Protein AF-0000000086879204 (afdb_homodimer)

Sequence (656 aa):
MSTYVIGIDGGGSHTRVVVADDCGKLLSYVQKGGCNRYHDSHAEQHVLGGIAEALEQAGIRPEQVAAIQAGMAGLDRDEEFAWAKGVLAKTGITGRKSAVNDTFIAHTAAFNGEPGIVAIGGTGSLILARTELEAWIRNDQLGHYAPTAARFLSYDAVHSVLAGRYVQQDQPFIEQILAYWNVHSVQELTALGAAGFAENKQEMNRKFSQMGPLVTKAAIRQTPLAMRVCDSAADTAVVGILMLSGCFRSGQISYTLTGSCLTSPYMVAAVQKRLAKNNQTTGRTFQYITSDLPAVGGALLDAYHLAGIHVKEGTAILLQEQLKRYTTMSTYVIGIDGGGSHTRVVVADDCGKLLSYVQKGGCNRYHDSHAEQHVLGGIAEALEQAGIRPEQVAAIQAGMAGLDRDEEFAWAKGVLAKTGITGRKSAVNDTFIAHTAAFNGEPGIVAIGGTGSLILARTELEAWIRNDQLGHYAPTAARFLSYDAVHSVLAGRYVQQDQPFIEQILAYWNVHSVQELTALGAAGFAENKQEMNRKFSQMGPLVTKAAIRQTPLAMRVCDSAADTAVVGILMLSGCFRSGQISYTLTGSCLTSPYMVAAVQKRLAKNNQTTGRTFQYITSDLPAVGGALLDAYHLAGIHVKEGTAILLQEQLKRYTT

Nearest PDB structures (foldseek):
  1zc6-assembly1_A  TM=7.831E-01  e=1.870E-14  Chromobacterium violaceum ATCC 12472
  2ch6-assembly2_C  TM=7.716E-01  e=2.951E-13  Homo sapiens
  1zbs-assembly1_A-2  TM=7.489E-01  e=1.800E-11  Porphyromonas gingivalis W83
  8oqx-assembly1_B  TM=7.738E-01  e=5.309E-11  Tannerella forsythia
  8ow9-assembly3_C  TM=7.209E-01  e=9.119E-11  Tannerella forsythia

Solvent-accessible surface area (backbone atoms only — not comparable to full-atom values): 32367 Å² total; per-residue (Å²): 130,49,49,25,31,27,9,23,32,19,32,71,70,35,22,36,24,34,30,27,44,71,81,45,49,75,52,29,76,30,76,39,49,18,38,16,65,90,81,28,94,52,9,67,56,26,51,54,47,27,50,52,48,20,30,58,67,47,70,52,58,42,67,38,28,25,10,35,18,33,15,27,35,79,43,81,48,70,70,42,47,52,50,49,52,54,56,54,64,69,62,58,50,69,37,45,76,47,72,44,30,35,66,56,18,40,37,27,24,57,44,70,74,48,55,33,34,34,37,37,7,21,92,50,55,53,40,41,32,33,31,88,86,68,45,78,48,48,34,58,45,56,70,46,78,36,63,34,11,19,31,45,43,31,44,49,48,50,47,30,57,45,33,50,61,65,56,79,79,28,47,69,60,50,51,52,52,30,55,73,70,71,40,89,44,69,66,50,45,46,53,39,25,70,64,35,71,35,96,39,70,68,54,30,47,50,54,30,33,70,41,19,61,62,41,56,53,35,26,62,70,63,25,60,54,32,36,53,38,47,49,54,26,29,50,39,43,42,39,44,51,37,31,56,50,63,70,39,87,59,49,67,40,42,32,35,63,35,44,72,40,34,55,30,70,54,37,41,51,50,33,50,54,53,52,59,62,43,20,76,69,64,68,33,47,76,43,82,51,82,49,79,32,48,41,37,51,10,9,34,53,48,8,31,56,68,51,69,49,82,65,61,90,57,35,66,57,49,37,27,63,61,46,50,76,70,73,108,130,49,47,25,31,28,10,23,32,19,31,71,70,36,21,36,24,34,29,27,46,73,80,44,48,75,53,29,77,29,77,38,49,18,38,17,66,91,81,29,92,51,8,66,54,27,52,54,49,27,50,53,50,20,30,57,65,48,71,52,57,44,66,38,28,25,11,35,20,33,14,27,36,80,42,82,48,71,70,44,47,52,49,48,51,54,57,53,64,71,62,57,49,70,38,45,76,46,73,43,30,34,66,55,19,39,38,27,24,56,43,71,74,47,56,31,34,32,37,36,7,20,91,49,53,54,40,40,32,33,30,86,84,69,44,78,48,46,33,57,45,55,71,46,79,35,63,34,12,17,33,45,45,30,43,51,47,51,47,29,57,46,33,49,61,66,57,79,80,28,46,70,59,50,51,50,51,30,55,75,70,72,40,91,44,70,67,51,46,45,54,37,25,71,65,35,72,35,95,40,71,69,54,30,48,51,55,30,34,70,42,19,62,61,42,55,53,36,26,63,70,62,24,60,54,32,38,52,38,47,48,53,26,28,50,40,43,44,39,43,51,36,31,57,50,63,71,39,88,60,49,68,41,42,33,35,64,34,45,72,40,34,56,30,70,52,39,42,51,48,33,51,55,53,51,60,62,43,21,76,70,64,67,34,45,76,44,82,48,84,50,78,32,49,40,37,51,10,10,34,53,49,7,31,56,69,50,70,49,82,65,60,91,55,36,68,58,50,37,26,62,60,46,49,75,71,74,108

Organism: NCBI:txid248903

Radius of gyration: 27.85 Å; Cα contacts (8 Å, |Δi|>4): 1455; chains: 2; bounding box: 56×88×65 Å

InterPro domains:
  IPR002731 ATPase, BadF/BadG/BcrA/BcrD type [PF01869] (6-127)
  IPR043129 ATPase, nucleotide binding domain [SSF53067] (1-111)
  IPR043129 ATPase, nucleotide binding domain [SSF53067] (114-310)
  IPR052519 Eukaryotic-type N-acetylglucosamine Kinase [PTHR43190] (3-306)

Structure (mmCIF, N/CA/C/O backbone):
data_AF-0000000086879204-model_v1
#
loop_
_entity.id
_entity.type
_entity.pdbx_description
1 polymer ATPase
#
loop_
_atom_site.group_PDB
_atom_site.id
_atom_site.type_symbol
_atom_site.label_atom_id
_atom_site.label_alt_id
_atom_site.label_comp_id
_atom_site.label_asym_id
_atom_site.label_entity_id
_atom_site.label_seq_id
_atom_site.pdbx_PDB_ins_code
_atom_site.Cartn_x
_atom_site.Cartn_y
_atom_site.Cartn_z
_atom_site.occupancy
_atom_site.B_iso_or_equiv
_atom_site.auth_seq_id
_atom_site.auth_comp_id
_atom_site.auth_asym_id
_atom_site.auth_atom_id
_atom_site.pdbx_PDB_model_num
ATOM 1 N N . MET A 1 1 ? -0.672 -50.406 0.291 1 48.69 1 MET A N 1
ATOM 2 C CA . MET A 1 1 ? 0.167 -49.438 -0.401 1 48.69 1 MET A CA 1
ATOM 3 C C . MET A 1 1 ? -0.551 -48.094 -0.538 1 48.69 1 MET A C 1
ATOM 5 O O . MET A 1 1 ? -1.713 -48.062 -0.946 1 48.69 1 MET A O 1
ATOM 9 N N . SER A 1 2 ? -0.298 -47.062 0.248 1 61.56 2 SER A N 1
ATOM 10 C CA . SER A 1 2 ? -0.958 -45.781 0.266 1 61.56 2 SER A CA 1
ATOM 11 C C . SER A 1 2 ? -0.896 -45.094 -1.102 1 61.56 2 SER A C 1
ATOM 13 O O . SER A 1 2 ? 0.18 -44.719 -1.561 1 61.56 2 SER A O 1
ATOM 15 N N . THR A 1 3 ? -2.055 -45.125 -1.854 1 83.06 3 THR A N 1
ATOM 16 C CA . THR A 1 3 ? -2.01 -44.844 -3.287 1 83.06 3 THR A CA 1
ATOM 17 C C . THR A 1 3 ? -2.803 -43.594 -3.625 1 83.06 3 THR A C 1
ATOM 19 O O . THR A 1 3 ? -2.984 -43.281 -4.801 1 83.06 3 THR A O 1
ATOM 22 N N . TYR A 1 4 ? -3.256 -43 -2.543 1 96.44 4 TYR A N 1
ATOM 23 C CA . TYR A 1 4 ? -4.109 -41.844 -2.854 1 96.44 4 TYR A CA 1
ATOM 24 C C . TYR A 1 4 ? -3.436 -40.562 -2.467 1 96.44 4 TYR A C 1
ATOM 26 O O . TYR A 1 4 ? -2.598 -40.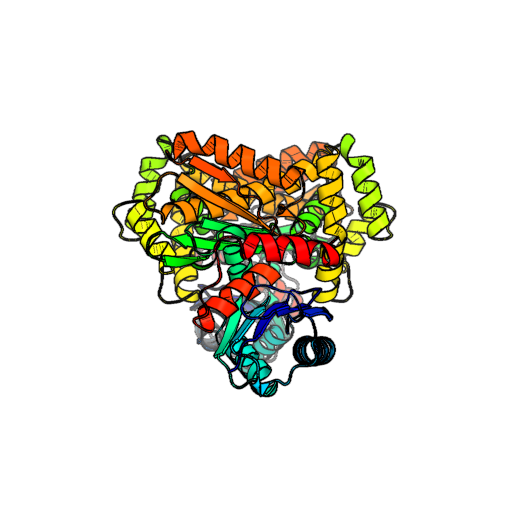531 -1.564 1 96.44 4 TYR A O 1
ATOM 34 N N . VAL A 1 5 ? -3.768 -39.531 -3.199 1 98 5 VAL A N 1
ATOM 35 C CA . VAL A 1 5 ? -3.229 -38.219 -2.873 1 98 5 VAL A CA 1
ATOM 36 C C . VAL A 1 5 ? -4.367 -37.219 -2.703 1 98 5 VAL A C 1
ATOM 38 O O . VAL A 1 5 ? -5.461 -37.406 -3.24 1 98 5 VAL A O 1
ATOM 41 N N . ILE A 1 6 ? -4.125 -36.188 -1.942 1 98.31 6 ILE A N 1
ATOM 42 C CA . ILE A 1 6 ? -5.09 -35.125 -1.703 1 98.31 6 ILE A CA 1
ATOM 43 C C . ILE A 1 6 ? -4.488 -33.781 -2.115 1 98.31 6 ILE A C 1
ATOM 45 O O . ILE A 1 6 ? -3.334 -33.469 -1.795 1 98.31 6 ILE A O 1
ATOM 49 N N . GLY A 1 7 ? -5.223 -33 -2.918 1 98.06 7 GLY A N 1
ATOM 50 C CA . GLY A 1 7 ? -4.906 -31.609 -3.211 1 98.06 7 GLY A CA 1
ATOM 51 C C . GLY A 1 7 ? -5.891 -30.625 -2.598 1 98.06 7 GLY A C 1
ATOM 52 O O . GLY A 1 7 ? -7.098 -30.875 -2.59 1 98.06 7 GLY A O 1
ATOM 53 N N . ILE A 1 8 ? -5.375 -29.578 -1.99 1 97.56 8 ILE A N 1
ATOM 54 C CA . ILE A 1 8 ? -6.223 -28.547 -1.392 1 97.56 8 ILE A CA 1
ATOM 55 C C . ILE A 1 8 ? -5.887 -27.188 -1.993 1 97.56 8 ILE A C 1
ATOM 57 O O . ILE A 1 8 ? -4.715 -26.812 -2.094 1 97.56 8 ILE A O 1
ATOM 61 N N . ASP A 1 9 ? -6.84 -26.484 -2.506 1 94.25 9 ASP A N 1
ATOM 62 C CA . ASP A 1 9 ? -6.773 -25.078 -2.873 1 94.25 9 ASP A CA 1
ATOM 63 C C . ASP A 1 9 ? -7.633 -24.219 -1.94 1 94.25 9 ASP A C 1
ATOM 65 O O . ASP A 1 9 ? -8.852 -24.156 -2.105 1 94.25 9 ASP A O 1
ATOM 69 N N . GLY A 1 10 ? -6.996 -23.625 -0.967 1 91.12 10 GLY A N 1
ATOM 70 C CA . GLY A 1 10 ? -7.699 -22.828 0.034 1 91.12 10 GLY A CA 1
ATOM 71 C C . GLY A 1 10 ? -7.52 -21.328 -0.153 1 91.12 10 GLY A C 1
ATOM 72 O O . GLY A 1 10 ? -6.492 -20.766 0.234 1 91.12 10 GLY A O 1
ATOM 73 N N . GLY A 1 11 ? -8.516 -20.672 -0.574 1 83.56 11 GLY A N 1
ATOM 74 C CA . GLY A 1 11 ? -8.523 -19.234 -0.72 1 83.56 11 GLY A CA 1
ATOM 75 C C . GLY A 1 11 ? -9.242 -18.516 0.414 1 83.56 11 GLY A C 1
ATOM 76 O O . GLY A 1 11 ? -9.469 -19.109 1.473 1 83.56 11 GLY A O 1
ATOM 77 N N . GLY A 1 12 ? -9.438 -17.281 0.288 1 77.69 12 GLY A N 1
ATOM 78 C CA . GLY A 1 12 ? -10.188 -16.5 1.268 1 77.69 12 GLY A CA 1
ATOM 79 C C . GLY A 1 12 ? -11.672 -16.812 1.267 1 77.69 12 GLY A C 1
ATOM 80 O O . GLY A 1 12 ? -12.328 -16.719 2.307 1 77.69 12 GLY A O 1
ATOM 81 N N . SER A 1 13 ? -12.195 -17.141 0.141 1 77.44 13 SER A N 1
ATOM 82 C CA . SER A 1 13 ? -13.641 -17.344 0.004 1 77.44 13 SER A CA 1
ATOM 83 C C . SER A 1 13 ? -14.008 -18.812 0.009 1 77.44 13 SER A C 1
ATOM 85 O O . SER A 1 13 ? -15.039 -19.203 0.556 1 77.44 13 SER A O 1
ATOM 87 N N . HIS A 1 14 ? -13.109 -19.641 -0.578 1 86.19 14 HIS A N 1
ATOM 88 C CA . HIS A 1 14 ? -13.43 -21.062 -0.714 1 86.19 14 HIS A CA 1
ATOM 89 C C . HIS A 1 14 ? -12.203 -21.938 -0.458 1 86.19 14 HIS A C 1
ATOM 91 O O . HIS A 1 14 ? -11.07 -21.484 -0.627 1 86.19 14 HIS A O 1
ATOM 97 N N . THR A 1 15 ? -12.531 -23.141 -0.055 1 93.69 15 THR A N 1
ATOM 98 C CA . THR A 1 15 ? -11.539 -24.219 0.05 1 93.69 15 THR A CA 1
ATOM 99 C C . THR A 1 15 ? -11.984 -25.438 -0.746 1 93.69 15 THR A C 1
ATOM 101 O O . THR A 1 15 ? -13.07 -25.969 -0.517 1 93.69 15 THR A O 1
ATOM 104 N N . ARG A 1 16 ? -11.172 -25.797 -1.646 1 95.5 16 ARG A N 1
ATOM 105 C CA . ARG A 1 16 ? -11.445 -26.969 -2.463 1 95.5 16 ARG A CA 1
ATOM 106 C C . ARG A 1 16 ? -10.523 -28.125 -2.084 1 95.5 16 ARG A C 1
ATOM 108 O O . ARG A 1 16 ? -9.312 -27.938 -1.961 1 95.5 16 ARG A O 1
ATOM 115 N N . VAL A 1 17 ? -11.094 -29.266 -1.897 1 97.56 17 VAL A N 1
ATOM 116 C CA . VAL A 1 17 ? -10.352 -30.484 -1.55 1 97.56 17 VAL A CA 1
ATOM 117 C C . VAL A 1 17 ? -10.672 -31.594 -2.543 1 97.56 17 VAL A C 1
ATOM 119 O O . VAL A 1 17 ? -11.844 -31.891 -2.795 1 97.56 17 VAL A O 1
ATOM 122 N N . VAL A 1 18 ? -9.633 -32.188 -3.062 1 97.88 18 VAL A N 1
ATOM 123 C CA . VAL A 1 18 ? -9.844 -33.281 -4.031 1 97.88 18 VAL A CA 1
ATOM 124 C C . VAL A 1 18 ? -8.992 -34.469 -3.658 1 97.88 18 VAL A C 1
ATOM 126 O O . VAL A 1 18 ? -7.883 -34.312 -3.131 1 97.88 18 VAL A O 1
ATOM 129 N N . VAL A 1 19 ? -9.5 -35.656 -3.926 1 97.81 19 VAL A N 1
ATOM 130 C CA . VAL A 1 19 ? -8.781 -36.906 -3.75 1 97.81 19 VAL A CA 1
ATOM 131 C C . VAL A 1 19 ? -8.633 -37.625 -5.102 1 97.81 19 VAL A C 1
ATOM 133 O O . VAL A 1 19 ? -9.578 -37.656 -5.887 1 97.81 19 VAL A O 1
ATOM 136 N N . ALA A 1 20 ? -7.477 -38.062 -5.355 1 97.12 20 ALA A N 1
ATOM 137 C CA . ALA A 1 20 ? -7.227 -38.812 -6.59 1 97.12 20 ALA A CA 1
ATOM 138 C C . ALA A 1 20 ? -6.422 -40.062 -6.312 1 97.12 20 ALA A C 1
ATOM 140 O O . ALA A 1 20 ? -5.762 -40.188 -5.277 1 97.12 20 ALA A O 1
ATOM 141 N N . ASP A 1 21 ? -6.461 -41 -7.18 1 95.44 21 ASP A N 1
ATOM 142 C CA . ASP A 1 21 ? -5.641 -42.188 -7.066 1 95.44 21 ASP A CA 1
ATOM 143 C C . ASP A 1 21 ? -4.301 -42.031 -7.777 1 95.44 21 ASP A C 1
ATOM 145 O O . ASP A 1 21 ? -3.943 -40.906 -8.164 1 95.44 21 ASP A O 1
ATOM 149 N N . ASP A 1 22 ? -3.5 -43.094 -7.867 1 91.62 22 ASP A N 1
ATOM 150 C CA . ASP A 1 22 ? -2.137 -43 -8.375 1 91.62 22 ASP A CA 1
ATOM 151 C C . ASP A 1 22 ? -2.123 -42.969 -9.906 1 91.62 22 ASP A C 1
ATOM 153 O O . ASP A 1 22 ? -1.073 -42.75 -10.516 1 91.62 22 ASP A O 1
ATOM 157 N N . CYS A 1 23 ? -3.332 -43 -10.562 1 88.5 23 CYS A N 1
ATOM 158 C CA . CYS A 1 23 ? -3.412 -42.969 -12.023 1 88.5 23 CYS A CA 1
ATOM 159 C C . CYS A 1 23 ? -4.039 -41.656 -12.5 1 88.5 23 CYS A C 1
ATOM 161 O O . CYS A 1 23 ? -4.219 -41.438 -13.695 1 88.5 23 CYS A O 1
ATOM 163 N N . GLY A 1 24 ? -4.391 -40.812 -11.586 1 92 24 GLY A N 1
ATOM 164 C CA . GLY A 1 24 ? -4.934 -39.5 -11.969 1 92 24 GLY A CA 1
ATOM 165 C C . GLY A 1 24 ? -6.453 -39.5 -12 1 92 24 GLY A C 1
ATOM 166 O O . GLY A 1 24 ? -7.051 -38.531 -12.484 1 92 24 GLY A O 1
ATOM 167 N N . LYS A 1 25 ? -7.07 -40.531 -11.5 1 93.19 25 LYS A N 1
ATOM 168 C CA . LYS A 1 25 ? -8.531 -40.531 -11.414 1 93.19 25 LYS A CA 1
ATOM 169 C C . LYS A 1 25 ? -9.016 -39.781 -10.18 1 93.19 25 LYS A C 1
ATOM 171 O O . LYS A 1 25 ? -8.602 -40.094 -9.055 1 93.19 25 LYS A O 1
ATOM 176 N N . LEU A 1 26 ? -9.914 -38.844 -10.383 1 96.19 26 LEU A N 1
ATOM 177 C CA . LEU A 1 26 ? -10.508 -38.094 -9.281 1 96.19 26 LEU A CA 1
ATOM 178 C C . LEU A 1 26 ? -11.57 -38.906 -8.57 1 96.19 26 LEU A C 1
ATOM 180 O O . LEU A 1 26 ? -12.453 -39.469 -9.219 1 96.19 26 LEU A O 1
ATOM 184 N N . LEU A 1 27 ? -11.484 -38.969 -7.293 1 96.69 27 LEU A N 1
ATOM 185 C CA . LEU A 1 27 ? -12.406 -39.812 -6.52 1 96.69 27 LEU A CA 1
ATOM 186 C C . LEU A 1 27 ? -13.422 -38.938 -5.777 1 96.69 27 LEU A C 1
ATOM 188 O O . LEU A 1 27 ? -14.531 -39.375 -5.488 1 96.69 27 LEU A O 1
ATOM 192 N N . SER A 1 28 ? -13.023 -37.719 -5.492 1 97.12 28 SER A N 1
ATOM 193 C CA . SER A 1 28 ? -13.945 -36.812 -4.812 1 97.12 28 SER A CA 1
ATOM 194 C C . SER A 1 28 ? -13.531 -35.375 -5 1 97.12 28 SER A C 1
ATOM 196 O O . SER A 1 28 ? -12.391 -35.094 -5.371 1 97.12 28 SER A O 1
ATOM 198 N N . TYR A 1 29 ? -14.461 -34.469 -4.859 1 97.12 29 TYR A N 1
ATOM 199 C CA . TYR A 1 29 ? -14.328 -33 -4.879 1 97.12 29 TYR A CA 1
ATOM 200 C C . TYR A 1 29 ? -15.242 -32.344 -3.84 1 97.12 29 TYR A C 1
ATOM 202 O O . TYR A 1 29 ? -16.453 -32.531 -3.877 1 97.12 29 TYR A O 1
ATOM 210 N N . VAL A 1 30 ? -14.656 -31.594 -2.943 1 97 30 VAL A N 1
ATOM 211 C CA . VAL A 1 30 ? -15.414 -30.938 -1.879 1 97 30 VAL A CA 1
ATOM 212 C C . VAL A 1 30 ? -15.078 -29.453 -1.837 1 97 30 VAL A C 1
ATOM 214 O O . VAL A 1 30 ? -13.922 -29.062 -2.01 1 97 30 VAL A O 1
ATOM 217 N N . GLN A 1 31 ? -16.062 -28.641 -1.692 1 95.44 31 GLN A N 1
ATOM 218 C CA . GLN A 1 31 ? -15.852 -27.203 -1.523 1 95.44 31 GLN A CA 1
ATOM 219 C C . GLN A 1 31 ? -16.438 -26.719 -0.197 1 95.44 31 GLN A C 1
ATOM 221 O O . GLN A 1 31 ? -17.547 -27.094 0.18 1 95.44 31 GLN A O 1
ATOM 226 N N . LYS A 1 32 ? -15.641 -26.047 0.551 1 95 32 LYS A N 1
ATOM 227 C CA . LYS A 1 32 ? -16.031 -25.438 1.821 1 95 32 LYS A CA 1
ATOM 228 C C . LYS A 1 32 ? -15.781 -23.922 1.809 1 95 32 LYS A C 1
ATOM 230 O O . LYS A 1 32 ? -15.609 -23.328 0.744 1 95 32 LYS A O 1
ATOM 235 N N . GLY A 1 33 ? -15.938 -23.312 3.006 1 89.62 33 GLY A N 1
ATOM 236 C CA . GLY A 1 33 ? -15.617 -21.906 3.141 1 89.62 33 GLY A CA 1
ATOM 237 C C . GLY A 1 33 ? -14.133 -21.609 3.096 1 89.62 33 GLY A C 1
ATOM 238 O O . GLY A 1 33 ? -13.32 -22.531 2.902 1 89.62 33 GLY A O 1
ATOM 239 N N . GLY A 1 34 ? -13.766 -20.453 3.273 1 87.19 34 GLY A N 1
ATOM 240 C CA . GLY A 1 34 ? -12.383 -20 3.141 1 87.19 34 GLY A CA 1
ATOM 241 C C . GLY A 1 34 ? -11.484 -20.5 4.262 1 87.19 34 GLY A C 1
ATOM 242 O O . GLY A 1 34 ? -11.969 -20.844 5.344 1 87.19 34 GLY A O 1
ATOM 243 N N . CYS A 1 35 ? -10.203 -20.578 3.941 1 85.94 35 CYS A N 1
ATOM 244 C CA . CYS A 1 35 ? -9.312 -21.156 4.949 1 85.94 35 CYS A CA 1
ATOM 245 C C . CYS A 1 35 ? -8.305 -20.109 5.43 1 85.94 35 CYS A C 1
ATOM 247 O O . CYS A 1 35 ? -7.32 -20.469 6.09 1 85.94 35 CYS A O 1
ATOM 249 N N . ASN A 1 36 ? -8.492 -18.859 4.949 1 80.19 36 ASN A N 1
ATOM 250 C CA . ASN A 1 36 ? -7.625 -17.828 5.504 1 80.19 36 ASN A CA 1
ATOM 251 C C . ASN A 1 36 ? -7.988 -17.5 6.953 1 80.19 36 ASN A C 1
ATOM 253 O O . ASN A 1 36 ? -9.039 -16.906 7.215 1 80.19 36 ASN A O 1
ATOM 257 N N . ARG A 1 37 ? -7.078 -17.828 7.875 1 77.12 37 ARG A N 1
ATOM 258 C CA . ARG A 1 37 ? -7.363 -17.766 9.305 1 77.12 37 ARG A CA 1
ATOM 259 C C . ARG A 1 37 ? -7.57 -16.328 9.766 1 77.12 37 ARG A C 1
ATOM 261 O O . ARG A 1 37 ? -8.195 -16.094 10.805 1 77.12 37 ARG A O 1
ATOM 268 N N . TYR A 1 38 ? -7.055 -15.352 9.016 1 73.31 38 TYR A N 1
ATOM 269 C CA . TYR A 1 38 ? -7.18 -13.953 9.414 1 73.31 38 TYR A CA 1
ATOM 270 C C . TYR A 1 38 ? -8.539 -13.391 9.008 1 73.31 38 TYR A C 1
ATOM 272 O O . TYR A 1 38 ? -8.961 -12.344 9.508 1 73.31 38 TYR A O 1
ATOM 280 N N . HIS A 1 39 ? -9.172 -14.047 8.133 1 72.81 39 HIS A N 1
ATOM 281 C CA . HIS A 1 39 ? -10.414 -13.508 7.594 1 72.81 39 HIS A CA 1
ATOM 282 C C . HIS A 1 39 ? -11.609 -14.359 8.023 1 72.81 39 HIS A C 1
ATOM 284 O O . HIS A 1 39 ? -12.75 -13.906 7.965 1 72.81 39 HIS A O 1
ATOM 290 N N . ASP A 1 40 ? -11.352 -15.656 8.422 1 76.56 40 ASP A N 1
ATOM 291 C CA . ASP A 1 40 ? -12.414 -16.594 8.734 1 76.56 40 ASP A CA 1
ATOM 292 C C . ASP A 1 40 ? -12.094 -17.406 9.992 1 76.56 40 ASP A C 1
ATOM 294 O O . ASP A 1 40 ? -11.164 -18.219 9.992 1 76.56 40 ASP A O 1
ATOM 298 N N . SER A 1 41 ? -12.859 -17.234 11.016 1 81.88 41 SER A N 1
ATOM 299 C CA . SER A 1 41 ? -12.648 -17.922 12.289 1 81.88 41 SER A CA 1
ATOM 300 C C . SER A 1 41 ? -12.875 -19.438 12.141 1 81.88 41 SER A C 1
ATOM 302 O O . SER A 1 41 ? -12.445 -20.219 12.992 1 81.88 41 SER A O 1
ATOM 304 N N . HIS A 1 42 ? -13.453 -19.812 11.055 1 89.88 42 HIS A N 1
ATOM 305 C CA . HIS A 1 42 ? -13.758 -21.234 10.844 1 89.88 42 HIS A CA 1
ATOM 306 C C . HIS A 1 42 ? -12.789 -21.859 9.844 1 89.88 42 HIS A C 1
ATOM 308 O O . HIS A 1 42 ? -13.062 -22.922 9.297 1 89.88 42 HIS A O 1
ATOM 314 N N . ALA A 1 43 ? -11.695 -21.219 9.648 1 90.75 43 ALA A N 1
ATOM 315 C CA . ALA A 1 43 ? -10.734 -21.672 8.641 1 90.75 43 ALA A CA 1
ATOM 316 C C . ALA A 1 43 ? -10.297 -23.109 8.898 1 90.75 43 ALA A C 1
ATOM 318 O O . ALA A 1 43 ? -10.312 -23.938 7.988 1 90.75 43 ALA A O 1
ATOM 319 N N . GLU A 1 44 ? -9.969 -23.453 10.141 1 93.31 44 GLU A N 1
ATOM 320 C CA . GLU A 1 44 ? -9.508 -24.781 10.492 1 93.31 44 GLU A CA 1
ATOM 321 C C . GLU A 1 44 ? -10.60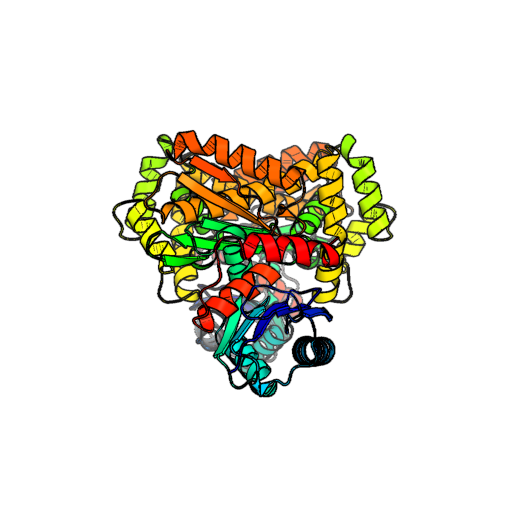2 -25.828 10.242 1 93.31 44 GLU A C 1
ATOM 323 O O . GLU A 1 44 ? -10.336 -26.906 9.711 1 93.31 44 GLU A O 1
ATOM 328 N N . GLN A 1 45 ? -11.766 -25.438 10.586 1 94.44 45 GLN A N 1
ATOM 329 C CA . GLN A 1 45 ? -12.898 -26.328 10.398 1 94.44 45 GLN A CA 1
ATOM 330 C C . GLN A 1 45 ? -13.164 -26.578 8.914 1 94.44 45 GLN A C 1
ATOM 332 O O . GLN A 1 45 ? -13.531 -27.703 8.523 1 94.44 45 GLN A O 1
ATOM 337 N N . HIS A 1 46 ? -13.016 -25.609 8.148 1 95.19 46 HIS A N 1
ATOM 338 C CA . HIS A 1 46 ? -13.211 -25.75 6.711 1 95.19 46 HIS A CA 1
ATOM 339 C C . HIS A 1 46 ? -12.203 -26.734 6.113 1 95.19 46 HIS A C 1
ATOM 341 O O . HIS A 1 46 ? -12.57 -27.578 5.289 1 95.19 46 HIS A O 1
ATOM 347 N N . VAL A 1 47 ? -10.977 -26.641 6.582 1 95.69 47 VAL A N 1
ATOM 348 C CA . VAL A 1 47 ? -9.922 -27.5 6.047 1 95.69 47 VAL A CA 1
ATOM 349 C C . VAL A 1 47 ? -10.125 -28.938 6.523 1 95.69 47 VAL A C 1
ATOM 351 O O . VAL A 1 47 ? -10.211 -29.859 5.711 1 95.69 47 VAL A O 1
ATOM 354 N N . LEU A 1 48 ? -10.273 -29.125 7.84 1 96.75 48 LEU A N 1
ATOM 355 C CA . LEU A 1 48 ? -10.422 -30.453 8.414 1 96.75 48 LEU A CA 1
ATOM 356 C C . LEU A 1 48 ? -11.719 -31.109 7.934 1 96.75 48 LEU A C 1
ATOM 358 O O . LEU A 1 48 ? -11.719 -32.281 7.566 1 96.75 48 LEU A O 1
ATOM 362 N N . GLY A 1 49 ? -12.727 -30.281 7.98 1 96.94 49 GLY A N 1
ATOM 363 C CA . GLY A 1 49 ? -14 -30.797 7.504 1 96.94 49 GLY A CA 1
ATOM 364 C C . GLY A 1 49 ? -13.992 -31.156 6.031 1 96.94 49 GLY A C 1
ATOM 365 O O . GLY A 1 49 ? -14.586 -32.156 5.621 1 96.94 49 GLY A O 1
ATOM 366 N N . GLY A 1 50 ? -13.375 -30.312 5.211 1 97.38 50 GLY A N 1
ATOM 367 C CA . GLY A 1 50 ? -13.242 -30.594 3.789 1 97.38 50 GLY A CA 1
ATOM 368 C C . GLY A 1 50 ? -12.484 -31.875 3.504 1 97.38 50 GLY A C 1
ATOM 369 O O . GLY A 1 50 ? -12.898 -32.688 2.66 1 97.38 50 GLY A O 1
ATOM 370 N N . ILE A 1 51 ? -11.383 -32.125 4.223 1 97.88 51 ILE A N 1
ATOM 371 C CA . ILE A 1 51 ? -10.578 -33.312 4.059 1 97.88 51 ILE A CA 1
ATOM 372 C C . ILE A 1 51 ? -11.391 -34.562 4.465 1 97.88 51 ILE A C 1
ATOM 374 O O . ILE A 1 51 ? -11.438 -35.531 3.732 1 97.88 51 ILE A O 1
ATOM 378 N N . ALA A 1 52 ? -12.047 -34.438 5.609 1 97.81 52 ALA A N 1
ATOM 379 C CA . ALA A 1 52 ? -12.852 -35.562 6.105 1 97.81 52 ALA A CA 1
ATOM 380 C C . ALA A 1 52 ? -13.945 -35.938 5.117 1 97.81 52 ALA A C 1
ATOM 382 O O . ALA A 1 52 ? -14.148 -37.125 4.824 1 97.81 52 ALA A O 1
ATOM 383 N N . GLU A 1 53 ? -14.602 -34.938 4.648 1 98.25 53 GLU A N 1
ATOM 384 C CA . GLU A 1 53 ? -15.688 -35.156 3.703 1 98.25 53 GLU A CA 1
ATOM 385 C C . GLU A 1 53 ? -15.164 -35.75 2.395 1 98.25 53 GLU A C 1
ATOM 387 O O . GLU A 1 53 ? -15.797 -36.625 1.807 1 98.25 53 GLU A O 1
ATOM 392 N N . ALA A 1 54 ? -14.078 -35.25 1.912 1 98.19 54 ALA A N 1
ATOM 393 C CA . ALA A 1 54 ? -13.484 -35.75 0.673 1 98.19 54 ALA A CA 1
ATOM 394 C C . ALA A 1 54 ? -13.086 -37.219 0.807 1 98.19 54 ALA A C 1
ATOM 396 O O . ALA A 1 54 ? -13.305 -38 -0.112 1 98.19 54 ALA A O 1
ATOM 397 N N . LEU A 1 55 ? -12.508 -37.594 1.934 1 97.69 55 LEU A N 1
ATOM 398 C CA . LEU A 1 55 ? -12.117 -38.969 2.189 1 97.69 55 LEU A CA 1
ATOM 399 C C . LEU A 1 55 ? -13.336 -39.875 2.268 1 97.69 55 LEU A C 1
ATOM 401 O O . LEU A 1 55 ? -13.336 -40.969 1.702 1 97.69 55 LEU A O 1
ATOM 405 N N . GLU A 1 56 ? -14.352 -39.344 2.947 1 97.81 56 GLU A N 1
ATOM 406 C CA . GLU A 1 56 ? -15.594 -40.094 3.064 1 97.81 56 GLU A CA 1
ATOM 407 C C . GLU A 1 56 ? -16.203 -40.344 1.694 1 97.81 56 GLU A C 1
ATOM 409 O O . GLU A 1 56 ? -16.594 -41.5 1.385 1 97.81 56 GLU A O 1
ATOM 414 N N . GLN A 1 57 ? -16.281 -39.375 0.881 1 97.56 57 GLN A N 1
ATOM 415 C CA . GLN A 1 57 ? -16.859 -39.469 -0.457 1 97.56 57 GLN A CA 1
ATOM 416 C C . GLN A 1 57 ? -16.047 -40.438 -1.316 1 97.56 57 GLN A C 1
ATOM 418 O O . GLN A 1 57 ? -16.594 -41.156 -2.158 1 97.56 57 GLN A O 1
ATOM 423 N N . ALA A 1 58 ? -14.766 -40.438 -1.108 1 96.94 58 ALA A N 1
ATOM 424 C CA . ALA A 1 58 ? -13.875 -41.281 -1.891 1 96.94 58 ALA A CA 1
ATOM 425 C C . ALA A 1 58 ? -13.859 -42.719 -1.354 1 96.94 58 ALA A C 1
ATOM 427 O O . ALA A 1 58 ? -13.375 -43.625 -2.021 1 96.94 58 ALA A O 1
ATOM 428 N N . GLY A 1 59 ? -14.336 -42.875 -0.108 1 96.31 59 GLY A N 1
ATOM 429 C CA . GLY A 1 59 ? -14.336 -44.188 0.52 1 96.31 59 GLY A CA 1
ATOM 430 C C . GLY A 1 59 ? -12.953 -44.656 0.955 1 96.31 59 GLY A C 1
ATOM 431 O O . GLY A 1 59 ? -12.609 -45.812 0.828 1 96.31 59 GLY A O 1
ATOM 432 N N . ILE A 1 60 ? -12.148 -43.75 1.382 1 95.5 60 ILE A N 1
ATOM 433 C CA . ILE A 1 60 ? -10.766 -44.031 1.753 1 95.5 60 ILE A CA 1
ATOM 434 C C . ILE A 1 60 ? -10.516 -43.594 3.195 1 95.5 60 ILE A C 1
ATOM 436 O O . ILE A 1 60 ? -11.148 -42.656 3.686 1 95.5 60 ILE A O 1
ATOM 440 N N . ARG A 1 61 ? -9.602 -44.281 3.838 1 95.56 61 ARG A N 1
ATOM 441 C CA . ARG A 1 61 ? -9.172 -43.938 5.188 1 95.56 61 ARG A CA 1
ATOM 442 C C . ARG A 1 61 ? -7.93 -43.031 5.156 1 95.56 61 ARG A C 1
ATOM 444 O O . ARG A 1 61 ? -7.121 -43.125 4.23 1 95.56 61 ARG A O 1
ATOM 451 N N . PRO A 1 62 ? -7.77 -42.219 6.141 1 96.25 62 PRO A N 1
ATOM 452 C CA . PRO A 1 62 ? -6.633 -41.281 6.172 1 96.25 62 PRO A CA 1
ATOM 453 C C . PRO A 1 62 ? -5.289 -42 6.031 1 96.25 62 PRO A C 1
ATOM 455 O O . PRO A 1 62 ? -4.359 -41.469 5.426 1 96.25 62 PRO A O 1
ATOM 458 N N . GLU A 1 63 ? -5.188 -43.219 6.52 1 94.44 63 GLU A N 1
ATOM 459 C CA . GLU A 1 63 ? -3.939 -44 6.512 1 94.44 63 GLU A CA 1
ATOM 460 C C . GLU A 1 63 ? -3.568 -44.438 5.102 1 94.44 63 GLU A C 1
ATOM 462 O O . GLU A 1 63 ? -2.432 -44.844 4.852 1 94.44 63 GLU A O 1
ATOM 467 N N . GLN A 1 64 ? -4.473 -44.344 4.211 1 95.94 64 GLN A N 1
ATOM 468 C CA . GLN A 1 64 ? -4.25 -44.812 2.84 1 95.94 64 GLN A CA 1
ATOM 469 C C . GLN A 1 64 ? -3.746 -43.656 1.965 1 95.94 64 GLN A C 1
ATOM 471 O O . GLN A 1 64 ? -3.422 -43.875 0.793 1 95.94 64 GLN A O 1
ATOM 476 N N . VAL A 1 65 ? -3.682 -42.5 2.482 1 97.56 65 VAL A N 1
ATOM 477 C CA . VAL A 1 65 ? -3.238 -41.312 1.739 1 97.56 65 VAL A CA 1
ATOM 478 C C . VAL A 1 65 ? -1.713 -41.25 1.729 1 97.56 65 VAL A C 1
ATOM 480 O O . VAL A 1 65 ? -1.078 -41.219 2.785 1 97.56 65 VAL A O 1
ATOM 483 N N . ALA A 1 66 ? -1.174 -41.219 0.532 1 97.44 66 ALA A N 1
ATOM 484 C CA . ALA A 1 66 ? 0.278 -41.188 0.379 1 97.44 66 ALA A CA 1
ATOM 485 C C . ALA A 1 66 ? 0.833 -39.781 0.635 1 97.44 66 ALA A C 1
ATOM 487 O O . ALA A 1 66 ? 1.943 -39.656 1.151 1 97.44 66 ALA A O 1
ATOM 488 N N . ALA A 1 67 ? 0.082 -38.812 0.177 1 97.88 67 ALA A N 1
ATOM 489 C CA . ALA A 1 67 ? 0.536 -37.438 0.386 1 97.88 67 ALA A CA 1
ATOM 490 C C . ALA A 1 67 ? -0.627 -36.438 0.29 1 97.88 67 ALA A C 1
ATOM 492 O O . ALA A 1 67 ? -1.615 -36.719 -0.4 1 97.88 67 ALA A O 1
ATOM 493 N N . ILE A 1 68 ? -0.541 -35.375 0.978 1 98.25 68 ILE A N 1
ATOM 494 C CA . ILE A 1 68 ? -1.468 -34.25 0.904 1 98.25 68 ILE A CA 1
ATOM 495 C C . ILE A 1 68 ? -0.691 -32.969 0.678 1 98.25 68 ILE A C 1
ATOM 497 O O . ILE A 1 68 ? 0.293 -32.688 1.37 1 98.25 68 ILE A O 1
ATOM 501 N N . GLN A 1 69 ? -1.054 -32.219 -0.395 1 98 69 GLN A N 1
ATOM 502 C CA . GLN A 1 69 ? -0.531 -30.891 -0.644 1 98 69 GLN A CA 1
ATOM 503 C C . GLN A 1 69 ? -1.622 -29.844 -0.487 1 98 69 GLN A C 1
ATOM 505 O O . GLN A 1 69 ? -2.621 -29.859 -1.208 1 98 69 GLN A O 1
ATOM 510 N N . ALA A 1 70 ? -1.397 -28.922 0.457 1 97.44 70 ALA A N 1
ATOM 511 C CA . ALA A 1 70 ? -2.355 -27.859 0.694 1 97.44 70 ALA A CA 1
ATOM 512 C C . ALA A 1 70 ? -1.791 -26.5 0.25 1 97.44 70 ALA A C 1
ATOM 514 O O . ALA A 1 70 ? -0.757 -26.062 0.755 1 97.44 70 ALA A O 1
ATOM 515 N N . GLY A 1 71 ? -2.357 -25.938 -0.832 1 95.12 71 GLY A N 1
ATOM 516 C CA . GLY A 1 71 ? -2.145 -24.531 -1.132 1 95.12 71 GLY A CA 1
ATOM 517 C C . GLY A 1 71 ? -3.135 -23.625 -0.44 1 95.12 71 GLY A C 1
ATOM 518 O O . GLY A 1 71 ? -4.336 -23.688 -0.708 1 95.12 71 GLY A O 1
ATOM 519 N N . MET A 1 72 ? -2.678 -22.812 0.459 1 92 72 MET A N 1
ATOM 520 C CA . MET A 1 72 ? -3.576 -22.016 1.298 1 92 72 MET A CA 1
ATOM 521 C C . MET A 1 72 ? -3.223 -20.531 1.233 1 92 72 MET A C 1
ATOM 523 O O . MET A 1 72 ? -2.047 -20.172 1.296 1 92 72 MET A O 1
ATOM 527 N N . ALA A 1 73 ? -4.285 -19.734 1.115 1 85.81 73 ALA A N 1
ATOM 528 C CA . ALA A 1 73 ? -4.086 -18.281 1.191 1 85.81 73 ALA A CA 1
ATOM 529 C C . ALA A 1 73 ? -3.605 -17.859 2.578 1 85.81 73 ALA A C 1
ATOM 531 O O . ALA A 1 73 ? -4.031 -18.438 3.586 1 85.81 73 ALA A O 1
ATOM 532 N N . GLY A 1 74 ? -2.713 -16.906 2.615 1 81.25 74 GLY A N 1
ATOM 533 C CA . GLY A 1 74 ? -2.316 -16.312 3.885 1 81.25 74 GLY A CA 1
ATOM 534 C C . GLY A 1 74 ? -1.106 -17 4.504 1 81.25 74 GLY A C 1
ATOM 535 O O . GLY A 1 74 ? -0.672 -16.625 5.594 1 81.25 74 GLY A O 1
ATOM 536 N N . LEU A 1 75 ? -0.545 -18.016 3.84 1 87.94 75 LEU A N 1
ATOM 537 C CA . LEU A 1 75 ? 0.664 -18.656 4.344 1 87.94 75 LEU A CA 1
ATOM 538 C C . LEU A 1 75 ? 1.909 -17.906 3.879 1 87.94 75 LEU A C 1
ATOM 540 O O . LEU A 1 75 ? 2.471 -18.219 2.826 1 87.94 75 LEU A O 1
ATOM 544 N N . ASP A 1 76 ? 2.34 -16.984 4.723 1 80.19 76 ASP A N 1
ATOM 545 C CA . ASP A 1 76 ? 3.453 -16.125 4.328 1 80.19 76 ASP A CA 1
ATOM 546 C C . ASP A 1 76 ? 4.574 -16.172 5.363 1 80.19 76 ASP A C 1
ATOM 548 O O . ASP A 1 76 ? 5.727 -15.859 5.051 1 80.19 76 ASP A O 1
ATOM 552 N N . ARG A 1 77 ? 4.176 -16.438 6.688 1 83 77 ARG A N 1
ATOM 553 C CA . ARG A 1 77 ? 5.137 -16.375 7.781 1 83 77 ARG A CA 1
ATOM 554 C C . ARG A 1 77 ? 5.176 -17.688 8.547 1 83 77 ARG A C 1
ATOM 556 O O . ARG A 1 77 ? 4.289 -18.531 8.398 1 83 77 ARG A O 1
ATOM 563 N N . ASP A 1 78 ? 6.188 -17.844 9.297 1 86.31 78 ASP A N 1
ATOM 564 C CA . ASP A 1 78 ? 6.449 -19.078 10.031 1 86.31 78 ASP A CA 1
ATOM 565 C C . ASP A 1 78 ? 5.25 -19.469 10.883 1 86.31 78 ASP A C 1
ATOM 567 O O . ASP A 1 78 ? 4.895 -20.656 10.953 1 86.31 78 ASP A O 1
ATOM 571 N N . GLU A 1 79 ? 4.68 -18.453 11.414 1 88.56 79 GLU A N 1
ATOM 572 C CA . GLU A 1 79 ? 3.549 -18.734 12.297 1 88.56 79 GLU A CA 1
ATOM 573 C C . GLU A 1 79 ? 2.383 -19.344 11.523 1 88.56 79 GLU A C 1
ATOM 575 O O . GLU A 1 79 ? 1.701 -20.234 12.023 1 88.56 79 GLU A O 1
ATOM 580 N N . GLU A 1 80 ? 2.168 -18.891 10.32 1 89.56 80 GLU A N 1
ATOM 581 C CA . GLU A 1 80 ? 1.077 -19.406 9.5 1 89.56 80 GLU A CA 1
ATOM 582 C C . GLU A 1 80 ? 1.382 -20.812 9.008 1 89.56 80 GLU A C 1
ATOM 584 O O . GLU A 1 80 ? 0.486 -21.656 8.93 1 89.56 80 GLU A O 1
ATOM 589 N N . PHE A 1 81 ? 2.641 -21.078 8.727 1 91.44 81 PHE A N 1
ATOM 590 C CA . PHE A 1 81 ? 3.033 -22.422 8.305 1 91.44 81 PHE A CA 1
ATOM 591 C C . PHE A 1 81 ? 2.883 -23.422 9.453 1 91.44 81 PHE A C 1
ATOM 593 O O . PHE A 1 81 ? 2.432 -24.547 9.25 1 91.44 81 PHE A O 1
ATOM 600 N N . ALA A 1 82 ? 3.277 -22.969 10.641 1 92.69 82 ALA A N 1
ATOM 601 C CA . ALA A 1 82 ? 3.117 -23.828 11.82 1 92.69 82 ALA A CA 1
ATOM 602 C C . ALA A 1 82 ? 1.648 -24.156 12.055 1 92.69 82 ALA A C 1
ATOM 604 O O . ALA A 1 82 ? 1.312 -25.297 12.398 1 92.69 82 ALA A O 1
ATOM 605 N N . TRP A 1 83 ? 0.863 -23.156 11.852 1 92.12 83 TRP A N 1
ATOM 606 C CA . TRP A 1 83 ? -0.573 -23.375 11.984 1 92.12 83 TRP A CA 1
ATOM 607 C C . TRP A 1 83 ? -1.063 -24.422 10.977 1 92.12 83 TRP A C 1
ATOM 609 O O . TRP A 1 83 ? -1.767 -25.359 11.344 1 92.12 83 TRP A O 1
ATOM 619 N N . ALA A 1 84 ? -0.683 -24.297 9.727 1 94.56 84 ALA A N 1
ATOM 620 C CA . ALA A 1 84 ? -1.119 -25.203 8.672 1 94.56 84 ALA A CA 1
ATOM 621 C C . ALA A 1 84 ? -0.631 -26.625 8.938 1 94.56 84 ALA A C 1
ATOM 623 O O . ALA A 1 84 ? -1.373 -27.594 8.742 1 94.56 84 ALA A O 1
ATOM 624 N N . LYS A 1 85 ? 0.587 -26.734 9.383 1 93.94 85 LYS A N 1
ATOM 625 C CA . LYS A 1 85 ? 1.147 -28.031 9.734 1 93.94 85 LYS A CA 1
ATOM 626 C C . LYS A 1 85 ? 0.36 -28.688 10.867 1 93.94 85 LYS A C 1
ATOM 628 O O . LYS A 1 85 ? 0.108 -29.891 10.844 1 93.94 85 LYS A O 1
ATOM 633 N N . GLY A 1 86 ? 0.048 -27.859 11.852 1 94.69 86 GLY A N 1
ATOM 634 C CA . GLY A 1 86 ? -0.77 -28.344 12.953 1 94.69 86 GLY A CA 1
ATOM 635 C C . GLY A 1 86 ? -2.131 -28.844 12.5 1 94.69 86 GLY A C 1
ATOM 636 O O . GLY A 1 86 ? -2.6 -29.891 12.969 1 94.69 86 GLY A O 1
ATOM 637 N N . VAL A 1 87 ? -2.746 -28.141 11.609 1 95.25 87 VAL A N 1
ATOM 638 C CA . VAL A 1 87 ? -4.059 -28.5 11.094 1 95.25 87 VAL A CA 1
ATOM 639 C C . VAL A 1 87 ? -3.961 -29.828 10.344 1 95.25 87 VAL A C 1
ATOM 641 O O . VAL A 1 87 ? -4.777 -30.734 10.555 1 95.25 87 VAL A O 1
ATOM 644 N N . LEU A 1 88 ? -2.938 -30.016 9.508 1 96.25 88 LEU A N 1
ATOM 645 C CA . LEU A 1 88 ? -2.779 -31.219 8.711 1 96.25 88 LEU A CA 1
ATOM 646 C C . LEU A 1 88 ? -2.436 -32.406 9.602 1 96.25 88 LEU A C 1
ATOM 648 O O . LEU A 1 88 ? -2.781 -33.562 9.273 1 96.25 88 LEU A O 1
ATOM 652 N N . ALA A 1 89 ? -1.774 -32.125 10.719 1 95.5 89 ALA A N 1
ATOM 653 C CA . ALA A 1 89 ? -1.399 -33.188 11.641 1 95.5 89 ALA A CA 1
ATOM 654 C C . ALA A 1 89 ? -2.633 -33.844 12.281 1 95.5 89 ALA A C 1
ATOM 656 O O . ALA A 1 89 ? -2.609 -35 12.664 1 95.5 89 ALA A O 1
ATOM 657 N N . LYS A 1 90 ? -3.688 -33.094 12.328 1 96.31 90 LYS A N 1
ATOM 658 C CA . LYS A 1 90 ? -4.91 -33.562 12.984 1 96.31 90 LYS A CA 1
ATOM 659 C C . LYS A 1 90 ? -5.746 -34.438 12.055 1 96.31 90 LYS A C 1
ATOM 661 O O . LYS A 1 90 ? -6.742 -35 12.477 1 96.31 90 LYS A O 1
ATOM 666 N N . THR A 1 91 ? -5.391 -34.594 10.805 1 95.31 91 THR A N 1
ATOM 667 C CA . THR A 1 91 ? -6.227 -35.219 9.789 1 95.31 91 THR A CA 1
ATOM 668 C C . THR A 1 91 ? -6.145 -36.75 9.891 1 95.31 91 THR A C 1
ATOM 670 O O . THR A 1 91 ? -6.973 -37.469 9.305 1 95.31 91 THR A O 1
ATOM 673 N N . GLY A 1 92 ? -5.098 -37.312 10.57 1 94.12 92 GLY A N 1
ATOM 674 C CA . GLY A 1 92 ? -4.898 -38.75 10.641 1 94.12 92 GLY A CA 1
ATOM 675 C C . GLY A 1 92 ? -4.141 -39.312 9.453 1 94.12 92 GLY A C 1
ATOM 676 O O . GLY A 1 92 ? -3.85 -40.531 9.406 1 94.12 92 GLY A O 1
ATOM 677 N N . ILE A 1 93 ? -3.838 -38.438 8.531 1 95.44 93 ILE A N 1
ATOM 678 C CA . ILE A 1 93 ? -3.068 -38.875 7.371 1 95.44 93 ILE A CA 1
ATOM 679 C C . ILE A 1 93 ? -1.636 -39.188 7.789 1 95.44 93 ILE A C 1
ATOM 681 O O . ILE A 1 93 ? -0.989 -38.406 8.477 1 95.44 93 ILE A O 1
ATOM 685 N N . THR A 1 94 ? -1.14 -40.312 7.422 1 94 94 THR A N 1
ATOM 686 C CA . THR A 1 94 ? 0.183 -40.75 7.84 1 94 94 THR A CA 1
ATOM 687 C C . THR A 1 94 ? 1.206 -40.531 6.73 1 94 94 THR A C 1
ATOM 689 O O . THR A 1 94 ? 2.414 -40.625 6.965 1 94 94 THR A O 1
ATOM 692 N N . GLY A 1 95 ? 0.747 -40.25 5.531 1 96 95 GLY A N 1
ATOM 693 C CA . GLY A 1 95 ? 1.644 -39.969 4.426 1 96 95 GLY A CA 1
ATOM 694 C C . GLY A 1 95 ? 2.32 -38.625 4.535 1 96 95 GLY A C 1
ATOM 695 O O . GLY A 1 95 ? 2.355 -38.031 5.613 1 96 95 GLY A O 1
ATOM 696 N N . ARG A 1 96 ? 2.928 -38.219 3.461 1 96.75 96 ARG A N 1
ATOM 697 C CA . ARG A 1 96 ? 3.629 -36.938 3.424 1 96.75 96 ARG A CA 1
ATOM 698 C C . ARG A 1 96 ? 2.646 -35.781 3.453 1 96.75 96 ARG A C 1
ATOM 700 O O . ARG A 1 96 ? 1.591 -35.812 2.818 1 96.75 96 ARG A O 1
ATOM 707 N N . LYS A 1 97 ? 2.936 -34.781 4.25 1 97.5 97 LYS A N 1
ATOM 708 C CA . LYS A 1 97 ? 2.086 -33.594 4.379 1 97.5 97 LYS A CA 1
ATOM 709 C C . LYS A 1 97 ? 2.869 -32.312 4.074 1 97.5 97 LYS A C 1
ATOM 711 O O . LYS A 1 97 ? 3.996 -32.156 4.543 1 97.5 97 LYS A O 1
ATOM 716 N N . SER A 1 98 ? 2.277 -31.484 3.223 1 96.81 98 SER A N 1
ATOM 717 C CA . SER A 1 98 ? 2.904 -30.219 2.895 1 96.81 98 SER A CA 1
ATOM 718 C C . SER A 1 98 ? 1.861 -29.109 2.727 1 96.81 98 SER A C 1
ATOM 720 O O . SER A 1 98 ? 0.768 -29.359 2.215 1 96.81 98 SER A O 1
ATOM 722 N N . ALA A 1 99 ? 2.168 -27.969 3.305 1 96.69 99 ALA A N 1
ATOM 723 C CA . ALA A 1 99 ? 1.354 -26.766 3.125 1 96.69 99 ALA A CA 1
ATOM 724 C C . ALA A 1 99 ? 2.188 -25.625 2.566 1 96.69 99 ALA A C 1
ATOM 726 O O . ALA A 1 99 ? 3.295 -25.359 3.041 1 96.69 99 ALA A O 1
ATOM 727 N N . VAL A 1 100 ? 1.651 -25.016 1.496 1 93.06 100 VAL A N 1
ATOM 728 C CA . VAL A 1 100 ? 2.334 -23.891 0.863 1 93.06 100 VAL A CA 1
ATOM 729 C C . VAL A 1 100 ? 1.339 -22.75 0.604 1 93.06 100 VAL A C 1
ATOM 731 O O . VAL A 1 100 ? 0.128 -22.938 0.747 1 93.06 100 VAL A O 1
ATOM 734 N N . ASN A 1 101 ? 1.83 -21.594 0.301 1 90.94 101 ASN A N 1
ATOM 735 C CA . ASN A 1 101 ? 0.966 -20.531 -0.196 1 90.94 101 ASN A CA 1
ATOM 736 C C . ASN A 1 101 ? 0.249 -20.938 -1.479 1 90.94 101 ASN A C 1
ATOM 738 O O . ASN A 1 101 ? 0.825 -21.641 -2.322 1 90.94 101 ASN A O 1
ATOM 742 N N . ASP A 1 102 ? -0.923 -20.469 -1.603 1 89.38 102 ASP A N 1
ATOM 743 C CA . ASP A 1 102 ? -1.757 -20.875 -2.73 1 89.38 102 ASP A CA 1
ATOM 744 C C . ASP A 1 102 ? -1.108 -20.484 -4.059 1 89.38 102 ASP A C 1
ATOM 746 O O . ASP A 1 102 ? -1.404 -21.078 -5.098 1 89.38 102 ASP A O 1
ATOM 750 N N . THR A 1 103 ? -0.172 -19.594 -4.039 1 89.38 103 THR A N 1
ATOM 751 C CA . THR A 1 103 ? 0.503 -19.172 -5.258 1 89.38 103 THR A CA 1
ATOM 752 C C . THR A 1 103 ? 1.372 -20.297 -5.812 1 89.38 103 THR A C 1
ATOM 754 O O . THR A 1 103 ? 1.558 -20.406 -7.027 1 89.38 103 THR A O 1
ATOM 757 N N . PHE A 1 104 ? 1.796 -21.203 -5.004 1 92.94 104 PHE A N 1
ATOM 758 C CA . PHE A 1 104 ? 2.67 -22.297 -5.426 1 92.94 104 PHE A CA 1
ATOM 759 C C . PHE A 1 104 ? 1.892 -23.328 -6.223 1 92.94 104 PHE A C 1
ATOM 761 O O . PHE A 1 104 ? 2.357 -23.797 -7.266 1 92.94 104 PHE A O 1
ATOM 768 N N . ILE A 1 105 ? 0.743 -23.625 -5.738 1 93.12 105 ILE A N 1
ATOM 769 C CA . ILE A 1 105 ? -0.028 -24.625 -6.461 1 93.12 105 ILE A CA 1
ATOM 770 C C . ILE A 1 105 ? -0.574 -24.031 -7.758 1 93.12 105 ILE A C 1
ATOM 772 O O . ILE A 1 105 ? -0.741 -24.734 -8.75 1 93.12 105 ILE A O 1
ATOM 776 N N . ALA A 1 106 ? -0.814 -22.734 -7.734 1 91.25 106 ALA A N 1
ATOM 777 C CA . ALA A 1 106 ? -1.181 -22.047 -8.977 1 91.25 106 ALA A CA 1
ATOM 778 C C . ALA A 1 106 ? -0.052 -22.125 -10 1 91.25 106 ALA A C 1
ATOM 780 O O . ALA A 1 106 ? -0.299 -22.328 -11.188 1 91.25 106 ALA A O 1
ATOM 781 N N . HIS A 1 107 ? 1.148 -21.953 -9.516 1 94.19 107 HIS A N 1
ATOM 782 C CA . HIS A 1 107 ? 2.303 -22.078 -10.398 1 94.19 107 HIS A CA 1
ATOM 783 C C . HIS A 1 107 ? 2.396 -23.484 -10.984 1 94.19 107 HIS A C 1
ATOM 785 O O . HIS A 1 107 ? 2.572 -23.656 -12.188 1 94.19 107 HIS A O 1
ATOM 791 N N . THR A 1 108 ? 2.248 -24.5 -10.117 1 92.44 108 THR A N 1
ATOM 792 C CA . THR A 1 108 ? 2.328 -25.891 -10.578 1 92.44 108 THR A CA 1
ATOM 793 C C . THR A 1 108 ? 1.239 -26.188 -11.609 1 92.44 108 THR A C 1
ATOM 795 O O . THR A 1 108 ? 1.495 -26.844 -12.617 1 92.44 108 THR A O 1
ATOM 798 N N . ALA A 1 109 ? 0.085 -25.672 -11.312 1 91.56 109 ALA A N 1
ATOM 799 C CA . ALA A 1 109 ? -1.024 -25.891 -12.242 1 91.56 109 ALA A CA 1
ATOM 800 C C . ALA A 1 109 ? -0.708 -25.328 -13.617 1 91.56 109 ALA A C 1
ATOM 802 O O . ALA A 1 109 ? -1.043 -25.938 -14.641 1 91.56 109 ALA A O 1
ATOM 803 N N . ALA A 1 110 ? -0.021 -24.234 -13.625 1 89.94 110 ALA A N 1
ATOM 804 C CA . ALA A 1 110 ? 0.224 -23.531 -14.883 1 89.94 110 ALA A CA 1
ATOM 805 C C . ALA A 1 110 ? 1.446 -24.094 -15.602 1 89.94 110 ALA A C 1
ATOM 807 O O . ALA A 1 110 ? 1.461 -24.188 -16.828 1 89.94 110 ALA A O 1
ATOM 808 N N . PHE A 1 111 ? 2.5 -24.484 -14.812 1 91.69 111 PHE A N 1
ATOM 809 C CA . PHE A 1 111 ? 3.791 -24.734 -15.445 1 91.69 111 PHE A CA 1
ATOM 810 C C . PHE A 1 111 ? 4.266 -26.156 -15.172 1 91.69 111 PHE A C 1
ATOM 812 O O . PHE A 1 111 ? 5.285 -26.578 -15.711 1 91.69 111 PHE A O 1
ATOM 819 N N . ASN A 1 112 ? 3.553 -26.859 -14.352 1 86.19 112 ASN A N 1
ATOM 820 C CA . ASN A 1 112 ? 3.938 -28.219 -13.992 1 86.19 112 ASN A CA 1
ATOM 821 C C . ASN A 1 112 ? 5.379 -28.281 -13.492 1 86.19 112 ASN A C 1
ATOM 823 O O . ASN A 1 112 ? 6.164 -29.109 -13.938 1 86.19 112 ASN A O 1
ATOM 827 N N . GLY A 1 113 ? 5.738 -27.234 -12.773 1 82.06 113 GLY A N 1
ATOM 828 C CA . GLY A 1 113 ? 7.055 -27.219 -12.156 1 82.06 113 GLY A CA 1
ATOM 829 C C . GLY A 1 113 ? 8.117 -26.562 -13.023 1 82.06 113 GLY A C 1
ATOM 830 O O . GLY A 1 113 ? 9.227 -26.312 -12.555 1 82.06 113 GLY A O 1
ATOM 831 N N . GLU A 1 114 ? 7.84 -26.312 -14.258 1 89.94 114 GLU A N 1
ATOM 832 C CA . GLU A 1 114 ? 8.781 -25.641 -15.148 1 89.94 114 GLU A CA 1
ATOM 833 C C . GLU A 1 114 ? 8.906 -24.156 -14.789 1 89.94 114 GLU A C 1
ATOM 835 O O . GLU A 1 114 ? 8.031 -23.594 -14.125 1 89.94 114 GLU A O 1
ATOM 840 N N . PRO A 1 115 ? 10.008 -23.562 -15.18 1 95.88 115 PRO A N 1
ATOM 841 C CA . PRO A 1 115 ? 10.203 -22.141 -14.867 1 95.88 115 PRO A CA 1
ATOM 842 C C . PRO A 1 115 ? 9.094 -21.25 -15.43 1 95.88 115 PRO A C 1
ATOM 844 O O . PRO A 1 115 ? 8.609 -21.484 -16.531 1 95.88 115 PRO A O 1
ATOM 847 N N . GLY A 1 116 ? 8.703 -20.328 -14.672 1 97 116 GLY A N 1
ATOM 848 C CA . GLY A 1 116 ? 7.66 -19.391 -15.086 1 97 116 GLY A CA 1
ATOM 849 C C . GLY A 1 116 ? 7.227 -18.453 -13.969 1 97 116 GLY A C 1
ATOM 850 O O . GLY A 1 116 ? 7.68 -18.594 -12.836 1 97 116 GLY A O 1
ATOM 851 N N . ILE A 1 117 ? 6.441 -17.438 -14.344 1 97.38 117 ILE A N 1
ATOM 852 C CA . ILE A 1 117 ? 5.949 -16.438 -13.414 1 97.38 117 ILE A CA 1
ATOM 853 C C . ILE A 1 117 ? 4.426 -16.516 -13.32 1 97.38 117 ILE A C 1
ATOM 855 O O . ILE A 1 117 ? 3.74 -16.578 -14.344 1 97.38 117 ILE A O 1
ATOM 859 N N . VAL A 1 118 ? 3.902 -16.562 -12.117 1 95.88 118 VAL A N 1
ATOM 860 C CA . VAL A 1 118 ? 2.461 -16.5 -11.906 1 95.88 118 VAL A CA 1
ATOM 861 C C . VAL A 1 118 ? 2.117 -15.195 -11.172 1 95.88 118 VAL A C 1
ATOM 863 O O . VAL A 1 118 ? 2.727 -14.875 -10.148 1 95.88 118 VAL A O 1
ATOM 866 N N . ALA A 1 119 ? 1.236 -14.422 -11.727 1 95.88 119 ALA A N 1
ATOM 867 C CA . ALA A 1 119 ? 0.683 -13.25 -11.047 1 95.88 119 ALA A CA 1
ATOM 868 C C . ALA A 1 119 ? -0.756 -13.5 -10.602 1 95.88 119 ALA A C 1
ATOM 870 O O . ALA A 1 119 ? -1.604 -13.875 -11.414 1 95.88 119 ALA A O 1
ATOM 871 N N . ILE A 1 120 ? -0.981 -13.281 -9.344 1 90.75 120 ILE A N 1
ATOM 872 C CA . ILE A 1 120 ? -2.312 -13.516 -8.797 1 90.75 120 ILE A CA 1
ATOM 873 C C . ILE A 1 120 ? -2.963 -12.188 -8.438 1 90.75 120 ILE A C 1
ATOM 875 O O . ILE A 1 120 ? -2.324 -11.32 -7.836 1 90.75 120 ILE A O 1
ATOM 879 N N . GLY A 1 121 ? -4.16 -11.961 -8.828 1 90.75 121 GLY A N 1
ATOM 880 C CA . GLY A 1 121 ? -4.984 -10.812 -8.461 1 90.75 121 GLY A CA 1
ATOM 881 C C . GLY A 1 121 ? -6.453 -11.164 -8.312 1 90.75 121 GLY A C 1
ATOM 882 O O . GLY A 1 121 ? -7.156 -11.336 -9.312 1 90.75 121 GLY A O 1
ATOM 883 N N . GLY A 1 122 ? -6.953 -11.305 -7.188 1 88.19 122 GLY A N 1
ATOM 884 C CA . GLY A 1 122 ? -8.328 -11.562 -6.797 1 88.19 122 GLY A CA 1
ATOM 885 C C . GLY A 1 122 ? -8.695 -10.938 -5.461 1 88.19 122 GLY A C 1
ATOM 886 O O . GLY A 1 122 ? -8.891 -9.727 -5.367 1 88.19 122 GLY A O 1
ATOM 887 N N . THR A 1 123 ? -8.617 -11.82 -4.391 1 77.88 123 THR A N 1
ATOM 888 C CA . THR A 1 123 ? -8.766 -11.289 -3.041 1 77.88 123 THR A CA 1
ATOM 889 C C . THR A 1 123 ? -7.473 -10.633 -2.566 1 77.88 123 THR A C 1
ATOM 891 O O . THR A 1 123 ? -7.504 -9.602 -1.891 1 77.88 123 THR A O 1
ATOM 894 N N . GLY A 1 124 ? -6.438 -11.156 -2.957 1 84.5 124 GLY A N 1
ATOM 895 C CA . GLY A 1 124 ? -5.105 -10.633 -2.703 1 84.5 124 GLY A CA 1
ATOM 896 C C . GLY A 1 124 ? -4.254 -10.547 -3.953 1 84.5 124 GLY A C 1
ATOM 897 O O . GLY A 1 124 ? -4.746 -10.75 -5.066 1 84.5 124 GLY A O 1
ATOM 898 N N . SER A 1 125 ? -3.018 -10.102 -3.77 1 91.56 125 SER A N 1
ATOM 899 C CA . SER A 1 125 ? -2.094 -9.977 -4.891 1 91.56 125 SER A CA 1
ATOM 900 C C . SER A 1 125 ? -0.703 -10.484 -4.523 1 91.56 125 SER A C 1
ATOM 902 O O . SER A 1 125 ? -0.204 -10.203 -3.43 1 91.56 125 SER A O 1
ATOM 904 N N . LEU A 1 126 ? -0.186 -11.297 -5.363 1 93.38 126 LEU A N 1
ATOM 905 C CA . LEU A 1 126 ? 1.169 -11.82 -5.234 1 93.38 126 LEU A CA 1
ATOM 906 C C . LEU A 1 126 ? 1.711 -12.273 -6.586 1 93.38 126 LEU A C 1
ATOM 908 O O . LEU A 1 126 ? 0.965 -12.797 -7.414 1 93.38 126 LEU A O 1
ATOM 912 N N . ILE A 1 127 ? 2.939 -12.055 -6.848 1 96.75 127 ILE A N 1
ATOM 913 C CA . ILE A 1 127 ? 3.619 -12.539 -8.047 1 96.75 127 ILE A CA 1
ATOM 914 C C . ILE A 1 127 ? 4.766 -13.461 -7.652 1 96.75 127 ILE A C 1
ATOM 916 O O . ILE A 1 127 ? 5.594 -13.109 -6.805 1 96.75 127 ILE A O 1
ATOM 920 N N . LEU A 1 128 ? 4.77 -14.641 -8.188 1 96.31 128 LEU A N 1
ATOM 921 C CA . LEU A 1 128 ? 5.719 -15.695 -7.848 1 96.31 128 LEU A CA 1
ATOM 922 C C . LEU A 1 128 ? 6.414 -16.219 -9.094 1 96.31 128 LEU A C 1
ATOM 924 O O . LEU A 1 128 ? 5.777 -16.422 -10.133 1 96.31 128 LEU A O 1
ATOM 928 N N . ALA A 1 129 ? 7.711 -16.406 -8.984 1 97.25 129 ALA A N 1
ATOM 929 C CA . ALA A 1 129 ? 8.5 -16.969 -10.078 1 97.25 129 ALA A CA 1
ATOM 930 C C . ALA A 1 129 ? 9.266 -18.203 -9.617 1 97.25 129 ALA A C 1
ATOM 932 O O . ALA A 1 129 ? 9.695 -18.281 -8.461 1 97.25 129 ALA A O 1
ATOM 933 N N . ARG A 1 130 ? 9.328 -19.141 -10.461 1 96.31 130 ARG A N 1
ATOM 934 C CA . ARG A 1 130 ? 10.32 -20.203 -10.367 1 96.31 130 ARG A CA 1
ATOM 935 C C . ARG A 1 130 ? 11.305 -20.141 -11.523 1 96.31 130 ARG A C 1
ATOM 937 O O . ARG A 1 130 ? 10.906 -20.203 -12.688 1 96.31 130 ARG A O 1
ATOM 944 N N . THR A 1 131 ? 12.57 -20 -11.125 1 95.88 131 THR A N 1
ATOM 945 C CA . THR A 1 131 ? 13.586 -19.828 -12.156 1 95.88 131 THR A CA 1
ATOM 946 C C . THR A 1 131 ? 14.094 -21.188 -12.648 1 95.88 131 THR A C 1
ATOM 948 O O . THR A 1 131 ? 13.711 -22.234 -12.117 1 95.88 131 THR A O 1
ATOM 951 N N . GLU A 1 132 ? 14.984 -21.109 -13.633 1 95.19 132 GLU A N 1
ATOM 952 C CA . GLU A 1 132 ? 15.602 -22.297 -14.195 1 95.19 132 GLU A CA 1
ATOM 953 C C . GLU A 1 132 ? 16.453 -23.016 -13.156 1 95.19 132 GLU A C 1
ATOM 955 O O . GLU A 1 132 ? 16.656 -24.234 -13.242 1 95.19 132 GLU A O 1
ATOM 960 N N . LEU A 1 133 ? 16.922 -22.281 -12.211 1 91.94 133 LEU A N 1
ATOM 961 C CA . LEU A 1 133 ? 17.75 -22.859 -11.148 1 91.94 133 LEU A CA 1
ATOM 962 C C . LEU A 1 133 ? 16.891 -23.359 -10 1 91.94 133 LEU A C 1
ATOM 964 O O . LEU A 1 133 ? 17.391 -23.609 -8.898 1 91.94 133 LEU A O 1
ATOM 968 N N . GLU A 1 134 ? 15.562 -23.328 -10.227 1 90.81 134 GLU A N 1
ATOM 969 C CA . GLU A 1 134 ? 14.578 -23.859 -9.297 1 90.81 134 GLU A CA 1
ATOM 970 C C . GLU A 1 134 ? 14.438 -22.984 -8.062 1 90.81 134 GLU A C 1
ATOM 972 O O . GLU A 1 134 ? 14.047 -23.453 -6.992 1 90.81 134 GLU A O 1
ATOM 977 N N . ALA A 1 135 ? 14.859 -21.781 -8.273 1 92.19 135 ALA A N 1
ATOM 978 C CA . ALA A 1 135 ? 14.695 -20.812 -7.188 1 92.19 135 ALA A CA 1
ATOM 979 C C . ALA A 1 135 ? 13.305 -20.172 -7.234 1 92.19 135 ALA A C 1
ATOM 981 O O . ALA A 1 135 ? 12.812 -19.844 -8.312 1 92.19 135 ALA A O 1
ATOM 982 N N . TRP A 1 136 ? 12.711 -20.172 -6.039 1 93.69 136 TRP A N 1
ATOM 983 C CA . TRP A 1 136 ? 11.445 -19.453 -5.895 1 93.69 136 TRP A CA 1
ATOM 984 C C . TRP A 1 136 ? 11.68 -18.016 -5.465 1 93.69 136 TRP A C 1
ATOM 986 O O . TRP A 1 136 ? 12.453 -17.75 -4.539 1 93.69 136 TRP A O 1
ATOM 996 N N . ILE A 1 137 ? 11.039 -17.047 -6.195 1 95.5 137 ILE A N 1
ATOM 997 C CA . ILE A 1 137 ? 11.195 -15.633 -5.859 1 95.5 137 ILE A CA 1
ATOM 998 C C . ILE A 1 137 ? 9.828 -14.945 -5.898 1 95.5 137 ILE A C 1
ATOM 1000 O O . ILE A 1 137 ? 9.07 -15.109 -6.859 1 95.5 137 ILE A O 1
ATOM 1004 N N . ARG A 1 138 ? 9.555 -14.242 -4.879 1 95.12 138 ARG A N 1
ATOM 1005 C CA . ARG A 1 138 ? 8.32 -13.461 -4.805 1 95.12 138 ARG A CA 1
ATOM 1006 C C . ARG A 1 138 ? 8.594 -11.977 -5.016 1 95.12 138 ARG A C 1
ATOM 1008 O O . ARG A 1 138 ? 9.664 -11.484 -4.648 1 95.12 138 ARG A O 1
ATOM 1015 N N . ASN A 1 139 ? 7.59 -11.297 -5.605 1 96.38 139 ASN A N 1
ATOM 1016 C CA . ASN A 1 139 ? 7.781 -9.867 -5.812 1 96.38 139 ASN A CA 1
ATOM 1017 C C . ASN A 1 139 ? 7.953 -9.125 -4.492 1 96.38 139 ASN A C 1
ATOM 1019 O O . ASN A 1 139 ? 8.695 -8.141 -4.418 1 96.38 139 ASN A O 1
ATOM 1023 N N . ASP A 1 140 ? 7.238 -9.531 -3.424 1 92.69 140 ASP A N 1
ATOM 1024 C CA . ASP A 1 140 ? 7.289 -8.812 -2.156 1 92.69 140 ASP A CA 1
ATOM 1025 C C . ASP A 1 140 ? 8.664 -8.945 -1.503 1 92.69 140 ASP A C 1
ATOM 1027 O O . ASP A 1 140 ? 9.023 -8.141 -0.641 1 92.69 140 ASP A O 1
ATOM 1031 N N . GLN A 1 141 ? 9.461 -9.977 -1.896 1 90.75 141 GLN A N 1
ATOM 1032 C CA . GLN A 1 141 ? 10.844 -10.078 -1.438 1 90.75 141 GLN A CA 1
ATOM 1033 C C . GLN A 1 141 ? 11.672 -8.883 -1.908 1 90.75 141 GLN A C 1
ATOM 1035 O O . GLN A 1 141 ? 12.641 -8.492 -1.251 1 90.75 141 GLN A O 1
ATOM 1040 N N . LEU A 1 142 ? 11.242 -8.367 -3.043 1 94.19 142 LEU A N 1
ATOM 1041 C CA . LEU A 1 142 ? 11.93 -7.207 -3.596 1 94.19 142 LEU A CA 1
ATOM 1042 C C . LEU A 1 142 ? 11.258 -5.914 -3.15 1 94.19 142 LEU A C 1
ATOM 1044 O O . LEU A 1 142 ? 11.492 -4.852 -3.732 1 94.19 142 LEU A O 1
ATOM 1048 N N . GLY A 1 143 ? 10.289 -6.02 -2.201 1 93.62 143 GLY A N 1
ATOM 1049 C CA . GLY A 1 143 ? 9.617 -4.848 -1.664 1 93.62 143 GLY A CA 1
ATOM 1050 C C . GLY A 1 143 ? 8.492 -4.344 -2.551 1 93.62 143 GLY A C 1
ATOM 1051 O O . GLY A 1 143 ? 7.984 -3.238 -2.354 1 93.62 143 GLY A O 1
ATOM 1052 N N . HIS A 1 144 ? 8.055 -5.109 -3.492 1 96.69 144 HIS A N 1
ATOM 1053 C CA . HIS A 1 144 ? 7.051 -4.695 -4.465 1 96.69 144 HIS A CA 1
ATOM 1054 C C . HIS A 1 144 ? 5.672 -5.234 -4.098 1 96.69 144 HIS A C 1
ATOM 1056 O O . HIS A 1 144 ? 5.551 -6.363 -3.609 1 96.69 144 HIS A O 1
ATOM 1062 N N . TYR A 1 145 ? 4.711 -4.438 -4.301 1 95.81 145 TYR A N 1
ATOM 1063 C CA . TYR A 1 145 ? 3.32 -4.863 -4.195 1 95.81 145 TYR A CA 1
ATOM 1064 C C . TYR A 1 145 ? 2.504 -4.355 -5.379 1 95.81 145 TYR A C 1
ATOM 1066 O O . TYR A 1 145 ? 2.551 -3.17 -5.711 1 95.81 145 TYR A O 1
ATOM 1074 N N . ALA A 1 146 ? 1.843 -5.246 -6.043 1 96.25 146 ALA A N 1
ATOM 1075 C CA . ALA A 1 146 ? 0.926 -4.898 -7.125 1 96.25 146 ALA A CA 1
ATOM 1076 C C . ALA A 1 146 ? -0.52 -4.887 -6.637 1 96.25 146 ALA A C 1
ATOM 1078 O O . ALA A 1 146 ? -1.131 -5.945 -6.461 1 96.25 146 ALA A O 1
ATOM 1079 N N . PRO A 1 147 ? -1.108 -3.709 -6.469 1 95.88 147 PRO A N 1
ATOM 1080 C CA . PRO A 1 147 ? -2.477 -3.658 -5.949 1 95.88 147 PRO A CA 1
ATOM 1081 C C . PRO A 1 147 ? -3.518 -4.066 -6.988 1 95.88 147 PRO A C 1
ATOM 1083 O O . PRO A 1 147 ? -4.383 -3.262 -7.352 1 95.88 147 PRO A O 1
ATOM 1086 N N . THR A 1 148 ? -3.521 -5.34 -7.375 1 96.5 148 THR A N 1
ATOM 1087 C CA . THR A 1 148 ? -4.398 -5.852 -8.422 1 96.5 148 THR A CA 1
ATOM 1088 C C . THR A 1 148 ? -5.598 -6.574 -7.82 1 96.5 148 THR A C 1
ATOM 1090 O O . THR A 1 148 ? -6.48 -7.035 -8.547 1 96.5 148 THR A O 1
ATOM 1093 N N . ALA A 1 149 ? -5.668 -6.688 -6.496 1 93.19 149 ALA A N 1
ATOM 1094 C CA . ALA A 1 149 ? -6.82 -7.297 -5.84 1 93.19 149 ALA A CA 1
ATOM 1095 C C . ALA A 1 149 ? -8.086 -6.469 -6.059 1 93.19 149 ALA A C 1
ATOM 1097 O O . ALA A 1 149 ? -8.008 -5.258 -6.273 1 93.19 149 ALA A O 1
ATOM 1098 N N . ALA A 1 150 ? -9.18 -7.117 -5.902 1 94.56 150 ALA A N 1
ATOM 1099 C CA . ALA A 1 150 ? -10.484 -6.512 -6.168 1 94.56 150 ALA A CA 1
ATOM 1100 C C . ALA A 1 150 ? -10.688 -5.262 -5.316 1 94.56 150 ALA A C 1
ATOM 1102 O O . ALA A 1 150 ? -11.156 -4.234 -5.816 1 94.56 150 ALA A O 1
ATOM 1103 N N . ARG A 1 151 ? -10.352 -5.297 -4.094 1 95.38 151 ARG A N 1
ATOM 1104 C CA . ARG A 1 151 ? -10.586 -4.18 -3.184 1 95.38 151 ARG A CA 1
ATOM 1105 C C . ARG A 1 151 ? -9.836 -2.934 -3.645 1 95.38 151 ARG A C 1
ATOM 1107 O O . ARG A 1 151 ? -10.344 -1.817 -3.527 1 95.38 151 ARG A O 1
ATOM 1114 N N . PHE A 1 152 ? -8.664 -3.146 -4.199 1 97.44 152 PHE A N 1
ATOM 1115 C CA . PHE A 1 152 ? -7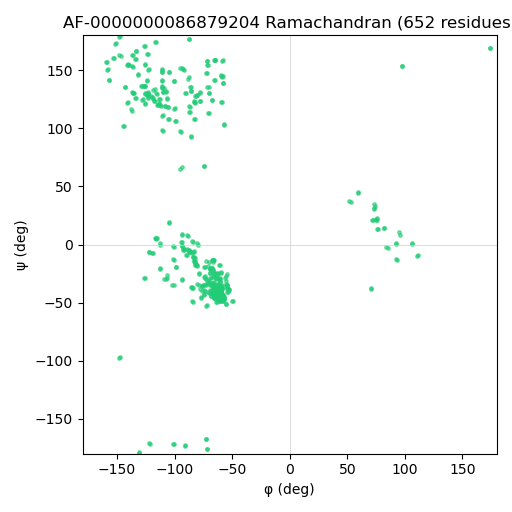.848 -2 -4.578 1 97.44 152 PHE A CA 1
ATOM 1116 C C . PHE A 1 152 ? -8.375 -1.354 -5.852 1 97.44 152 PHE A C 1
ATOM 1118 O O . PHE A 1 152 ? -8.281 -0.137 -6.023 1 97.44 152 PHE A O 1
ATOM 1125 N N . LEU A 1 153 ? -8.891 -2.168 -6.781 1 98.25 153 LEU A N 1
ATOM 1126 C CA . LEU A 1 153 ? -9.555 -1.593 -7.945 1 98.25 153 LEU A CA 1
ATOM 1127 C C . LEU A 1 153 ? -10.734 -0.72 -7.52 1 98.25 153 LEU A C 1
ATOM 1129 O O . LEU A 1 153 ? -10.906 0.388 -8.031 1 98.25 153 LEU A O 1
ATOM 1133 N N . SER A 1 154 ? -11.461 -1.251 -6.617 1 98.56 154 SER A N 1
ATOM 1134 C CA . SER A 1 154 ? -12.633 -0.543 -6.117 1 98.56 154 SER A CA 1
ATOM 1135 C C . SER A 1 154 ? -12.242 0.737 -5.387 1 98.56 154 SER A C 1
ATOM 1137 O O . SER A 1 154 ? -12.883 1.775 -5.555 1 98.56 154 SER A O 1
ATOM 1139 N N . TYR A 1 155 ? -11.188 0.664 -4.551 1 98.25 155 TYR A N 1
ATOM 1140 C CA . TYR A 1 155 ? -10.68 1.848 -3.869 1 98.25 155 TYR A CA 1
ATOM 1141 C C . TYR A 1 155 ? -10.336 2.949 -4.867 1 98.25 155 TYR A C 1
ATOM 1143 O O . TYR A 1 155 ? -10.805 4.082 -4.73 1 98.25 155 TYR A O 1
ATOM 1151 N N . ASP A 1 156 ? -9.578 2.547 -5.832 1 98.31 156 ASP A N 1
ATOM 1152 C CA . ASP A 1 156 ? -9.117 3.529 -6.809 1 98.31 156 ASP A CA 1
ATOM 1153 C C . ASP A 1 156 ? -10.297 4.16 -7.547 1 98.31 156 ASP A C 1
ATOM 1155 O O . ASP A 1 156 ? -10.305 5.367 -7.797 1 98.31 156 ASP A O 1
ATOM 1159 N N . ALA A 1 157 ? -11.266 3.361 -7.887 1 98.69 157 ALA A N 1
ATOM 1160 C CA . ALA A 1 157 ? -12.453 3.871 -8.57 1 98.69 157 ALA A CA 1
ATOM 1161 C C . ALA A 1 157 ? -13.219 4.844 -7.684 1 98.69 157 ALA A C 1
ATOM 1163 O O . ALA A 1 157 ? -13.547 5.957 -8.109 1 98.69 157 ALA A O 1
ATOM 1164 N N . VAL A 1 158 ? -13.492 4.469 -6.469 1 98.69 158 VAL A N 1
ATOM 1165 C CA . VAL A 1 158 ? -14.281 5.277 -5.547 1 98.69 158 VAL A CA 1
ATOM 1166 C C . VAL A 1 158 ? -13.516 6.547 -5.191 1 98.69 158 VAL A C 1
ATOM 1168 O O . VAL A 1 158 ? -14.094 7.641 -5.172 1 98.69 158 VAL A O 1
ATOM 1171 N N . HIS A 1 159 ? -12.211 6.445 -4.93 1 98.25 159 HIS A N 1
ATOM 1172 C CA . HIS A 1 159 ? -11.406 7.621 -4.629 1 98.25 159 HIS A CA 1
ATOM 1173 C C . HIS A 1 159 ? -11.414 8.609 -5.789 1 98.25 159 HIS A C 1
ATOM 1175 O O . HIS A 1 159 ? -11.438 9.82 -5.578 1 98.25 159 HIS A O 1
ATOM 1181 N N . SER A 1 160 ? -11.367 8.078 -7.008 1 97.06 160 SER A N 1
ATOM 1182 C CA . SER A 1 160 ? -11.43 8.938 -8.188 1 97.06 160 SER A CA 1
ATOM 1183 C C . SER A 1 160 ? -12.758 9.68 -8.266 1 97.06 160 SER A C 1
ATOM 1185 O O . SER A 1 160 ? -12.789 10.875 -8.594 1 97.06 160 SER A O 1
ATOM 1187 N N . VAL A 1 161 ? -13.812 9.008 -7.941 1 96.88 161 VAL A N 1
ATOM 1188 C CA . VAL A 1 161 ? -15.141 9.625 -7.945 1 96.88 161 VAL A CA 1
ATOM 1189 C C . VAL A 1 161 ? -15.203 10.711 -6.871 1 96.88 161 VAL A C 1
ATOM 1191 O O . VAL A 1 161 ? -15.633 11.836 -7.141 1 96.88 161 VAL A O 1
ATOM 1194 N N . LEU A 1 162 ? -14.719 10.398 -5.691 1 96.25 162 LEU A N 1
ATOM 1195 C CA . LEU A 1 162 ? -14.742 11.336 -4.578 1 96.25 162 LEU A CA 1
ATOM 1196 C C . LEU A 1 162 ? -13.883 12.562 -4.883 1 96.25 162 LEU A C 1
ATOM 1198 O O . LEU A 1 162 ? -14.188 13.664 -4.434 1 96.25 162 LEU A O 1
ATOM 1202 N N . ALA A 1 163 ? -12.867 12.352 -5.691 1 95.31 163 ALA A N 1
ATOM 1203 C CA . ALA A 1 163 ? -11.938 13.422 -6.047 1 95.31 163 ALA A CA 1
ATOM 1204 C C . ALA A 1 163 ? -12.438 14.203 -7.254 1 95.31 163 ALA A C 1
ATOM 1206 O O . ALA A 1 163 ? -11.797 15.156 -7.695 1 95.31 163 ALA A O 1
ATOM 1207 N N . GLY A 1 164 ? -13.5 13.773 -7.832 1 93.19 164 GLY A N 1
ATOM 1208 C CA . GLY A 1 164 ? -14.039 14.438 -9.008 1 93.19 164 GLY A CA 1
ATOM 1209 C C . GLY A 1 164 ? -13.242 14.164 -10.266 1 93.19 164 GLY A C 1
ATOM 1210 O O . GLY A 1 164 ? -13.281 14.945 -11.219 1 93.19 164 GLY A O 1
ATOM 1211 N N . ARG A 1 165 ? -12.516 13.094 -10.242 1 93.44 165 ARG A N 1
ATOM 1212 C CA . ARG A 1 165 ? -11.68 12.742 -11.383 1 93.44 165 ARG A CA 1
ATOM 1213 C C . ARG A 1 165 ? -12.406 11.789 -12.328 1 93.44 165 ARG A C 1
ATOM 1215 O O . ARG A 1 165 ? -11.984 10.641 -12.5 1 93.44 165 ARG A O 1
ATOM 1222 N N . TYR A 1 166 ? -13.398 12.266 -12.914 1 94.44 166 TYR A N 1
ATOM 1223 C CA . TYR A 1 166 ? -14.188 11.531 -13.898 1 94.44 166 TYR A CA 1
ATOM 1224 C C . TYR A 1 166 ? -14.75 12.469 -14.953 1 94.44 166 TYR A C 1
ATOM 1226 O O . TYR A 1 166 ? -14.719 13.688 -14.797 1 94.44 166 TYR A O 1
ATOM 1234 N N . VAL A 1 167 ? -15.164 11.883 -16.047 1 94.62 167 VAL A N 1
ATOM 1235 C CA . VAL A 1 167 ? -15.734 12.625 -17.172 1 94.62 167 VAL A CA 1
ATOM 1236 C C . VAL A 1 167 ? -17.188 12.203 -17.391 1 94.62 167 VAL A C 1
ATOM 1238 O O . VAL A 1 167 ? -17.688 11.312 -16.703 1 94.62 167 VAL A O 1
ATOM 1241 N N . GLN A 1 168 ? -17.828 12.867 -18.281 1 94.88 168 GLN A N 1
ATOM 1242 C CA . GLN A 1 168 ? -19.25 12.656 -18.531 1 94.88 168 GLN A CA 1
ATOM 1243 C C . GLN A 1 168 ? -19.516 11.203 -18.922 1 94.88 168 GLN A C 1
ATOM 1245 O O . GLN A 1 168 ? -20.531 10.625 -18.5 1 94.88 168 GLN A O 1
ATOM 1250 N N . GLN A 1 169 ? -18.609 10.602 -19.625 1 97.12 169 GLN A N 1
ATOM 1251 C CA . GLN A 1 169 ? -18.766 9.234 -20.109 1 97.12 169 GLN A CA 1
ATOM 1252 C C . GLN A 1 169 ? -18.781 8.242 -18.938 1 97.12 169 GLN A C 1
ATOM 1254 O O . GLN A 1 169 ? -19.172 7.09 -19.109 1 97.12 169 GLN A O 1
ATOM 1259 N N . ASP A 1 170 ? -18.359 8.672 -17.734 1 97.81 170 ASP A N 1
ATOM 1260 C CA . ASP A 1 170 ? -18.266 7.801 -16.562 1 97.81 170 ASP A CA 1
ATOM 1261 C C . ASP A 1 170 ? -19.594 7.75 -15.82 1 97.81 170 ASP A C 1
ATOM 1263 O O . ASP A 1 170 ? -19.766 6.934 -14.906 1 97.81 170 ASP A O 1
ATOM 1267 N N . GLN A 1 171 ? -20.578 8.57 -16.219 1 97.5 171 GLN A N 1
ATOM 1268 C CA . GLN A 1 171 ? -21.766 8.812 -15.406 1 97.5 171 GLN A CA 1
ATOM 1269 C C . GLN A 1 171 ? -22.531 7.52 -15.141 1 97.5 171 GLN A C 1
ATOM 1271 O O . GLN A 1 171 ? -22.938 7.258 -14.008 1 97.5 171 GLN A O 1
ATOM 1276 N N . PRO A 1 172 ? -22.734 6.668 -16.188 1 98 172 PRO A N 1
ATOM 1277 C CA . PRO A 1 172 ? -23.422 5.41 -15.898 1 98 172 PRO A CA 1
ATOM 1278 C C . PRO A 1 172 ? -22.672 4.551 -14.875 1 98 172 PRO A C 1
ATOM 1280 O O . PRO A 1 172 ? -23.312 3.918 -14.023 1 98 172 PRO A O 1
ATOM 1283 N N . PHE A 1 173 ? -21.406 4.523 -14.969 1 98.44 173 PHE A N 1
ATOM 1284 C CA . 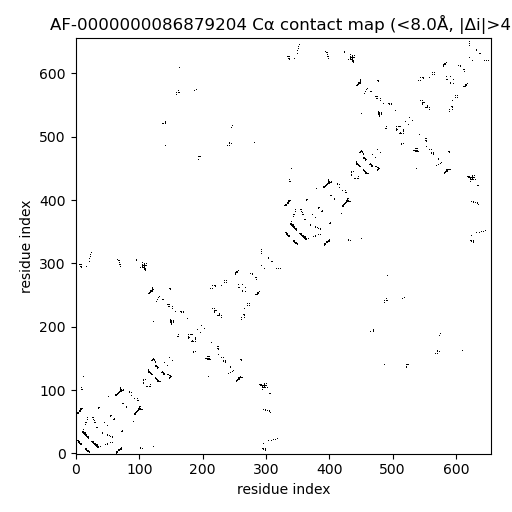PHE A 1 173 ? -20.578 3.773 -14.023 1 98.44 173 PHE A CA 1
ATOM 1285 C C . PHE A 1 173 ? -20.672 4.383 -12.633 1 98.44 173 PHE A C 1
ATOM 1287 O O . PHE A 1 173 ? -20.781 3.66 -11.641 1 98.44 173 PHE A O 1
ATOM 1294 N N . ILE A 1 174 ? -20.656 5.688 -12.516 1 98.38 174 ILE A N 1
ATOM 1295 C CA . ILE A 1 174 ? -20.781 6.391 -11.242 1 98.38 174 ILE A CA 1
ATOM 1296 C C . ILE A 1 174 ? -22.125 6.07 -10.602 1 98.38 174 ILE A C 1
ATOM 1298 O O . ILE A 1 174 ? -22.203 5.809 -9.398 1 98.38 174 ILE A O 1
ATOM 1302 N N . GLU A 1 175 ? -23.156 6.039 -11.43 1 98.5 175 GLU A N 1
ATOM 1303 C CA . GLU A 1 175 ? -24.484 5.699 -10.922 1 98.5 175 GLU A CA 1
ATOM 1304 C C . GLU A 1 175 ? -24.516 4.285 -10.352 1 98.5 175 GLU A C 1
ATOM 1306 O O . GLU A 1 175 ? -25.188 4.031 -9.344 1 98.5 175 GLU A O 1
ATOM 1311 N N . GLN A 1 176 ? -23.844 3.367 -10.984 1 98.62 176 GLN A N 1
ATOM 1312 C CA . GLN A 1 176 ? -23.75 2.002 -10.477 1 98.62 176 GLN A CA 1
ATOM 1313 C C . GLN A 1 176 ? -23.016 1.964 -9.133 1 98.62 176 GLN A C 1
ATOM 1315 O O . GLN A 1 176 ? -23.391 1.207 -8.234 1 98.62 176 GLN A O 1
ATOM 1320 N N . ILE A 1 177 ? -21.953 2.773 -9.008 1 98.75 177 ILE A N 1
ATOM 1321 C CA . ILE A 1 177 ? -21.203 2.854 -7.762 1 98.75 177 ILE A CA 1
ATOM 1322 C C . ILE A 1 177 ? -22.094 3.41 -6.656 1 98.75 177 ILE A C 1
ATOM 1324 O O . ILE A 1 177 ? -22.125 2.873 -5.547 1 98.75 177 ILE A O 1
ATOM 1328 N N . LEU A 1 178 ? -22.844 4.488 -6.984 1 98.75 178 LEU A N 1
ATOM 1329 C CA . LEU A 1 178 ? -23.75 5.082 -6.012 1 98.75 178 LEU A CA 1
ATOM 1330 C C . LEU A 1 178 ? -24.812 4.078 -5.57 1 98.75 178 LEU A C 1
ATOM 1332 O O . LEU A 1 178 ? -25.109 3.959 -4.379 1 98.75 178 LEU A O 1
ATOM 1336 N N . ALA A 1 179 ? -25.328 3.35 -6.551 1 98.62 179 ALA A N 1
ATOM 1337 C CA . ALA A 1 179 ? -26.328 2.334 -6.25 1 98.62 179 ALA A CA 1
ATOM 1338 C C . ALA A 1 179 ? -25.75 1.232 -5.367 1 98.62 179 ALA A C 1
ATOM 1340 O O . ALA A 1 179 ? -26.406 0.767 -4.434 1 98.62 179 ALA A O 1
ATOM 1341 N N . TYR A 1 180 ? -24.531 0.815 -5.637 1 98.5 180 TYR A N 1
ATOM 1342 C CA . TYR A 1 180 ? -23.875 -0.221 -4.855 1 98.5 180 TYR A CA 1
ATOM 1343 C C . TYR A 1 180 ? -23.766 0.185 -3.391 1 98.5 180 TYR A C 1
ATOM 1345 O O . TYR A 1 180 ? -23.953 -0.643 -2.494 1 98.5 180 TYR A O 1
ATOM 1353 N N . TRP A 1 181 ? -23.5 1.495 -3.156 1 98.38 181 TRP A N 1
ATOM 1354 C CA . TRP A 1 181 ? -23.266 1.998 -1.805 1 98.38 181 TRP A CA 1
ATOM 1355 C C . TRP A 1 181 ? -24.562 2.551 -1.211 1 98.38 181 TRP A C 1
ATOM 1357 O O . TRP A 1 181 ? -24.562 3.104 -0.108 1 98.38 181 TRP A O 1
ATOM 1367 N N . ASN A 1 182 ? -25.641 2.471 -1.909 1 98.19 182 ASN A N 1
ATOM 1368 C CA . ASN A 1 182 ? -26.969 2.891 -1.488 1 98.19 182 ASN A CA 1
ATOM 1369 C C . ASN A 1 182 ? -27 4.375 -1.13 1 98.19 182 ASN A C 1
ATOM 1371 O O . ASN A 1 182 ? -27.5 4.746 -0.062 1 98.19 182 ASN A O 1
ATOM 1375 N N . VAL A 1 183 ? -26.391 5.164 -1.966 1 98.19 183 VAL A N 1
ATOM 1376 C CA . VAL A 1 183 ? -26.438 6.617 -1.853 1 98.19 183 VAL A CA 1
ATOM 1377 C C . VAL A 1 183 ? -26.906 7.223 -3.172 1 98.19 183 VAL A C 1
ATOM 1379 O O . VAL A 1 183 ? -27 6.527 -4.188 1 98.19 183 VAL A O 1
ATOM 1382 N N . HIS A 1 184 ? -27.203 8.57 -3.186 1 97.44 184 HIS A N 1
ATOM 1383 C CA . HIS A 1 184 ? -27.891 9.148 -4.336 1 97.44 184 HIS A CA 1
ATOM 1384 C C . HIS A 1 184 ? -27.031 10.227 -4.996 1 97.44 184 HIS A C 1
ATOM 1386 O O . HIS A 1 184 ? -27.422 10.773 -6.039 1 97.44 184 HIS A O 1
ATOM 1392 N N . SER A 1 185 ? -25.922 10.578 -4.379 1 97.06 185 SER A N 1
ATOM 1393 C CA . SER A 1 185 ? -25.047 11.602 -4.941 1 97.06 185 SER A CA 1
ATOM 1394 C C . SER A 1 185 ? -23.609 11.406 -4.5 1 97.06 185 SER A C 1
ATOM 1396 O O . SER A 1 185 ? -23.344 10.672 -3.541 1 97.06 185 SER A O 1
ATOM 1398 N N . VAL A 1 186 ? -22.703 11.984 -5.223 1 95.69 186 VAL A N 1
ATOM 1399 C CA . VAL A 1 186 ? -21.281 11.93 -4.867 1 95.69 186 VAL A CA 1
ATOM 1400 C C . VAL A 1 186 ? -21.078 12.57 -3.496 1 95.69 186 VAL A C 1
ATOM 1402 O O . VAL A 1 186 ? -20.234 12.117 -2.721 1 95.69 186 VAL A O 1
ATOM 1405 N N . GLN A 1 187 ? -21.891 13.555 -3.18 1 94.56 187 GLN A N 1
ATOM 1406 C CA . GLN A 1 187 ? -21.812 14.203 -1.872 1 94.56 187 GLN A CA 1
ATOM 1407 C C . GLN A 1 187 ? -22.172 13.227 -0.757 1 94.56 187 GLN A C 1
ATOM 1409 O O . GLN A 1 187 ? -21.531 13.203 0.293 1 94.56 187 GLN A O 1
ATOM 1414 N N . GLU A 1 188 ? -23.203 12.469 -1.014 1 97.19 188 GLU A N 1
ATOM 1415 C CA . GLU A 1 188 ? -23.594 11.469 -0.025 1 97.19 188 GLU A CA 1
ATOM 1416 C C . GLU A 1 188 ? -22.531 10.375 0.099 1 97.19 188 GLU A C 1
ATOM 1418 O O . GLU A 1 188 ? -22.312 9.836 1.187 1 97.19 188 GLU A O 1
ATOM 1423 N N . LEU A 1 189 ? -21.891 10.055 -1.057 1 97.75 189 LEU A N 1
ATOM 1424 C CA . LEU A 1 189 ? -20.812 9.086 -1.021 1 97.75 189 LEU A CA 1
ATOM 1425 C C . LEU A 1 189 ? -19.641 9.617 -0.209 1 97.75 189 LEU A C 1
ATOM 1427 O O . LEU A 1 189 ? -19 8.875 0.543 1 97.75 189 LEU A O 1
ATOM 1431 N N . THR A 1 190 ? -19.344 10.898 -0.359 1 95.88 190 THR A N 1
ATOM 1432 C CA . THR A 1 190 ? -18.281 11.555 0.402 1 95.88 190 THR A CA 1
ATOM 1433 C C . THR A 1 190 ? -18.562 11.477 1.899 1 95.88 190 THR A C 1
ATOM 1435 O O . THR A 1 190 ? -17.672 11.164 2.689 1 95.88 190 THR A O 1
ATOM 1438 N N . ALA A 1 191 ? -19.797 11.719 2.25 1 95.06 191 ALA A N 1
ATOM 1439 C CA . ALA A 1 191 ? -20.203 11.648 3.652 1 95.06 191 ALA A CA 1
ATOM 1440 C C . ALA A 1 191 ? -20.062 10.227 4.188 1 95.06 191 ALA A C 1
ATOM 1442 O O . ALA A 1 191 ? -19.609 10.023 5.32 1 95.06 191 ALA A O 1
ATOM 1443 N N . LEU A 1 192 ? -20.469 9.305 3.373 1 96.62 192 LEU A N 1
ATOM 1444 C CA . LEU A 1 192 ? -20.328 7.902 3.74 1 96.62 192 LEU A CA 1
ATOM 1445 C C . LEU A 1 192 ? -18.859 7.543 3.947 1 96.62 192 LEU A C 1
ATOM 1447 O O . LEU A 1 192 ? -18.516 6.844 4.902 1 96.62 192 LEU A O 1
ATOM 1451 N N . GLY A 1 193 ? -18 7.953 3.004 1 95.81 193 GLY A N 1
ATOM 1452 C CA . GLY A 1 193 ? -16.562 7.734 3.127 1 95.81 193 GLY A CA 1
ATOM 1453 C C . GLY A 1 193 ? -15.969 8.359 4.375 1 95.81 193 GLY A C 1
ATOM 1454 O O . GLY A 1 193 ? -15.156 7.738 5.062 1 95.81 193 GLY A O 1
ATOM 1455 N N . ALA A 1 194 ? -16.375 9.586 4.652 1 92.75 194 ALA A N 1
ATOM 1456 C CA . ALA A 1 194 ? -15.883 10.297 5.832 1 92.75 194 ALA A CA 1
ATOM 1457 C C . ALA A 1 194 ? -16.281 9.578 7.113 1 92.75 194 ALA A C 1
ATOM 1459 O O . ALA A 1 194 ? -15.594 9.68 8.133 1 92.75 194 ALA A O 1
ATOM 1460 N N . ALA A 1 195 ? -17.328 8.836 7.008 1 92.81 195 ALA A N 1
ATOM 1461 C CA . ALA A 1 195 ? -17.797 8.062 8.156 1 92.81 195 ALA A CA 1
ATOM 1462 C C . ALA A 1 195 ? -17.156 6.684 8.195 1 92.81 195 ALA A C 1
ATOM 1464 O O . ALA A 1 195 ? -17.438 5.883 9.086 1 92.81 195 ALA A O 1
ATOM 1465 N N . GLY A 1 196 ? -16.344 6.352 7.16 1 92.81 196 GLY A N 1
ATOM 1466 C CA . GLY A 1 196 ? -15.57 5.117 7.188 1 92.81 196 GLY A CA 1
ATOM 1467 C C . GLY A 1 196 ? -16.125 4.051 6.262 1 92.81 196 GLY A C 1
ATOM 1468 O O . GLY A 1 196 ? -15.578 2.945 6.188 1 92.81 196 GLY A O 1
ATOM 1469 N N . PHE A 1 197 ? -17.25 4.328 5.484 1 94.88 197 PHE A N 1
ATOM 1470 C CA . PHE A 1 197 ? -17.906 3.465 4.516 1 94.88 197 PHE A CA 1
ATOM 1471 C C . PHE A 1 197 ? -18.625 2.314 5.215 1 94.88 197 PHE A C 1
ATOM 1473 O O . PHE A 1 197 ? -19.672 1.852 4.75 1 94.88 197 PHE A O 1
ATOM 1480 N N . ALA A 1 198 ? -18.016 1.781 6.258 1 94 198 ALA A N 1
ATOM 1481 C CA . ALA A 1 198 ? -18.562 0.647 6.996 1 94 198 ALA A CA 1
ATOM 1482 C C . ALA A 1 198 ? -18.203 0.725 8.477 1 94 198 ALA A C 1
ATOM 1484 O O . ALA A 1 198 ? -17.531 1.669 8.906 1 94 198 ALA A O 1
ATOM 1485 N N . GLU A 1 199 ? -18.656 -0.238 9.258 1 90.31 199 GLU A N 1
ATOM 1486 C CA . GLU A 1 199 ? -18.531 -0.226 10.719 1 90.31 199 GLU A CA 1
ATOM 1487 C C . GLU A 1 199 ? -17.062 -0.354 11.148 1 90.31 199 GLU A C 1
ATOM 1489 O O . GLU A 1 199 ? -16.672 0.169 12.195 1 90.31 199 GLU A O 1
ATOM 1494 N N . ASN A 1 200 ? -16.344 -1.106 10.375 1 88.5 200 ASN A N 1
ATOM 1495 C CA . ASN A 1 200 ? -14.93 -1.286 10.648 1 88.5 200 ASN A CA 1
ATOM 1496 C C . ASN A 1 200 ? -14.148 -1.572 9.367 1 88.5 200 ASN A C 1
ATOM 1498 O O . ASN A 1 200 ? -14.734 -1.735 8.297 1 88.5 200 ASN A O 1
ATOM 1502 N N . LYS A 1 201 ? -12.875 -1.598 9.523 1 87.38 201 LYS A N 1
ATOM 1503 C CA . LYS A 1 201 ? -11.984 -1.729 8.375 1 87.38 201 LYS A CA 1
ATOM 1504 C C . LYS A 1 201 ? -12.203 -3.061 7.656 1 87.38 201 LYS A C 1
ATOM 1506 O O . LYS A 1 201 ? -12.133 -3.129 6.43 1 87.38 201 LYS A O 1
ATOM 1511 N N . GLN A 1 202 ? -12.445 -4.109 8.352 1 84.19 202 GLN A N 1
ATOM 1512 C CA . GLN A 1 202 ? -12.656 -5.43 7.773 1 84.19 202 GLN A CA 1
ATOM 1513 C C . GLN A 1 202 ? -13.906 -5.449 6.887 1 84.19 202 GLN A C 1
ATOM 1515 O O . GLN A 1 202 ? -13.867 -5.977 5.773 1 84.19 202 GLN A O 1
ATOM 1520 N N . GLU A 1 203 ? -14.938 -4.852 7.445 1 90.06 203 GLU A N 1
ATOM 1521 C CA . GLU A 1 203 ? -16.188 -4.785 6.68 1 90.06 203 GLU A CA 1
ATOM 1522 C C . GLU A 1 203 ? -16.031 -3.873 5.469 1 90.06 203 GLU A C 1
ATOM 1524 O O . GLU A 1 203 ? -16.578 -4.156 4.402 1 90.06 203 GLU A O 1
ATOM 1529 N N . MET A 1 204 ? -15.352 -2.809 5.641 1 93.25 204 MET A N 1
ATOM 1530 C CA . MET A 1 204 ? -15.07 -1.92 4.52 1 93.25 204 MET A CA 1
ATOM 1531 C C . MET A 1 204 ? -14.336 -2.664 3.408 1 93.25 204 MET A C 1
ATOM 1533 O O . MET A 1 204 ? -14.742 -2.609 2.246 1 93.25 204 MET A O 1
ATOM 1537 N N . ASN A 1 205 ? -13.312 -3.408 3.789 1 91.06 205 ASN A N 1
ATOM 1538 C CA . ASN A 1 205 ? -12.523 -4.16 2.82 1 91.06 205 ASN A CA 1
ATOM 1539 C C . ASN A 1 205 ? -13.367 -5.215 2.109 1 91.06 205 ASN A C 1
ATOM 1541 O O . ASN A 1 205 ? -13.211 -5.434 0.907 1 91.06 205 ASN A O 1
ATOM 1545 N N . ARG A 1 206 ? -14.18 -5.855 2.857 1 88.5 206 ARG A N 1
ATOM 1546 C CA . ARG A 1 206 ? -15.062 -6.855 2.27 1 88.5 206 ARG A CA 1
ATOM 1547 C C . ARG A 1 206 ? -15.977 -6.227 1.223 1 88.5 206 ARG A C 1
ATOM 1549 O O . ARG A 1 206 ? -16.109 -6.754 0.115 1 88.5 206 ARG A O 1
ATOM 1556 N N . LYS A 1 207 ? -16.578 -5.121 1.577 1 94.88 207 LYS A N 1
ATOM 1557 C CA . LYS A 1 207 ? -17.5 -4.445 0.669 1 94.88 207 LYS A CA 1
ATOM 1558 C C . LYS A 1 207 ? -16.781 -3.947 -0.579 1 94.88 207 LYS A C 1
ATOM 1560 O O . LYS A 1 207 ? -17.297 -4.066 -1.691 1 94.88 207 LYS A O 1
ATOM 1565 N N . PHE A 1 208 ? -15.625 -3.406 -0.377 1 96.88 208 PHE A N 1
ATOM 1566 C CA . PHE A 1 208 ? -14.852 -2.945 -1.525 1 96.88 208 PHE A CA 1
ATOM 1567 C C . PHE A 1 208 ? -14.422 -4.121 -2.395 1 96.88 208 PHE A C 1
ATOM 1569 O O . PHE A 1 208 ? -14.359 -4.004 -3.621 1 96.88 208 PHE A O 1
ATOM 1576 N N . SER A 1 209 ? -14.102 -5.266 -1.799 1 93.12 209 SER A N 1
ATOM 1577 C CA . SER A 1 209 ? -13.742 -6.461 -2.557 1 93.12 209 SER A CA 1
ATOM 1578 C C . SER A 1 209 ? -14.914 -6.941 -3.412 1 93.12 209 SER A C 1
ATOM 1580 O O . SER A 1 209 ? -14.727 -7.309 -4.574 1 93.12 209 SER A O 1
ATOM 1582 N N . GLN A 1 210 ? -16.062 -6.891 -2.869 1 93.38 210 GLN A N 1
ATOM 1583 C CA . GLN A 1 210 ? -17.266 -7.355 -3.555 1 93.38 210 GLN A CA 1
ATOM 1584 C C . GLN A 1 210 ? -17.625 -6.438 -4.723 1 93.38 210 GLN A C 1
ATOM 1586 O O . GLN A 1 210 ? -18.297 -6.859 -5.664 1 93.38 210 GLN A O 1
ATOM 1591 N N . MET A 1 211 ? -17.141 -5.242 -4.699 1 97.19 211 MET A N 1
ATOM 1592 C CA . MET A 1 211 ? -17.438 -4.27 -5.742 1 97.19 211 MET A CA 1
ATOM 1593 C C . MET A 1 211 ? -16.531 -4.477 -6.953 1 97.19 211 MET A C 1
ATOM 1595 O O . MET A 1 211 ? -16.75 -3.887 -8.008 1 97.19 211 MET A O 1
ATOM 1599 N N . GLY A 1 212 ? -15.516 -5.27 -6.852 1 96.56 212 GLY A N 1
ATOM 1600 C CA . GLY A 1 212 ? -14.469 -5.473 -7.84 1 96.56 212 GLY A CA 1
ATOM 1601 C C . GLY A 1 212 ? -15.008 -5.742 -9.234 1 96.56 212 GLY A C 1
ATOM 1602 O O . GLY A 1 212 ? -14.625 -5.066 -10.195 1 96.56 212 GLY A O 1
ATOM 1603 N N . PRO A 1 213 ? -15.961 -6.664 -9.344 1 96.19 213 PRO A N 1
ATOM 1604 C CA . PRO A 1 213 ? -16.5 -7.008 -10.656 1 96.19 213 PRO A CA 1
ATOM 1605 C C . PRO A 1 213 ? -17.156 -5.816 -11.359 1 96.19 213 PRO A C 1
ATOM 1607 O O . PRO A 1 213 ? -17.109 -5.719 -12.586 1 96.19 213 PRO A O 1
ATOM 1610 N N . LEU A 1 214 ? -17.672 -4.914 -10.57 1 97.94 214 LEU A N 1
ATOM 1611 C CA . LEU A 1 214 ? -18.266 -3.709 -11.141 1 97.94 214 LEU A CA 1
ATOM 1612 C C . LEU A 1 214 ? -17.234 -2.906 -11.922 1 97.94 214 LEU A C 1
ATOM 1614 O O . LEU A 1 214 ? -17.531 -2.363 -12.984 1 97.94 214 LEU A O 1
ATOM 1618 N N . VAL A 1 215 ? -16 -2.869 -11.453 1 98.56 215 VAL A N 1
ATOM 1619 C CA . VAL A 1 215 ? -14.938 -2.084 -12.062 1 98.56 215 VAL A CA 1
ATOM 1620 C C . VAL A 1 215 ? -14.43 -2.785 -13.32 1 98.56 215 VAL A C 1
ATOM 1622 O O . VAL A 1 215 ? -14.297 -2.162 -14.375 1 98.56 215 VAL A O 1
ATOM 1625 N N . THR A 1 216 ? -14.188 -4.117 -13.234 1 98.19 216 THR A N 1
ATOM 1626 C CA . THR A 1 216 ? -13.641 -4.832 -14.383 1 98.19 216 THR A CA 1
ATOM 1627 C C . THR A 1 216 ? -14.664 -4.902 -15.508 1 98.19 216 THR A C 1
ATOM 1629 O O . THR A 1 216 ? -14.305 -4.809 -16.688 1 98.19 216 THR A O 1
ATOM 1632 N N . LYS A 1 217 ? -15.938 -5.012 -15.172 1 97.81 217 LYS A N 1
ATOM 1633 C CA . LYS A 1 217 ? -16.984 -5.023 -16.188 1 97.81 217 LYS A CA 1
ATOM 1634 C C . LYS A 1 217 ? -17.094 -3.666 -16.875 1 97.81 217 LYS A C 1
ATOM 1636 O O . LYS A 1 217 ? -17.281 -3.598 -18.094 1 97.81 217 LYS A O 1
ATOM 1641 N N . ALA A 1 218 ? -16.969 -2.625 -16.109 1 98.56 218 ALA A N 1
ATOM 1642 C CA . ALA A 1 218 ? -17.016 -1.282 -16.672 1 98.56 218 ALA A CA 1
ATOM 1643 C C . ALA A 1 218 ? -15.828 -1.048 -17.609 1 98.56 218 ALA A C 1
ATOM 1645 O O . ALA A 1 218 ? -15.953 -0.36 -18.625 1 98.56 218 ALA A O 1
ATOM 1646 N N . ALA A 1 219 ? -14.68 -1.596 -17.266 1 98.5 219 ALA A N 1
ATOM 1647 C CA . ALA A 1 219 ? -13.5 -1.466 -18.109 1 98.5 219 ALA A CA 1
ATOM 1648 C C . ALA A 1 219 ? -13.703 -2.176 -19.453 1 98.5 219 ALA A C 1
ATOM 1650 O O . ALA A 1 219 ? -13.328 -1.657 -20.5 1 98.5 219 ALA A O 1
ATOM 1651 N N . ILE A 1 220 ? -14.352 -3.318 -19.375 1 97.69 220 ILE A N 1
ATOM 1652 C CA . ILE A 1 220 ? -14.656 -4.074 -20.594 1 97.69 220 ILE A CA 1
ATOM 1653 C C . ILE A 1 220 ? -15.562 -3.246 -21.5 1 97.69 220 ILE A C 1
ATOM 1655 O O . ILE A 1 220 ? -15.422 -3.273 -22.719 1 97.69 220 ILE A O 1
ATOM 1659 N N . ARG A 1 221 ? -16.406 -2.484 -20.859 1 97.5 221 ARG A N 1
ATOM 1660 C CA . ARG A 1 221 ? -17.328 -1.644 -21.609 1 97.5 221 ARG A CA 1
ATOM 1661 C C . ARG A 1 221 ? -16.672 -0.326 -22.016 1 97.5 221 ARG A C 1
ATOM 1663 O O . ARG A 1 221 ? -17.359 0.595 -22.469 1 97.5 221 ARG A O 1
ATOM 1670 N N . GLN A 1 222 ? -15.438 -0.182 -21.688 1 97.5 222 GLN A N 1
ATOM 1671 C CA . GLN A 1 222 ? -14.609 0.933 -22.125 1 97.5 222 GLN A CA 1
ATOM 1672 C C . GLN A 1 222 ? -14.984 2.221 -21.406 1 97.5 222 GLN A C 1
ATOM 1674 O O . GLN A 1 222 ? -14.992 3.299 -22 1 97.5 222 GLN A O 1
ATOM 1679 N N . THR A 1 223 ? -15.445 2.092 -20.203 1 98.25 223 THR A N 1
ATOM 1680 C CA . THR A 1 223 ? -15.648 3.25 -19.344 1 98.25 223 THR A CA 1
ATOM 1681 C C . THR A 1 223 ? -14.312 3.881 -18.969 1 98.25 223 THR A C 1
ATOM 1683 O O . THR A 1 223 ? -13.469 3.236 -18.344 1 98.25 223 THR A O 1
ATOM 1686 N N . PRO A 1 224 ? -14.102 5.148 -19.219 1 98.5 224 PRO A N 1
ATOM 1687 C CA . PRO A 1 224 ? -12.781 5.766 -19.078 1 98.5 224 PRO A CA 1
ATOM 1688 C C . PRO A 1 224 ? -12.219 5.625 -17.672 1 98.5 224 PRO A C 1
ATOM 1690 O O . PRO A 1 224 ? -11.062 5.219 -17.5 1 98.5 224 PRO A O 1
ATOM 1693 N N . LEU A 1 225 ? -13 5.906 -16.672 1 98.31 225 LEU A N 1
ATOM 1694 C CA . LEU A 1 225 ? -12.531 5.816 -15.289 1 98.31 225 LEU A CA 1
ATOM 1695 C C . LEU A 1 225 ? -12.117 4.387 -14.945 1 98.31 225 LEU A C 1
ATOM 1697 O O . LEU A 1 225 ? -11.055 4.168 -14.367 1 98.31 225 LEU A O 1
ATOM 1701 N N . ALA A 1 226 ? -12.922 3.432 -15.328 1 98.81 226 ALA A N 1
ATOM 1702 C CA . ALA A 1 226 ? -12.633 2.029 -15.039 1 98.81 226 ALA A CA 1
ATOM 1703 C C . ALA A 1 226 ? -11.391 1.562 -15.789 1 98.81 226 ALA A C 1
ATOM 1705 O O . ALA A 1 226 ? -10.586 0.791 -15.25 1 98.81 226 ALA A O 1
ATOM 1706 N N . MET A 1 227 ? -11.25 2.049 -17.031 1 98.69 227 MET A N 1
ATOM 1707 C CA . MET A 1 227 ? -10.062 1.719 -17.812 1 98.69 227 MET A CA 1
ATOM 1708 C C . MET A 1 227 ? -8.805 2.246 -17.125 1 98.69 227 MET A C 1
ATOM 1710 O O . MET A 1 227 ? -7.809 1.528 -17.016 1 98.69 227 MET A O 1
ATOM 1714 N N . ARG A 1 228 ? -8.867 3.461 -16.656 1 98.25 228 ARG A N 1
ATOM 1715 C CA . ARG A 1 228 ? -7.719 4.059 -15.984 1 98.25 228 ARG A CA 1
ATOM 1716 C C . ARG A 1 228 ? -7.344 3.271 -14.734 1 98.25 228 ARG A C 1
ATOM 1718 O O . ARG A 1 228 ? -6.16 3.041 -14.469 1 98.25 228 ARG A O 1
ATOM 1725 N N . VAL A 1 229 ? -8.352 2.891 -13.969 1 98.5 229 VAL A N 1
ATOM 1726 C CA . VAL A 1 229 ? -8.148 2.125 -12.742 1 98.5 229 VAL A CA 1
ATOM 1727 C C . VAL A 1 229 ? -7.484 0.79 -13.07 1 98.5 229 VAL A C 1
ATOM 1729 O O . VAL A 1 229 ? -6.465 0.429 -12.477 1 98.5 229 VAL A O 1
ATOM 1732 N N . CYS A 1 230 ? -7.992 0.083 -14.055 1 98.56 230 CYS A N 1
ATOM 1733 C CA . CYS A 1 230 ? -7.469 -1.224 -14.43 1 98.56 230 CYS A CA 1
ATOM 1734 C C . CYS A 1 230 ? -6.082 -1.097 -15.047 1 98.56 230 CYS A C 1
ATOM 1736 O O . CYS A 1 230 ? -5.207 -1.928 -14.797 1 98.56 230 CYS A O 1
ATOM 1738 N N . ASP A 1 231 ? -5.898 -0.067 -15.852 1 98.38 231 ASP A N 1
ATOM 1739 C CA . ASP A 1 231 ? -4.598 0.157 -16.469 1 98.38 231 ASP A CA 1
ATOM 1740 C C . ASP A 1 231 ? -3.521 0.398 -15.414 1 98.38 231 ASP A C 1
ATOM 1742 O O . ASP A 1 231 ? -2.402 -0.108 -15.539 1 98.38 231 ASP A O 1
ATOM 1746 N N . SER A 1 232 ? -3.873 1.205 -14.438 1 97.75 232 SER A N 1
ATOM 1747 C CA . SER A 1 232 ? -2.926 1.477 -13.359 1 97.75 232 SER A CA 1
ATOM 1748 C C . SER A 1 232 ? -2.551 0.198 -12.617 1 97.75 232 SER A C 1
ATOM 1750 O O . SER A 1 232 ? -1.372 -0.045 -12.344 1 97.75 232 SER A O 1
ATOM 1752 N N . ALA A 1 233 ? -3.52 -0.588 -12.281 1 98.06 233 ALA A N 1
ATOM 1753 C CA . ALA A 1 233 ? -3.277 -1.854 -11.594 1 98.06 233 ALA A CA 1
ATOM 1754 C C . ALA A 1 233 ? -2.451 -2.799 -12.461 1 98.06 233 ALA A C 1
ATOM 1756 O O . ALA A 1 233 ? -1.483 -3.4 -11.992 1 98.06 233 ALA A O 1
ATOM 1757 N N . ALA A 1 234 ? -2.799 -2.904 -13.75 1 98.06 234 ALA A N 1
ATOM 1758 C CA . ALA A 1 234 ? -2.07 -3.76 -14.68 1 98.06 234 ALA A CA 1
ATOM 1759 C C . ALA A 1 234 ? -0.606 -3.342 -14.781 1 98.06 234 ALA A C 1
ATOM 1761 O O . ALA A 1 234 ? 0.285 -4.191 -14.852 1 98.06 234 ALA A O 1
ATOM 1762 N N . ASP A 1 235 ? -0.41 -2.105 -14.781 1 97.44 235 ASP A N 1
ATOM 1763 C CA . ASP A 1 235 ? 0.95 -1.585 -14.891 1 97.44 235 ASP A CA 1
ATOM 1764 C C . ASP A 1 235 ? 1.811 -2.045 -13.719 1 97.44 235 ASP A C 1
ATOM 1766 O O . ASP A 1 235 ? 2.98 -2.389 -13.891 1 97.44 235 ASP A O 1
ATOM 1770 N N . THR A 1 236 ? 1.26 -2.018 -12.539 1 97.75 236 THR A N 1
ATOM 1771 C CA . THR A 1 236 ? 2.006 -2.453 -11.359 1 97.75 236 THR A CA 1
ATOM 1772 C C . THR A 1 236 ? 2.312 -3.945 -11.438 1 97.75 236 THR A C 1
ATOM 1774 O O . THR A 1 236 ? 3.387 -4.387 -11.023 1 97.75 236 THR A O 1
ATOM 1777 N N . ALA A 1 237 ? 1.375 -4.727 -11.938 1 98 237 ALA A N 1
ATOM 1778 C CA . ALA A 1 237 ? 1.623 -6.152 -12.148 1 98 237 ALA A CA 1
ATOM 1779 C C . ALA A 1 237 ? 2.762 -6.371 -13.141 1 98 237 ALA A C 1
ATOM 1781 O O . ALA A 1 237 ? 3.617 -7.234 -12.93 1 98 237 ALA A O 1
ATOM 1782 N N . VAL A 1 238 ? 2.75 -5.578 -14.188 1 97.44 238 VAL A N 1
ATOM 1783 C CA . VAL A 1 238 ? 3.766 -5.684 -15.227 1 97.44 238 VAL A CA 1
ATOM 1784 C C . VAL A 1 238 ? 5.141 -5.383 -14.641 1 97.44 238 VAL A C 1
ATOM 1786 O O . VAL A 1 238 ? 6.113 -6.082 -14.93 1 97.44 238 VAL A O 1
ATOM 1789 N N . VAL A 1 239 ? 5.203 -4.414 -13.781 1 97.25 239 VAL A N 1
ATOM 1790 C CA . VAL A 1 239 ? 6.465 -4.09 -13.117 1 97.25 239 VAL A CA 1
ATOM 1791 C C . VAL A 1 239 ? 6.957 -5.301 -12.328 1 97.25 239 VAL A C 1
ATOM 1793 O O . VAL A 1 239 ? 8.133 -5.66 -12.406 1 97.25 239 VAL A O 1
ATOM 1796 N N . GLY A 1 240 ? 6.043 -5.898 -11.617 1 97.94 240 GLY A N 1
ATOM 1797 C CA . GLY A 1 240 ? 6.406 -7.082 -10.852 1 97.94 240 GLY A CA 1
ATOM 1798 C C . GLY A 1 240 ? 6.902 -8.227 -11.711 1 97.94 240 GLY A C 1
ATOM 1799 O O . GLY A 1 240 ? 7.918 -8.852 -11.398 1 97.94 240 GLY A O 1
ATOM 1800 N N . ILE A 1 241 ? 6.23 -8.445 -12.812 1 97.5 241 ILE A N 1
ATOM 1801 C CA . ILE A 1 241 ? 6.602 -9.523 -13.727 1 97.5 241 ILE A CA 1
ATOM 1802 C C . ILE A 1 241 ? 7.965 -9.234 -14.344 1 97.5 241 ILE A C 1
ATOM 1804 O O . ILE A 1 241 ? 8.828 -10.109 -14.391 1 97.5 241 ILE A O 1
ATOM 1808 N N . LEU A 1 242 ? 8.156 -8.023 -14.766 1 96.25 242 LEU A N 1
ATOM 1809 C CA . LEU A 1 242 ? 9.422 -7.633 -15.375 1 96.25 242 LEU A CA 1
ATOM 1810 C C . LEU A 1 242 ? 10.57 -7.746 -14.375 1 96.25 242 LEU A C 1
ATOM 1812 O O . LEU A 1 242 ? 11.648 -8.242 -14.711 1 96.25 242 LEU A O 1
ATOM 1816 N N . MET A 1 243 ? 10.305 -7.289 -13.18 1 96 243 MET A N 1
ATOM 1817 C CA . MET A 1 243 ? 11.32 -7.359 -12.133 1 96 243 MET A CA 1
ATOM 1818 C C . MET A 1 243 ? 11.758 -8.805 -11.898 1 96 243 MET A C 1
ATOM 1820 O O . MET A 1 243 ? 12.953 -9.094 -11.875 1 96 243 MET A O 1
ATOM 1824 N N . LEU A 1 244 ? 10.82 -9.703 -11.781 1 96.81 244 LEU A N 1
ATOM 1825 C CA . LEU A 1 244 ? 11.141 -11.102 -11.516 1 96.81 244 LEU A CA 1
ATOM 1826 C C . LEU A 1 244 ? 11.781 -11.75 -12.734 1 96.81 244 LEU A C 1
ATOM 1828 O O . LEU A 1 244 ? 12.617 -12.648 -12.594 1 96.81 244 LEU A O 1
ATOM 1832 N N . SER A 1 245 ? 11.367 -11.305 -13.945 1 95.62 245 SER A N 1
ATOM 1833 C CA . SER A 1 245 ? 11.961 -11.852 -15.156 1 95.62 245 SER A CA 1
ATOM 1834 C C . SER A 1 245 ? 13.469 -11.617 -15.195 1 95.62 245 SER A C 1
ATOM 1836 O O . SER A 1 245 ? 14.211 -12.383 -15.82 1 95.62 245 SER A O 1
ATOM 1838 N N . GLY A 1 246 ? 13.938 -10.609 -14.484 1 93.06 246 GLY A N 1
ATOM 1839 C CA . GLY A 1 246 ? 15.359 -10.312 -14.391 1 93.06 246 GLY A CA 1
ATOM 1840 C C . GLY A 1 246 ? 16.141 -11.391 -13.664 1 93.06 246 GLY A C 1
ATOM 1841 O O . GLY A 1 246 ? 17.375 -11.438 -13.758 1 93.06 246 GLY A O 1
ATOM 1842 N N . CYS A 1 247 ? 15.469 -12.25 -13.023 1 94.31 247 CYS A N 1
ATOM 1843 C CA . CYS A 1 247 ? 16.109 -13.32 -12.273 1 94.31 247 CYS A CA 1
ATOM 1844 C C . CYS A 1 247 ? 16.266 -14.57 -13.133 1 94.31 247 CYS A C 1
ATOM 1846 O O . CYS A 1 247 ? 16.859 -15.562 -12.695 1 94.31 247 CYS A O 1
ATOM 1848 N N . PHE A 1 248 ? 15.75 -14.516 -14.328 1 94.81 248 PHE A N 1
ATOM 1849 C CA . PHE A 1 248 ? 15.828 -15.633 -15.266 1 94.81 248 PHE A CA 1
ATOM 1850 C C . PHE A 1 248 ? 17.062 -15.508 -16.156 1 94.81 248 PHE A C 1
ATOM 1852 O O . PHE A 1 248 ? 17.516 -14.398 -16.438 1 94.81 248 PHE A O 1
ATOM 1859 N N . ARG A 1 249 ? 17.578 -16.609 -16.578 1 91.94 249 ARG A N 1
ATOM 1860 C CA . ARG A 1 249 ? 18.672 -16.641 -17.562 1 91.94 249 ARG A CA 1
ATOM 1861 C C . ARG A 1 249 ? 18.125 -16.547 -18.984 1 91.94 249 ARG A C 1
ATOM 1863 O O . ARG A 1 249 ? 18.703 -15.883 -19.828 1 91.94 249 ARG A O 1
ATOM 1870 N N . SER A 1 250 ? 17.031 -17.188 -19.156 1 90.75 250 SER A N 1
ATOM 1871 C CA . SER A 1 250 ? 16.406 -17.234 -20.469 1 90.75 250 SER A CA 1
ATOM 1872 C C . SER A 1 250 ? 15.797 -15.883 -20.844 1 90.75 250 SER A C 1
ATOM 1874 O O . SER A 1 250 ? 15.32 -15.156 -19.969 1 90.75 250 SER A O 1
ATOM 1876 N N . GLY A 1 251 ? 15.812 -15.586 -22.062 1 90.69 251 GLY A N 1
ATOM 1877 C CA . GLY A 1 251 ? 15.133 -14.398 -22.578 1 90.69 251 GLY A CA 1
ATOM 1878 C C . GLY A 1 251 ? 13.656 -14.625 -22.828 1 90.69 251 GLY A C 1
ATOM 1879 O O . GLY A 1 251 ? 12.898 -13.672 -23 1 90.69 251 GLY A O 1
ATOM 1880 N N . GLN A 1 252 ? 13.305 -15.875 -22.828 1 93.06 252 GLN A N 1
ATOM 1881 C CA . GLN A 1 252 ? 11.898 -16.234 -23 1 93.06 252 GLN A CA 1
ATOM 1882 C C . GLN A 1 252 ? 11.25 -16.547 -21.656 1 93.06 252 GLN A C 1
ATOM 1884 O O . GLN A 1 252 ? 11.641 -17.516 -20.984 1 93.06 252 GLN A O 1
ATOM 1889 N N . ILE A 1 253 ? 10.312 -15.766 -21.344 1 95.25 253 ILE A N 1
ATOM 1890 C CA . ILE A 1 253 ? 9.688 -15.891 -20.031 1 95.25 253 ILE A CA 1
ATOM 1891 C C . ILE A 1 253 ? 8.234 -16.297 -20.188 1 95.25 253 ILE A C 1
ATOM 1893 O O . ILE A 1 253 ? 7.457 -15.625 -20.859 1 95.25 253 ILE A O 1
ATOM 1897 N N . SER A 1 254 ? 7.871 -17.453 -19.609 1 95.94 254 SER A N 1
ATOM 1898 C CA . SER A 1 254 ? 6.465 -17.828 -19.531 1 95.94 254 SER A CA 1
ATOM 1899 C C . SER A 1 254 ? 5.797 -17.25 -18.297 1 95.94 254 SER A C 1
ATOM 1901 O O . SER A 1 254 ? 6.398 -17.203 -17.219 1 95.94 254 SER A O 1
ATOM 1903 N N . TYR A 1 255 ? 4.59 -16.703 -18.484 1 96.38 255 TYR A N 1
ATOM 1904 C CA . TYR A 1 255 ? 3.861 -16.172 -17.344 1 96.38 255 TYR A CA 1
ATOM 1905 C C . TYR A 1 255 ? 2.375 -16.5 -17.438 1 96.38 255 TYR A C 1
ATOM 1907 O O . TYR A 1 255 ? 1.87 -16.797 -18.516 1 96.38 255 TYR A O 1
ATOM 1915 N N . THR A 1 256 ? 1.721 -16.547 -16.297 1 94.81 256 THR A N 1
ATOM 1916 C CA . THR A 1 256 ? 0.276 -16.75 -16.266 1 94.81 256 THR A CA 1
ATOM 1917 C C . THR A 1 256 ? -0.367 -15.805 -15.242 1 94.81 256 THR A C 1
ATOM 1919 O O . THR A 1 256 ? 0.32 -15.242 -14.391 1 94.81 256 THR A O 1
ATOM 1922 N N . LEU A 1 257 ? -1.613 -15.516 -15.508 1 94.06 257 LEU A N 1
ATOM 1923 C CA . LEU A 1 257 ? -2.432 -14.703 -14.617 1 94.06 257 LEU A CA 1
ATOM 1924 C C . LEU A 1 257 ? -3.523 -15.547 -13.961 1 94.06 257 LEU A C 1
ATOM 1926 O O . LEU A 1 257 ? -4.113 -16.406 -14.609 1 94.06 257 LEU A O 1
ATOM 1930 N N . THR A 1 258 ? -3.668 -15.305 -12.656 1 87.62 258 THR A N 1
ATOM 1931 C CA . THR A 1 258 ? -4.734 -15.992 -11.938 1 87.62 258 THR A CA 1
ATOM 1932 C C . THR A 1 258 ? -5.453 -15.031 -10.992 1 87.62 258 THR A C 1
ATOM 1934 O O . THR A 1 258 ? -4.977 -13.914 -10.75 1 87.62 258 THR A O 1
ATOM 1937 N N . GLY A 1 259 ? -6.66 -15.445 -10.555 1 85.75 259 GLY A N 1
ATOM 1938 C CA . GLY A 1 259 ? -7.508 -14.586 -9.742 1 85.75 259 GLY A CA 1
ATOM 1939 C C . GLY A 1 259 ? -8.57 -13.867 -10.539 1 85.75 259 GLY A C 1
ATOM 1940 O O . GLY A 1 259 ? -8.344 -13.492 -11.695 1 85.75 259 GLY A O 1
ATOM 1941 N N . SER A 1 260 ? -9.586 -13.555 -9.898 1 85.19 260 SER A N 1
ATOM 1942 C CA . SER A 1 260 ? -10.773 -13.055 -10.578 1 85.19 260 SER A CA 1
ATOM 1943 C C . SER A 1 260 ? -10.508 -11.703 -11.234 1 85.19 260 SER A C 1
ATOM 1945 O O . SER A 1 260 ? -11.102 -11.375 -12.266 1 85.19 260 SER A O 1
ATOM 1947 N N . CYS A 1 261 ? -9.633 -10.914 -10.75 1 93.31 261 CYS A N 1
ATOM 1948 C CA . CYS A 1 261 ? -9.375 -9.578 -11.281 1 93.31 261 CYS A CA 1
ATOM 1949 C C . CYS A 1 261 ? -8.406 -9.641 -12.453 1 93.31 261 CYS A C 1
ATOM 1951 O O . CYS A 1 261 ? -8.711 -9.141 -13.539 1 93.31 261 CYS A O 1
ATOM 1953 N N . LEU A 1 262 ? -7.297 -10.336 -12.273 1 94.31 262 LEU A N 1
ATOM 1954 C CA . LEU A 1 262 ? -6.238 -10.328 -13.273 1 94.31 262 LEU A CA 1
ATOM 1955 C C . LEU A 1 262 ? -6.637 -11.172 -14.484 1 94.31 262 LEU A C 1
ATOM 1957 O O . LEU A 1 262 ? -6.059 -11.016 -15.562 1 94.31 262 LEU A O 1
ATOM 1961 N N . THR A 1 263 ? -7.637 -12.07 -14.281 1 91.69 263 THR A N 1
ATOM 1962 C CA . THR A 1 263 ? -8.039 -12.906 -15.398 1 91.69 263 THR A CA 1
ATOM 1963 C C . THR A 1 263 ? -9.211 -12.289 -16.156 1 91.69 263 THR A C 1
ATOM 1965 O O . THR A 1 263 ? -9.719 -12.867 -17.109 1 91.69 263 THR A O 1
ATOM 1968 N N . SER A 1 264 ? -9.711 -11.109 -15.672 1 94.94 264 SER A N 1
ATOM 1969 C CA . SER A 1 264 ? -10.711 -10.422 -16.484 1 94.94 264 SER A CA 1
ATOM 1970 C C . SER A 1 264 ? -10.164 -10.102 -17.875 1 94.94 264 SER A C 1
ATOM 1972 O O . SER A 1 264 ? -8.977 -9.797 -18.031 1 94.94 264 SER A O 1
ATOM 1974 N N . PRO A 1 265 ? -11.031 -10.164 -18.844 1 96.12 265 PRO A N 1
ATOM 1975 C CA . PRO A 1 265 ? -10.555 -9.961 -20.219 1 96.12 265 PRO A CA 1
ATOM 1976 C C . PRO A 1 265 ? -9.789 -8.648 -20.391 1 96.12 265 PRO A C 1
ATOM 1978 O O . PRO A 1 265 ? -8.742 -8.625 -21.047 1 96.12 265 PRO A O 1
ATOM 1981 N N . TYR A 1 266 ? -10.234 -7.617 -19.797 1 97.94 266 TYR A N 1
ATOM 1982 C CA . TYR A 1 266 ? -9.562 -6.328 -19.922 1 97.94 266 TYR A CA 1
ATOM 1983 C C . TYR A 1 266 ? -8.172 -6.375 -19.312 1 97.94 266 TYR A C 1
ATOM 1985 O O . TYR A 1 266 ? -7.203 -5.902 -19.906 1 97.94 266 TYR A O 1
ATOM 1993 N N . MET A 1 267 ? -8.07 -6.941 -18.141 1 97.75 267 MET A N 1
ATOM 1994 C CA . MET A 1 267 ? -6.801 -6.977 -17.422 1 97.75 267 MET A CA 1
ATOM 1995 C C . MET A 1 267 ? -5.781 -7.844 -18.156 1 97.75 267 MET A C 1
ATOM 1997 O O . MET A 1 267 ? -4.605 -7.488 -18.25 1 97.75 267 MET A O 1
ATOM 2001 N N . VAL A 1 268 ? -6.246 -8.953 -18.672 1 96.88 268 VAL A N 1
ATOM 2002 C CA . VAL A 1 268 ? -5.367 -9.828 -19.438 1 96.88 268 VAL A CA 1
ATOM 2003 C C . VAL A 1 268 ? -4.785 -9.062 -20.625 1 96.88 268 VAL A C 1
ATOM 2005 O O . VAL A 1 268 ? -3.57 -9.062 -20.844 1 96.88 268 VAL A O 1
ATOM 2008 N N . ALA A 1 269 ? -5.629 -8.406 -21.328 1 97.56 269 ALA A N 1
ATOM 2009 C CA . ALA A 1 269 ? -5.199 -7.648 -22.5 1 97.56 269 ALA A CA 1
ATOM 2010 C C . ALA A 1 269 ? -4.242 -6.527 -22.109 1 97.56 269 ALA A C 1
ATOM 2012 O O . ALA A 1 269 ? -3.254 -6.277 -22.797 1 97.56 269 ALA A O 1
ATOM 2013 N N . ALA A 1 270 ? -4.574 -5.871 -21.016 1 97.75 270 ALA A N 1
ATOM 2014 C CA . ALA A 1 270 ? -3.76 -4.754 -20.547 1 97.75 270 ALA A CA 1
ATOM 2015 C C . ALA A 1 270 ? -2.355 -5.219 -20.172 1 97.75 270 ALA A C 1
ATOM 2017 O O . ALA A 1 270 ? -1.366 -4.578 -20.531 1 97.75 270 ALA A O 1
ATOM 2018 N N . VAL A 1 271 ? -2.258 -6.328 -19.484 1 97.62 271 VAL A N 1
ATOM 2019 C CA . VAL A 1 271 ? -0.965 -6.863 -19.062 1 97.62 271 VAL A CA 1
ATOM 2020 C C . VAL A 1 271 ? -0.18 -7.336 -20.281 1 97.62 271 VAL A C 1
ATOM 2022 O O . VAL A 1 271 ? 1 -7.012 -20.438 1 97.62 271 VAL A O 1
ATOM 2025 N N . GLN A 1 272 ? -0.841 -8.031 -21.172 1 96.25 272 GLN A N 1
ATOM 2026 C CA . GLN A 1 272 ? -0.188 -8.547 -22.359 1 96.25 272 GLN A CA 1
ATOM 2027 C C . GLN A 1 272 ? 0.366 -7.418 -23.234 1 96.25 272 GLN 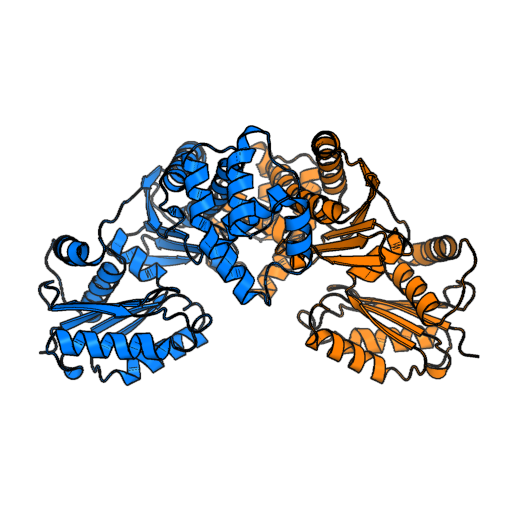A C 1
ATOM 2029 O O . GLN A 1 272 ? 1.499 -7.496 -23.703 1 96.25 272 GLN A O 1
ATOM 2034 N N . LYS A 1 273 ? -0.431 -6.441 -23.422 1 95.62 273 LYS A N 1
ATOM 2035 C CA . LYS A 1 273 ? -0.031 -5.301 -24.234 1 95.62 273 LYS A CA 1
ATOM 2036 C C . LYS A 1 273 ? 1.209 -4.617 -23.672 1 95.62 273 LYS A C 1
ATOM 2038 O O . LYS A 1 273 ? 2.137 -4.285 -24.406 1 95.62 273 LYS A O 1
ATOM 2043 N N . ARG A 1 274 ? 1.232 -4.469 -22.422 1 94.81 274 ARG A N 1
ATOM 2044 C CA . ARG A 1 274 ? 2.326 -3.754 -21.766 1 94.81 274 ARG A CA 1
ATOM 2045 C C . ARG A 1 274 ? 3.596 -4.598 -21.75 1 94.81 274 ARG A C 1
ATOM 2047 O O . ARG A 1 274 ? 4.699 -4.07 -21.906 1 94.81 274 ARG A O 1
ATOM 2054 N N . LEU A 1 275 ? 3.457 -5.875 -21.516 1 95.25 275 LEU A N 1
ATOM 2055 C CA . LEU A 1 275 ? 4.621 -6.754 -21.547 1 95.25 275 LEU A CA 1
ATOM 2056 C C . LEU A 1 275 ? 5.203 -6.836 -22.953 1 95.25 275 LEU A C 1
ATOM 2058 O O . LEU A 1 275 ? 6.422 -6.898 -23.125 1 95.25 275 LEU A O 1
ATOM 2062 N N . ALA A 1 276 ? 4.34 -6.82 -23.953 1 90.88 276 ALA A N 1
ATOM 2063 C CA . ALA A 1 276 ? 4.793 -6.844 -25.344 1 90.88 276 ALA A CA 1
ATOM 2064 C C . ALA A 1 276 ? 5.582 -5.582 -25.688 1 90.88 276 ALA A C 1
ATOM 2066 O O . ALA A 1 276 ? 6.562 -5.637 -26.438 1 90.88 276 ALA A O 1
ATOM 2067 N N . LYS A 1 277 ? 5.184 -4.477 -25.172 1 85.75 277 LYS A N 1
ATOM 2068 C CA . LYS A 1 277 ? 5.867 -3.205 -25.406 1 85.75 277 LYS A CA 1
ATOM 2069 C C . LYS A 1 277 ? 7.25 -3.195 -24.75 1 85.75 277 LYS A C 1
ATOM 2071 O O . LYS A 1 277 ? 8.18 -2.576 -25.266 1 85.75 277 LYS A O 1
ATOM 2076 N N . ASN A 1 278 ? 7.359 -3.828 -23.703 1 76.94 278 ASN A N 1
ATOM 2077 C CA . ASN A 1 278 ? 8.609 -3.812 -22.938 1 76.94 278 ASN A CA 1
ATOM 2078 C C . ASN A 1 278 ? 9.617 -4.812 -23.5 1 76.94 278 ASN A C 1
ATOM 2080 O O . ASN A 1 278 ? 10.797 -4.762 -23.156 1 76.94 278 ASN A O 1
ATOM 2084 N N . ASN A 1 279 ? 9.172 -5.688 -24.328 1 69.75 279 ASN A N 1
ATOM 2085 C CA . ASN A 1 279 ? 10.062 -6.625 -25.016 1 69.75 279 ASN A CA 1
ATOM 2086 C C . ASN A 1 279 ? 11.18 -5.898 -25.766 1 69.75 279 ASN A C 1
ATOM 2088 O O . ASN A 1 279 ? 12.336 -6.32 -25.719 1 69.75 279 ASN A O 1
ATOM 2092 N N . GLN A 1 280 ? 10.875 -4.848 -26.234 1 63.78 280 GLN A N 1
ATOM 2093 C CA . GLN A 1 280 ? 11.836 -4.105 -27.047 1 63.78 280 GLN A CA 1
ATOM 2094 C C . GLN A 1 280 ? 12.922 -3.475 -26.172 1 63.78 280 GLN A C 1
ATOM 2096 O O . GLN A 1 280 ? 14.086 -3.398 -26.578 1 63.78 280 GLN A O 1
ATOM 2101 N N . THR A 1 281 ? 12.555 -3.221 -25.016 1 67.31 281 THR A N 1
ATOM 2102 C CA . THR A 1 281 ? 13.492 -2.496 -24.156 1 67.31 281 THR A CA 1
ATOM 2103 C C . THR A 1 281 ? 14.336 -3.463 -23.328 1 67.31 281 THR A C 1
ATOM 2105 O O . THR A 1 281 ? 15.508 -3.201 -23.062 1 67.31 281 THR A O 1
ATOM 2108 N N . THR A 1 282 ? 13.789 -4.594 -23.016 1 72.38 282 THR A N 1
ATOM 2109 C CA . THR A 1 282 ? 14.477 -5.516 -22.125 1 72.38 282 THR A CA 1
ATOM 2110 C C . THR A 1 282 ? 15.188 -6.609 -22.906 1 72.38 282 THR A C 1
ATOM 2112 O O . THR A 1 282 ? 16.094 -7.273 -22.391 1 72.38 282 THR A O 1
ATOM 2115 N N . GLY A 1 283 ? 14.766 -6.781 -24.141 1 79.5 283 GLY A N 1
ATOM 2116 C CA . GLY A 1 283 ? 15.281 -7.887 -24.938 1 79.5 283 GLY A CA 1
ATOM 2117 C C . GLY A 1 283 ? 14.688 -9.227 -24.547 1 79.5 283 GLY A C 1
ATOM 2118 O O . GLY A 1 283 ? 15.234 -10.281 -24.875 1 79.5 283 GLY A O 1
ATOM 2119 N N . ARG A 1 284 ? 13.609 -9.148 -23.75 1 88.88 284 ARG A N 1
ATOM 2120 C CA . ARG A 1 284 ? 12.961 -10.375 -23.312 1 88.88 284 ARG A CA 1
ATOM 2121 C C . ARG A 1 284 ? 11.586 -10.539 -23.953 1 88.88 284 ARG A C 1
ATOM 2123 O O . ARG A 1 284 ? 10.938 -9.555 -24.312 1 88.88 284 ARG A O 1
ATOM 2130 N N . THR A 1 285 ? 11.242 -11.781 -24.156 1 93.19 285 THR A N 1
ATOM 2131 C CA . THR A 1 285 ? 9.93 -12.094 -24.703 1 93.19 285 THR A CA 1
ATOM 2132 C C . THR A 1 285 ? 9.055 -12.781 -23.656 1 93.19 285 THR A C 1
ATOM 2134 O O . THR A 1 285 ? 9.547 -13.594 -22.875 1 93.19 285 THR A O 1
ATOM 2137 N N . PHE A 1 286 ? 7.805 -12.414 -23.672 1 95.31 286 PHE A N 1
ATOM 2138 C CA . PHE A 1 286 ? 6.875 -12.938 -22.672 1 95.31 286 PHE A CA 1
ATOM 2139 C C . PHE A 1 286 ? 5.773 -13.758 -23.328 1 95.31 286 PHE A C 1
ATOM 2141 O O . PHE A 1 286 ? 5.09 -13.273 -24.234 1 95.31 286 PHE A O 1
ATOM 2148 N N . GLN A 1 287 ? 5.664 -14.992 -22.875 1 94 287 GLN A N 1
ATOM 2149 C CA . GLN A 1 287 ? 4.629 -15.891 -23.391 1 94 287 GLN A CA 1
ATOM 2150 C C . GLN A 1 287 ? 3.545 -16.125 -22.344 1 94 287 GLN A C 1
ATOM 2152 O O . GLN A 1 287 ? 3.828 -16.625 -21.25 1 94 287 GLN A O 1
ATOM 2157 N N . TYR A 1 288 ? 2.344 -15.742 -22.688 1 95 288 TYR A N 1
ATOM 2158 C CA . TYR A 1 288 ? 1.204 -15.961 -21.812 1 95 288 TYR A CA 1
ATOM 2159 C C . TYR A 1 288 ? 0.734 -17.406 -21.875 1 95 288 TYR A C 1
ATOM 2161 O O . TYR A 1 288 ? 0.42 -17.922 -22.953 1 95 288 TYR A O 1
ATOM 2169 N N . ILE A 1 289 ? 0.719 -18.016 -20.688 1 91.44 289 ILE A N 1
ATOM 2170 C CA . ILE A 1 289 ? 0.262 -19.406 -20.578 1 91.44 289 ILE A CA 1
ATOM 2171 C C . ILE A 1 289 ? -1.119 -19.438 -19.938 1 91.44 289 ILE A C 1
ATOM 2173 O O . ILE A 1 289 ? -1.319 -18.891 -18.859 1 91.44 289 ILE A O 1
ATOM 2177 N N . THR A 1 290 ? -2.092 -19.922 -20.609 1 81.94 290 THR A N 1
ATOM 2178 C CA . THR A 1 290 ? -3.414 -20.125 -20.031 1 81.94 290 THR A CA 1
ATOM 2179 C C . THR A 1 290 ? -3.568 -21.562 -19.531 1 81.94 290 THR A C 1
ATOM 2181 O O . THR A 1 290 ? -3.316 -22.516 -20.266 1 81.94 290 THR A O 1
ATOM 2184 N N . SER A 1 291 ? -3.367 -21.734 -18.25 1 70.69 291 SER A N 1
ATOM 2185 C CA . SER A 1 291 ? -3.576 -23.109 -17.766 1 70.69 291 SER A CA 1
ATOM 2186 C C . SER A 1 291 ? -5.059 -23.391 -17.562 1 70.69 291 SER A C 1
ATOM 2188 O O . SER A 1 291 ? -5.789 -22.578 -17 1 70.69 291 SER A O 1
ATOM 2190 N N . ASP A 1 292 ? -5.398 -24.516 -18.188 1 76.81 292 ASP A N 1
ATOM 2191 C CA . ASP A 1 292 ? -6.766 -24.969 -17.984 1 76.81 292 ASP A CA 1
ATOM 2192 C C . ASP A 1 292 ? -6.883 -25.812 -16.719 1 76.81 292 ASP A C 1
ATOM 2194 O O . ASP A 1 292 ? -7.988 -26.125 -16.266 1 76.81 292 ASP A O 1
ATOM 2198 N N . LEU A 1 293 ? -5.703 -26.094 -16.125 1 86.06 293 LEU A N 1
ATOM 2199 C CA . LEU A 1 293 ? -5.742 -26.828 -14.875 1 86.06 293 LEU A CA 1
ATOM 2200 C C . LEU A 1 293 ? -5.992 -25.891 -13.703 1 86.06 293 LEU A C 1
ATOM 2202 O O . LEU A 1 293 ? -5.219 -24.969 -13.469 1 86.06 293 LEU A O 1
ATOM 2206 N N . PRO A 1 294 ? -7.066 -26.188 -12.977 1 89.06 294 PRO A N 1
ATOM 2207 C CA . PRO A 1 294 ? -7.297 -25.375 -11.781 1 89.06 294 PRO A CA 1
ATOM 2208 C C . PRO A 1 294 ? -6.211 -25.547 -10.727 1 89.06 294 PRO A C 1
ATOM 2210 O O . PRO A 1 294 ? -5.508 -26.562 -10.727 1 89.06 294 PRO A O 1
ATOM 2213 N N . ALA A 1 295 ? -6.098 -24.594 -9.867 1 90 295 ALA A N 1
ATOM 2214 C CA . ALA A 1 295 ? -5.055 -24.594 -8.844 1 90 295 ALA A CA 1
ATOM 2215 C C . ALA A 1 295 ? -5.105 -25.891 -8.023 1 90 295 ALA A C 1
ATOM 2217 O O . ALA A 1 295 ? -4.062 -26.422 -7.641 1 90 295 ALA A O 1
ATOM 2218 N N . VAL A 1 296 ? -6.273 -26.391 -7.797 1 94.06 296 VAL A N 1
ATOM 2219 C CA . VAL A 1 296 ? -6.406 -27.609 -7.008 1 94.06 296 VAL A CA 1
ATOM 2220 C C . VAL A 1 296 ? -5.773 -28.781 -7.758 1 94.06 296 VAL A C 1
ATOM 2222 O O . VAL A 1 296 ? -5.238 -29.703 -7.141 1 94.06 296 VAL A O 1
ATOM 2225 N N . GLY A 1 297 ? -5.848 -28.719 -9.062 1 94 297 GLY A N 1
ATOM 2226 C CA . GLY A 1 297 ? -5.125 -29.703 -9.859 1 94 297 GLY A CA 1
ATOM 2227 C C . GLY A 1 297 ? -3.619 -29.609 -9.688 1 94 297 GLY A C 1
ATOM 2228 O O . GLY A 1 297 ? -2.926 -30.625 -9.695 1 94 297 GLY A O 1
ATOM 2229 N N . GLY A 1 298 ? -3.119 -28.375 -9.578 1 94.25 298 GLY A N 1
ATOM 2230 C CA . GLY A 1 298 ? -1.714 -28.188 -9.258 1 94.25 298 GLY A CA 1
ATOM 2231 C C . GLY A 1 298 ? -1.32 -28.797 -7.926 1 94.25 298 GLY A C 1
ATOM 2232 O O . GLY A 1 298 ? -0.244 -29.375 -7.797 1 94.25 298 GLY A O 1
ATOM 2233 N N . ALA A 1 299 ? -2.205 -28.641 -7.004 1 96.44 299 ALA A N 1
ATOM 2234 C CA . ALA A 1 299 ? -1.975 -29.25 -5.691 1 96.44 299 ALA A CA 1
ATOM 2235 C C . ALA A 1 299 ? -1.862 -30.766 -5.797 1 96.44 299 ALA A C 1
ATOM 2237 O O . ALA A 1 299 ? -1.022 -31.375 -5.133 1 96.44 299 ALA A O 1
ATOM 2238 N N . LEU A 1 300 ? -2.701 -31.344 -6.625 1 96.38 300 LEU A N 1
ATOM 2239 C CA . LEU A 1 300 ? -2.637 -32.781 -6.836 1 96.38 300 LEU A CA 1
ATOM 2240 C C . LEU A 1 300 ? -1.297 -33.188 -7.441 1 96.38 300 LEU A C 1
ATOM 2242 O O . LEU A 1 300 ? -0.672 -34.156 -6.992 1 96.38 300 LEU A O 1
ATOM 2246 N N . LEU A 1 301 ? -0.919 -32.469 -8.398 1 94.38 301 LEU A N 1
ATOM 2247 C CA . LEU A 1 301 ? 0.365 -32.75 -9.031 1 94.38 301 LEU A CA 1
ATOM 2248 C C . LEU A 1 301 ? 1.498 -32.656 -8.008 1 94.38 301 LEU A C 1
ATOM 2250 O O . LEU A 1 301 ? 2.377 -33.531 -7.98 1 94.38 301 LEU A O 1
ATOM 2254 N N . ASP A 1 302 ? 1.456 -31.703 -7.203 1 95 302 ASP A N 1
ATOM 2255 C CA . ASP A 1 302 ? 2.453 -31.547 -6.145 1 95 302 ASP A CA 1
ATOM 2256 C C . ASP A 1 302 ? 2.395 -32.719 -5.164 1 95 302 ASP A C 1
ATOM 2258 O O . ASP A 1 302 ? 3.428 -33.188 -4.68 1 95 302 ASP A O 1
ATOM 2262 N N . ALA A 1 303 ? 1.203 -33.125 -4.906 1 96.5 303 ALA A N 1
ATOM 2263 C CA . ALA A 1 303 ? 1.027 -34.25 -3.992 1 96.5 303 ALA A CA 1
ATOM 2264 C C . ALA A 1 303 ? 1.64 -35.531 -4.566 1 96.5 303 ALA A C 1
ATOM 2266 O O . ALA A 1 303 ? 2.258 -36.312 -3.84 1 96.5 303 ALA A O 1
ATOM 2267 N N . TYR A 1 304 ? 1.467 -35.719 -5.852 1 95.12 304 TYR A N 1
ATOM 2268 C CA . TYR A 1 304 ? 2.111 -36.875 -6.5 1 95.12 304 TYR A CA 1
ATOM 2269 C C . TYR A 1 304 ? 3.625 -36.812 -6.34 1 95.12 304 TYR A C 1
ATOM 2271 O O . TYR A 1 304 ? 4.266 -37.781 -5.992 1 95.12 304 TYR A O 1
ATOM 2279 N N . HIS A 1 305 ? 4.141 -35.656 -6.57 1 92.56 305 HIS A N 1
ATOM 2280 C CA . HIS A 1 305 ? 5.578 -35.469 -6.43 1 92.56 305 HIS A CA 1
ATOM 2281 C C . HIS A 1 305 ? 6.031 -35.719 -4.996 1 92.56 305 HIS A C 1
ATOM 2283 O O . HIS A 1 305 ? 7.051 -36.375 -4.773 1 92.56 305 HIS A O 1
ATOM 2289 N N . LEU A 1 306 ? 5.27 -35.219 -4.086 1 94.06 306 LEU A N 1
ATOM 2290 C CA . LEU A 1 306 ? 5.562 -35.375 -2.664 1 94.06 306 LEU A CA 1
ATOM 2291 C C . LEU A 1 306 ? 5.586 -36.844 -2.275 1 94.06 306 LEU A C 1
ATOM 2293 O O . LEU A 1 306 ? 6.395 -37.25 -1.439 1 94.06 306 LEU A O 1
ATOM 2297 N N . ALA A 1 307 ? 4.719 -37.594 -2.865 1 94.88 307 ALA A N 1
ATOM 2298 C CA . ALA A 1 307 ? 4.578 -39.031 -2.557 1 94.88 307 ALA A CA 1
ATOM 2299 C C . ALA A 1 307 ? 5.582 -39.875 -3.344 1 94.88 307 ALA A C 1
ATOM 2301 O O . ALA A 1 307 ? 5.727 -41.062 -3.102 1 94.88 307 ALA A O 1
ATOM 2302 N N . GLY A 1 308 ? 6.281 -39.219 -4.355 1 92.06 308 GLY A N 1
ATOM 2303 C CA . GLY A 1 308 ? 7.184 -39.969 -5.223 1 92.06 308 GLY A CA 1
ATOM 2304 C C . GLY A 1 308 ? 6.465 -40.812 -6.262 1 92.06 308 GLY A C 1
ATOM 2305 O O . GLY A 1 308 ? 6.992 -41.812 -6.715 1 92.06 308 GLY A O 1
ATOM 2306 N N . ILE A 1 309 ? 5.246 -40.406 -6.496 1 90.5 309 ILE A N 1
ATOM 2307 C CA . ILE A 1 309 ? 4.469 -41.094 -7.508 1 90.5 309 ILE A CA 1
ATOM 2308 C C . ILE A 1 309 ? 4.727 -40.5 -8.883 1 90.5 309 ILE A C 1
ATOM 2310 O O . ILE A 1 309 ? 4.516 -39.281 -9.078 1 90.5 309 ILE A O 1
ATOM 2314 N N . HIS A 1 310 ? 5.238 -41.281 -9.773 1 84.81 310 HIS A N 1
ATOM 2315 C CA . HIS A 1 310 ? 5.453 -40.812 -11.148 1 84.81 310 HIS A CA 1
ATOM 2316 C C . HIS A 1 310 ? 4.176 -40.938 -11.969 1 84.81 310 HIS A C 1
ATOM 2318 O O . HIS A 1 310 ? 3.684 -42.031 -12.211 1 84.81 310 HIS A O 1
ATOM 2324 N N . VAL A 1 311 ? 3.623 -39.812 -12.234 1 79.31 311 VAL A N 1
ATOM 2325 C CA . VAL A 1 311 ? 2.377 -39.844 -12.992 1 79.31 311 VAL A CA 1
ATOM 2326 C C . VAL A 1 311 ? 2.682 -39.844 -14.492 1 79.31 311 VAL A C 1
ATOM 2328 O O . VAL A 1 311 ? 3.727 -39.344 -14.914 1 79.31 311 VAL A O 1
ATOM 2331 N N . LYS A 1 312 ? 1.816 -40.594 -15.25 1 82.69 312 LYS A N 1
ATOM 2332 C CA . LYS A 1 312 ? 1.982 -40.688 -16.703 1 82.69 312 LYS A CA 1
ATOM 2333 C C . LYS A 1 312 ? 1.907 -39.312 -17.359 1 82.69 312 LYS A C 1
ATOM 2335 O O . LYS A 1 312 ? 1.343 -38.375 -16.797 1 82.69 312 LYS A O 1
ATOM 2340 N N . GLU A 1 313 ? 2.52 -39.406 -18.531 1 78.5 313 GLU A N 1
ATOM 2341 C CA . GLU A 1 313 ? 2.393 -38.219 -19.375 1 78.5 313 GLU A CA 1
ATOM 2342 C C . GLU A 1 313 ? 0.929 -37.906 -19.672 1 78.5 313 GLU A C 1
ATOM 2344 O O . GLU A 1 313 ? 0.137 -38.812 -19.922 1 78.5 313 GLU A O 1
ATOM 2349 N N . GLY A 1 314 ? 0.384 -36.812 -19.391 1 83.44 314 GLY A N 1
ATOM 2350 C CA . GLY A 1 314 ? -0.995 -36.469 -19.688 1 83.44 314 GLY A CA 1
ATOM 2351 C C . GLY A 1 314 ? -1.865 -36.375 -18.453 1 83.44 314 GLY A C 1
ATOM 2352 O O . GLY A 1 314 ? -3.037 -36 -18.531 1 83.44 314 GLY A O 1
ATOM 2353 N N . THR A 1 315 ? -1.284 -36.812 -17.344 1 87.38 315 THR A N 1
ATOM 2354 C CA . THR A 1 315 ? -2.059 -36.781 -16.109 1 87.38 315 THR A CA 1
ATOM 2355 C C . THR A 1 315 ? -2.635 -35.406 -15.859 1 87.38 315 THR A C 1
ATOM 2357 O O . THR A 1 315 ? -3.775 -35.281 -15.414 1 87.38 315 THR A O 1
ATOM 2360 N N . ALA A 1 316 ? -1.877 -34.375 -16.172 1 86.56 316 ALA A N 1
ATOM 2361 C CA . ALA A 1 316 ? -2.363 -33.031 -15.992 1 86.56 316 ALA A CA 1
ATOM 2362 C C . ALA A 1 316 ? -3.602 -32.781 -16.844 1 86.56 316 ALA A C 1
ATOM 2364 O O . ALA A 1 316 ? -4.551 -32.125 -16.406 1 86.56 316 ALA A O 1
ATOM 2365 N N . ILE A 1 317 ? -3.604 -33.312 -18 1 86.62 317 ILE A N 1
ATOM 2366 C CA . ILE A 1 317 ? -4.723 -33.156 -18.906 1 86.62 317 ILE A CA 1
ATOM 2367 C C . ILE A 1 317 ? -5.934 -33.938 -18.391 1 86.62 317 ILE A C 1
ATOM 2369 O O . ILE A 1 317 ? -7.066 -33.438 -18.469 1 86.62 317 ILE A O 1
ATOM 2373 N N . LEU A 1 318 ? -5.664 -35.125 -17.906 1 88.88 318 LEU A N 1
ATOM 2374 C CA . LEU A 1 318 ? -6.727 -35.938 -17.344 1 88.88 318 LEU A CA 1
ATOM 2375 C C . LEU A 1 318 ? -7.379 -35.25 -16.156 1 88.88 318 LEU A C 1
ATOM 2377 O O . LEU A 1 318 ? -8.602 -35.219 -16.031 1 88.88 318 LEU A O 1
ATOM 2381 N N . LEU A 1 319 ? -6.57 -34.719 -15.312 1 91.75 319 LEU A N 1
ATOM 2382 C CA . LEU A 1 319 ? -7.074 -34 -14.148 1 91.75 319 LEU A CA 1
ATOM 2383 C C . LEU A 1 319 ? -7.891 -32.781 -14.578 1 91.75 319 LEU A C 1
ATOM 2385 O O . LEU A 1 319 ? -8.945 -32.5 -14 1 91.75 319 LEU A O 1
ATOM 2389 N N . GLN A 1 320 ? -7.395 -32.062 -15.555 1 89.81 320 GLN A N 1
ATOM 2390 C CA . GLN A 1 320 ? -8.086 -30.906 -16.078 1 89.81 320 GLN A CA 1
ATOM 2391 C C . GLN A 1 320 ? -9.492 -31.266 -16.562 1 89.81 320 GLN A C 1
ATOM 2393 O O . GLN A 1 320 ? -10.461 -30.562 -16.234 1 89.81 320 GLN A O 1
ATOM 2398 N N . GLU A 1 321 ? -9.602 -32.312 -17.281 1 89.5 321 GLU A N 1
ATOM 2399 C CA . GLU A 1 321 ? -10.883 -32.75 -17.828 1 89.5 321 GLU A CA 1
ATOM 2400 C C . GLU A 1 321 ? -11.852 -33.125 -16.719 1 89.5 321 GLU A C 1
ATOM 2402 O O . GLU A 1 321 ? -13.047 -32.812 -16.797 1 89.5 321 GLU A O 1
ATOM 2407 N N . GLN A 1 322 ? -11.344 -33.75 -15.711 1 93.06 322 GLN A N 1
ATOM 2408 C CA . GLN A 1 322 ? -12.188 -34.219 -14.617 1 93.06 322 GLN A CA 1
ATOM 2409 C C . GLN A 1 322 ? -12.633 -33.062 -13.734 1 93.06 322 GLN A C 1
ATOM 2411 O O . GLN A 1 322 ? -13.758 -33.031 -13.242 1 93.06 322 GLN A O 1
ATOM 2416 N N . LEU A 1 323 ? -11.727 -32.094 -13.586 1 93.19 323 LEU A N 1
ATOM 2417 C CA . LEU A 1 323 ? -12 -31 -12.68 1 93.19 323 LEU A CA 1
ATOM 2418 C C . LEU A 1 323 ? -12.93 -29.984 -13.32 1 93.19 323 LEU A C 1
ATOM 2420 O O . LEU A 1 323 ? -13.562 -29.188 -12.625 1 93.19 323 LEU A O 1
ATOM 2424 N N . LYS A 1 324 ? -12.945 -29.938 -14.641 1 85.81 324 LYS A N 1
ATOM 2425 C CA . LYS A 1 324 ? -13.844 -29.047 -15.367 1 85.81 324 LYS A CA 1
ATOM 2426 C C . LYS A 1 324 ? -15.297 -29.281 -14.969 1 85.81 324 LYS A C 1
ATOM 2428 O O . LYS A 1 324 ? -16.125 -28.375 -15.031 1 85.81 324 LYS A O 1
ATOM 2433 N N . ARG A 1 325 ? -15.609 -30.484 -14.531 1 83.81 325 ARG A N 1
ATOM 2434 C CA . ARG A 1 325 ? -16.969 -30.859 -14.141 1 83.81 325 ARG A CA 1
ATOM 2435 C C . ARG A 1 325 ? -17.391 -30.141 -12.859 1 83.81 325 ARG A C 1
ATOM 2437 O O . ARG A 1 325 ? -18.578 -30.031 -12.57 1 83.81 325 ARG A O 1
ATOM 2444 N N . TYR A 1 326 ? -16.391 -29.688 -12.125 1 80.88 326 TYR A N 1
ATOM 2445 C CA . TYR A 1 326 ? -16.688 -29.094 -10.82 1 80.88 326 TYR A CA 1
ATOM 2446 C C . TYR A 1 326 ? -16.516 -27.578 -10.844 1 80.88 326 TYR A C 1
ATOM 2448 O O . TYR A 1 326 ? -16.953 -26.891 -9.93 1 80.88 326 TYR A O 1
ATOM 2456 N N . THR A 1 327 ? -15.602 -27.062 -11.695 1 63.03 327 THR A N 1
ATOM 2457 C CA . THR A 1 327 ? -15.266 -25.656 -11.68 1 63.03 327 THR A CA 1
ATOM 2458 C C . THR A 1 327 ? -16.172 -24.859 -12.617 1 63.03 327 THR A C 1
ATOM 2460 O O . THR A 1 327 ? -16.141 -23.625 -12.633 1 63.03 327 THR A O 1
ATOM 2463 N N . THR A 1 328 ? -17.031 -25.438 -13.477 1 44.97 328 THR A N 1
ATOM 2464 C CA . THR A 1 328 ? -17.953 -24.703 -14.336 1 44.97 328 THR A CA 1
ATOM 2465 C C . THR A 1 328 ? -19.094 -24.109 -13.523 1 44.97 328 THR A C 1
ATOM 2467 O O . THR A 1 328 ? -19.594 -24.734 -12.586 1 44.97 328 THR A O 1
ATOM 2470 N N . MET B 1 1 ? 1.114 30.984 39.531 1 48.59 1 MET B N 1
ATOM 2471 C CA . MET B 1 1 ? 0.276 31 38.344 1 48.59 1 MET B CA 1
ATOM 2472 C C . MET B 1 1 ? 0.965 30.281 37.188 1 48.59 1 MET B C 1
ATOM 2474 O O . MET B 1 1 ? 2.127 30.547 36.875 1 48.59 1 MET B O 1
ATOM 2478 N N . SER B 1 2 ? 0.691 29 36.844 1 61.66 2 SER B N 1
ATOM 2479 C CA . SER B 1 2 ? 1.321 28.188 35.812 1 61.66 2 SER B CA 1
ATOM 2480 C C . SER B 1 2 ? 1.214 28.844 34.438 1 61.66 2 SER B C 1
ATOM 2482 O O . SER B 1 2 ? 0.118 28.969 33.875 1 61.66 2 SER B O 1
ATOM 2484 N N . THR B 1 3 ? 2.365 29.484 33.938 1 83.19 3 THR B N 1
ATOM 2485 C CA . THR B 1 3 ? 2.285 30.422 32.844 1 83.19 3 THR B CA 1
ATOM 2486 C C . THR B 1 3 ? 3.062 29.906 31.641 1 83.19 3 THR B C 1
ATOM 2488 O O . THR B 1 3 ? 3.238 30.641 30.656 1 83.19 3 THR B O 1
ATOM 2491 N N . TYR B 1 4 ? 3.516 28.688 31.844 1 96.5 4 TYR B N 1
ATOM 2492 C CA . TYR B 1 4 ? 4.359 28.219 30.75 1 96.5 4 TYR B CA 1
ATOM 2493 C C . TYR B 1 4 ? 3.676 27.109 29.969 1 96.5 4 TYR B C 1
ATOM 2495 O O . TYR B 1 4 ? 2.836 26.391 30.516 1 96.5 4 TYR B O 1
ATOM 2503 N N . VAL B 1 5 ? 4.004 27.016 28.719 1 98 5 VAL B N 1
ATOM 2504 C CA . VAL B 1 5 ? 3.459 25.953 27.891 1 98 5 VAL B CA 1
ATOM 2505 C C . VAL B 1 5 ? 4.594 25.188 27.219 1 98 5 VAL B C 1
ATOM 2507 O O . VAL B 1 5 ? 5.688 25.734 27.031 1 98 5 VAL B O 1
ATOM 2510 N N . ILE B 1 6 ? 4.34 23.953 26.875 1 98.31 6 ILE B N 1
ATOM 2511 C CA . ILE B 1 6 ? 5.297 23.094 26.188 1 98.31 6 ILE B CA 1
ATOM 2512 C C . ILE B 1 6 ? 4.688 22.578 24.891 1 98.31 6 ILE B C 1
ATOM 2514 O O . ILE B 1 6 ? 3.531 22.156 24.859 1 98.31 6 ILE B O 1
ATOM 2518 N N . GLY B 1 7 ? 5.414 22.734 23.766 1 98.06 7 GLY B N 1
ATOM 2519 C CA . GLY B 1 7 ? 5.086 22.094 22.5 1 98.06 7 GLY B CA 1
ATOM 2520 C C . GLY B 1 7 ? 6.07 21 22.125 1 98.06 7 GLY B C 1
ATOM 2521 O O . GLY B 1 7 ? 7.277 21.156 22.312 1 98.06 7 GLY B O 1
ATOM 2522 N N . ILE B 1 8 ? 5.551 19.875 21.688 1 97.62 8 ILE B N 1
ATOM 2523 C CA . ILE B 1 8 ? 6.395 18.781 21.25 1 97.62 8 ILE B CA 1
ATOM 2524 C C . ILE B 1 8 ? 6.043 18.391 19.812 1 97.62 8 ILE B C 1
ATOM 2526 O O . ILE B 1 8 ? 4.867 18.234 19.469 1 97.62 8 ILE B O 1
ATOM 2530 N N . ASP B 1 9 ? 6.996 18.344 18.938 1 94.44 9 ASP B N 1
ATOM 2531 C CA . ASP B 1 9 ? 6.922 17.75 17.609 1 94.44 9 ASP B CA 1
ATOM 2532 C C . ASP B 1 9 ? 7.777 16.484 17.516 1 94.44 9 ASP B C 1
ATOM 2534 O O . ASP B 1 9 ? 8.992 16.578 17.344 1 94.44 9 ASP B O 1
ATOM 2538 N N . GLY B 1 10 ? 7.145 15.352 17.656 1 91.25 10 GLY B N 1
ATOM 2539 C CA . GLY B 1 10 ? 7.844 14.078 17.656 1 91.25 10 GLY B CA 1
ATOM 2540 C C . GLY B 1 10 ? 7.656 13.297 16.375 1 91.25 10 GLY B C 1
ATOM 2541 O O . GLY B 1 10 ? 6.633 12.633 16.188 1 91.25 10 GLY B O 1
ATOM 2542 N N . GLY B 1 11 ? 8.641 13.219 15.586 1 84.25 11 GLY B N 1
ATOM 2543 C CA . GLY B 1 11 ? 8.648 12.43 14.367 1 84.25 11 GLY B CA 1
ATOM 2544 C C . GLY B 1 11 ? 9.359 11.094 14.516 1 84.25 11 GLY B C 1
ATOM 2545 O O . GLY B 1 11 ? 9.609 10.641 15.633 1 84.25 11 GLY B O 1
ATOM 2546 N N . GLY B 1 12 ? 9.555 10.422 13.461 1 78.06 12 GLY B N 1
ATOM 2547 C CA . GLY B 1 12 ? 10.297 9.164 13.469 1 78.06 12 GLY B CA 1
ATOM 2548 C C . GLY B 1 12 ? 11.781 9.359 13.68 1 78.06 12 GLY B C 1
ATOM 2549 O O . GLY B 1 12 ? 12.445 8.492 14.258 1 78.06 12 GLY B O 1
ATOM 2550 N N . SER B 1 13 ? 12.305 10.445 13.242 1 77.81 13 SER B N 1
ATOM 2551 C CA . SER B 1 13 ? 13.75 10.672 13.289 1 77.81 13 SER B CA 1
ATOM 2552 C C . SER B 1 13 ? 14.125 11.594 14.445 1 77.81 13 SER B C 1
ATOM 2554 O O . SER B 1 13 ? 15.164 11.406 15.078 1 77.81 13 SER B O 1
ATOM 2556 N N . HIS B 1 14 ? 13.227 12.586 14.734 1 86.44 14 HIS B N 1
ATOM 2557 C CA . HIS B 1 14 ? 13.562 13.578 15.758 1 86.44 14 HIS B CA 1
ATOM 2558 C C . HIS B 1 14 ? 12.344 13.914 16.609 1 86.44 14 HIS B C 1
ATOM 2560 O O . HIS B 1 14 ? 11.203 13.766 16.156 1 86.44 14 HIS B O 1
ATOM 2566 N N . THR B 1 15 ? 12.672 14.352 17.797 1 93.75 15 THR B N 1
ATOM 2567 C CA . THR B 1 15 ? 11.695 14.93 18.719 1 93.75 15 THR B CA 1
ATOM 2568 C C . THR B 1 15 ? 12.141 16.312 19.172 1 93.75 15 THR B C 1
ATOM 2570 O O . THR B 1 15 ? 13.227 16.469 19.734 1 93.75 15 THR B O 1
ATOM 2573 N N . ARG B 1 16 ? 11.328 17.234 18.891 1 95.62 16 ARG B N 1
ATOM 2574 C CA . ARG B 1 16 ? 11.602 18.609 19.297 1 95.62 16 ARG B CA 1
ATOM 2575 C C . ARG B 1 16 ? 10.688 19.031 20.453 1 95.62 16 ARG B C 1
ATOM 2577 O O . ARG B 1 16 ? 9.477 18.828 20.391 1 95.62 16 ARG B O 1
ATOM 2584 N N . VAL B 1 17 ? 11.266 19.609 21.453 1 97.62 17 VAL B N 1
ATOM 2585 C CA . VAL B 1 17 ? 10.531 20.094 22.625 1 97.62 17 VAL B CA 1
ATOM 2586 C C . VAL B 1 17 ? 10.859 21.562 22.859 1 97.62 17 VAL B C 1
ATOM 2588 O O . VAL B 1 17 ? 12.031 21.938 22.922 1 97.62 17 VAL B O 1
ATOM 2591 N N . VAL B 1 18 ? 9.82 22.344 23.016 1 97.94 18 VAL B N 1
ATOM 2592 C CA . VAL B 1 18 ? 10.031 23.766 23.25 1 97.94 18 VAL B CA 1
ATOM 2593 C C . VAL B 1 18 ? 9.188 24.234 24.438 1 97.94 18 VAL B C 1
ATOM 2595 O O . VAL B 1 18 ? 8.078 23.734 24.656 1 97.94 18 VAL B O 1
ATOM 2598 N N . VAL B 1 19 ? 9.703 25.172 25.188 1 97.88 19 VAL B N 1
ATOM 2599 C CA . VAL B 1 19 ? 9 25.828 26.297 1 97.88 19 VAL B CA 1
ATOM 2600 C C . VAL B 1 19 ? 8.844 27.312 26 1 97.88 19 VAL B C 1
ATOM 2602 O O . VAL B 1 19 ? 9.789 27.969 25.547 1 97.88 19 VAL B O 1
ATOM 2605 N N . ALA B 1 20 ? 7.695 27.812 26.203 1 97.19 20 ALA B N 1
ATOM 2606 C CA . ALA B 1 20 ? 7.441 29.234 26.016 1 97.19 20 ALA B CA 1
ATOM 2607 C C . ALA B 1 20 ? 6.648 29.812 27.188 1 97.19 20 ALA B C 1
ATOM 2609 O O . ALA B 1 20 ? 5.996 29.062 27.922 1 97.19 20 ALA B O 1
ATOM 2610 N N . ASP B 1 21 ? 6.688 31.062 27.359 1 95.44 21 ASP B N 1
ATOM 2611 C CA . ASP B 1 21 ? 5.875 31.719 28.375 1 95.44 21 ASP B CA 1
ATOM 2612 C C . ASP B 1 21 ? 4.527 32.156 27.797 1 95.44 21 ASP B C 1
ATOM 2614 O O . ASP B 1 21 ? 4.156 31.766 26.703 1 95.44 21 ASP B O 1
ATOM 2618 N N . ASP B 1 22 ? 3.744 32.906 28.594 1 91.69 22 ASP B N 1
ATOM 2619 C CA . ASP B 1 22 ? 2.375 33.25 28.219 1 91.69 22 ASP B CA 1
ATOM 2620 C C . ASP B 1 22 ? 2.35 34.406 27.219 1 91.69 22 ASP B C 1
ATOM 2622 O O . ASP B 1 22 ? 1.295 34.75 26.672 1 91.69 22 ASP B O 1
ATOM 2626 N N . CYS B 1 23 ? 3.551 34.938 26.828 1 88.5 23 CYS B N 1
ATOM 2627 C CA . CYS B 1 23 ? 3.619 36.062 25.875 1 88.5 23 CYS B CA 1
ATOM 2628 C C . CYS B 1 23 ? 4.238 35.625 24.562 1 88.5 23 CYS B C 1
ATOM 2630 O O . CYS B 1 23 ? 4.41 36.438 23.641 1 88.5 23 CYS B O 1
ATOM 2632 N N . GLY B 1 24 ? 4.582 34.375 24.469 1 91.94 24 GLY B N 1
ATOM 2633 C CA . GLY B 1 24 ? 5.117 33.875 23.203 1 91.94 24 GLY B CA 1
ATOM 2634 C C . GLY B 1 24 ? 6.633 33.875 23.156 1 91.94 24 GLY B C 1
ATOM 2635 O O . GLY B 1 24 ? 7.227 33.656 22.109 1 91.94 24 GLY B O 1
ATOM 2636 N N . LYS B 1 25 ? 7.258 34.156 24.281 1 93.19 25 LYS B N 1
ATOM 2637 C CA . LYS B 1 25 ? 8.719 34.094 24.328 1 93.19 25 LYS B CA 1
ATOM 2638 C C . LYS B 1 25 ? 9.203 32.656 24.516 1 93.19 25 LYS B C 1
ATOM 2640 O O . LYS B 1 25 ? 8.797 31.969 25.453 1 93.19 25 LYS B O 1
ATOM 2645 N N . LEU B 1 26 ? 10.102 32.219 23.641 1 96.12 26 LEU B N 1
ATOM 2646 C CA . LEU B 1 26 ? 10.695 30.875 23.734 1 96.12 26 LEU B CA 1
ATOM 2647 C C . LEU B 1 26 ? 11.766 30.844 24.812 1 96.12 26 LEU B C 1
ATOM 2649 O O . LEU B 1 26 ? 12.656 31.703 24.844 1 96.12 26 LEU B O 1
ATOM 2653 N N . LEU B 1 27 ? 11.703 29.875 25.656 1 96.69 27 LEU B N 1
ATOM 2654 C CA . LEU B 1 27 ? 12.633 29.781 26.781 1 96.69 27 LEU B CA 1
ATOM 2655 C C . LEU B 1 27 ? 13.648 28.672 26.547 1 96.69 27 LEU B C 1
ATOM 2657 O O . LEU B 1 27 ? 14.766 28.719 27.078 1 96.69 27 LEU B O 1
ATOM 2661 N N . SER B 1 28 ? 13.234 27.688 25.812 1 97.12 28 SER B N 1
ATOM 2662 C CA . SER B 1 28 ? 14.156 26.594 25.516 1 97.12 28 SER B CA 1
ATOM 2663 C C . SER B 1 28 ? 13.727 25.828 24.266 1 97.12 28 SER B C 1
ATOM 2665 O O . SER B 1 28 ? 12.578 25.938 23.828 1 97.12 28 SER B O 1
ATOM 2667 N N . TYR B 1 29 ? 14.656 25.156 23.625 1 97.06 29 TYR B N 1
ATOM 2668 C CA . TYR B 1 29 ? 14.516 24.266 22.484 1 97.06 29 TYR B CA 1
ATOM 2669 C C . TYR B 1 29 ? 15.43 23.047 22.609 1 97.06 29 TYR B C 1
ATOM 2671 O O . TYR B 1 29 ? 16.656 23.188 22.719 1 97.06 29 TYR B O 1
ATOM 2679 N N . VAL B 1 30 ? 14.836 21.875 22.578 1 97 30 VAL B N 1
ATOM 2680 C CA . VAL B 1 30 ? 15.602 20.641 22.719 1 97 30 VAL B CA 1
ATOM 2681 C C . VAL B 1 30 ? 15.25 19.672 21.594 1 97 30 VAL B C 1
ATOM 2683 O O . VAL B 1 30 ? 14.094 19.562 21.188 1 97 30 VAL B O 1
ATOM 2686 N N . GLN B 1 31 ? 16.234 19.047 21.031 1 95.44 31 GLN B N 1
ATOM 2687 C CA . GLN B 1 31 ? 16.031 18.016 20.031 1 95.44 31 GLN B CA 1
ATOM 2688 C C . GLN B 1 31 ? 16.609 16.672 20.469 1 95.44 31 GLN B C 1
ATOM 2690 O O . GLN B 1 31 ? 17.719 16.625 21 1 95.44 31 GLN B O 1
ATOM 2695 N N . LYS B 1 32 ? 15.82 15.68 20.422 1 95.06 32 LYS B N 1
ATOM 2696 C CA . LYS B 1 32 ? 16.203 14.312 20.734 1 95.06 32 LYS B CA 1
ATOM 2697 C C . LYS B 1 32 ? 15.945 13.383 19.547 1 95.06 32 LYS B C 1
ATOM 2699 O O . LYS B 1 32 ? 15.75 13.844 18.422 1 95.06 32 LYS B O 1
ATOM 2704 N N . GLY B 1 33 ? 16.109 12.055 19.812 1 89.62 33 GLY B N 1
ATOM 2705 C CA . GLY B 1 33 ? 15.789 11.07 18.797 1 89.62 33 GLY B CA 1
ATOM 2706 C C . GLY B 1 33 ? 14.297 10.93 18.562 1 89.62 33 GLY B C 1
ATOM 2707 O O . GLY B 1 33 ? 13.492 11.641 19.172 1 89.62 33 GLY B O 1
ATOM 2708 N N . GLY B 1 34 ? 13.914 10.062 17.766 1 87.25 34 GLY B N 1
ATOM 2709 C CA . GLY B 1 34 ? 12.531 9.891 17.344 1 87.25 34 GLY B CA 1
ATOM 2710 C C . GLY B 1 34 ? 11.648 9.32 18.422 1 87.25 34 GLY B C 1
ATOM 2711 O O . GLY B 1 34 ? 12.133 8.672 19.359 1 87.25 34 GLY B O 1
ATOM 2712 N N . CYS B 1 35 ? 10.359 9.625 18.312 1 85.81 35 CYS B N 1
ATOM 2713 C CA . CYS B 1 35 ? 9.477 9.188 19.391 1 85.81 35 CYS B CA 1
ATOM 2714 C C . CYS B 1 35 ? 8.461 8.172 18.891 1 85.81 35 CYS B C 1
ATOM 2716 O O . CYS B 1 35 ? 7.48 7.875 19.578 1 85.81 35 CYS B O 1
ATOM 2718 N N . ASN B 1 36 ? 8.625 7.766 17.609 1 80.31 36 ASN B N 1
ATOM 2719 C CA . ASN B 1 36 ? 7.758 6.688 17.141 1 80.31 36 ASN B CA 1
ATOM 2720 C C . ASN B 1 36 ? 8.125 5.355 17.797 1 80.31 36 ASN B C 1
ATOM 2722 O O . ASN B 1 36 ? 9.172 4.777 17.484 1 80.31 36 ASN B O 1
ATOM 2726 N N . ARG B 1 37 ? 7.219 4.836 18.641 1 76.62 37 ARG B N 1
ATOM 2727 C CA . ARG B 1 37 ? 7.512 3.684 19.484 1 76.62 37 ARG B CA 1
ATOM 2728 C C . ARG B 1 37 ? 7.711 2.426 18.641 1 76.62 37 ARG B C 1
ATOM 2730 O O . ARG B 1 37 ? 8.336 1.465 19.094 1 76.62 37 ARG B O 1
ATOM 2737 N N . TYR B 1 38 ? 7.188 2.387 17.406 1 73.12 38 TYR B N 1
ATOM 2738 C CA . TYR B 1 38 ? 7.309 1.205 16.562 1 73.12 38 TYR B CA 1
ATOM 2739 C C . TYR B 1 38 ? 8.656 1.173 15.852 1 73.12 38 TYR B C 1
ATOM 2741 O O . TYR B 1 38 ? 9.086 0.127 15.352 1 73.12 38 TYR B O 1
ATOM 2749 N N . HIS B 1 39 ? 9.297 2.271 15.82 1 72.94 39 HIS B N 1
ATOM 2750 C CA . HIS B 1 39 ? 10.539 2.355 15.055 1 72.94 39 HIS B CA 1
ATOM 2751 C C . HIS B 1 39 ? 11.734 2.549 15.977 1 72.94 39 HIS B C 1
ATOM 2753 O O . HIS B 1 39 ? 12.875 2.303 15.578 1 72.94 39 HIS B O 1
ATOM 2759 N N . ASP B 1 40 ? 11.5 3.037 17.25 1 76.5 40 ASP B N 1
ATOM 2760 C CA . ASP B 1 40 ? 12.578 3.377 18.172 1 76.5 40 ASP B CA 1
ATOM 2761 C C . ASP B 1 40 ? 12.258 2.898 19.578 1 76.5 40 ASP B C 1
ATOM 2763 O O . ASP B 1 40 ? 11.336 3.408 20.219 1 76.5 40 ASP B O 1
ATOM 2767 N N . SER B 1 41 ? 13.031 2 20.094 1 81.75 41 SER B N 1
ATOM 2768 C CA . SER B 1 41 ? 12.82 1.441 21.422 1 81.75 41 SER B CA 1
ATOM 2769 C C . SER B 1 41 ? 13.062 2.49 22.5 1 81.75 41 SER B C 1
ATOM 2771 O O . SER B 1 41 ? 12.641 2.314 23.641 1 81.75 41 SER B O 1
ATOM 2773 N N . HIS B 1 42 ? 13.648 3.584 22.125 1 89.69 42 HIS B N 1
ATOM 2774 C CA . HIS B 1 42 ? 13.953 4.629 23.094 1 89.69 42 HIS B CA 1
ATOM 2775 C C . HIS B 1 42 ? 12.992 5.805 22.969 1 89.69 42 HIS B C 1
ATOM 2777 O O . HIS B 1 42 ? 13.258 6.895 23.469 1 89.69 42 HIS B O 1
ATOM 2783 N N . ALA B 1 43 ? 11.883 5.562 22.359 1 90.69 43 ALA B N 1
ATOM 2784 C CA . ALA B 1 43 ? 10.922 6.625 22.078 1 90.69 43 ALA B CA 1
ATOM 2785 C C . ALA B 1 43 ? 10.5 7.324 23.375 1 90.69 43 ALA B C 1
ATOM 2787 O O . ALA B 1 43 ? 10.516 8.555 23.453 1 90.69 43 ALA B O 1
ATOM 2788 N N . GLU B 1 44 ? 10.18 6.562 24.422 1 93.25 44 GLU B N 1
ATOM 2789 C CA . GLU B 1 44 ? 9.734 7.125 25.703 1 93.25 44 GLU B CA 1
ATOM 2790 C C . GLU B 1 44 ? 10.836 7.965 26.344 1 93.25 44 GLU B C 1
ATOM 2792 O O . GLU B 1 44 ? 10.57 9.055 26.859 1 93.25 44 GLU B O 1
ATOM 2797 N N . GLN B 1 45 ? 12 7.465 26.234 1 94.38 45 GLN B N 1
ATOM 2798 C CA . GLN B 1 45 ? 13.141 8.172 26.812 1 94.38 45 GLN B CA 1
ATOM 2799 C C . GLN B 1 45 ? 13.391 9.492 26.078 1 94.38 45 GLN B C 1
ATOM 2801 O O . GLN B 1 45 ? 13.773 10.484 26.703 1 94.38 45 GLN B O 1
ATOM 2806 N N . HIS B 1 46 ? 13.227 9.477 24.844 1 95.19 46 HIS B N 1
ATOM 2807 C CA . HIS B 1 46 ? 13.414 10.695 24.047 1 95.19 46 HIS B CA 1
ATOM 2808 C C . HIS B 1 46 ? 12.414 11.773 24.453 1 95.19 46 HIS B C 1
ATOM 2810 O O . HIS B 1 46 ? 12.773 12.945 24.594 1 95.19 46 HIS B O 1
ATOM 2816 N N . VAL B 1 47 ? 11.195 11.344 24.688 1 95.62 47 VAL B N 1
ATOM 2817 C CA . VAL B 1 47 ? 10.141 12.297 25.031 1 95.62 47 VAL B CA 1
ATOM 2818 C C . VAL B 1 47 ? 10.359 12.812 26.453 1 95.62 47 VAL B C 1
ATOM 2820 O O . VAL B 1 47 ? 10.445 14.023 26.672 1 95.62 47 VAL B O 1
ATOM 2823 N N . LEU B 1 48 ? 10.508 11.906 27.422 1 96.75 48 LEU B N 1
ATOM 2824 C CA . LEU B 1 48 ? 10.672 12.281 28.812 1 96.75 48 LEU B CA 1
ATOM 2825 C C . LEU B 1 48 ? 11.969 13.07 29.016 1 96.75 48 LEU B C 1
ATOM 2827 O O . LEU B 1 48 ? 11.977 14.094 29.703 1 96.75 48 LEU B O 1
ATOM 2831 N N . GLY B 1 49 ? 12.969 12.516 28.391 1 96.94 49 GLY B N 1
ATOM 2832 C CA . GLY B 1 49 ? 14.242 13.211 28.484 1 96.94 49 GLY B CA 1
ATOM 2833 C C . GLY B 1 49 ? 14.227 14.586 27.844 1 96.94 49 GLY B C 1
ATOM 2834 O O . GLY B 1 49 ? 14.836 15.523 28.359 1 96.94 49 GLY B O 1
ATOM 2835 N N . GLY B 1 50 ? 13.602 14.703 26.688 1 97.38 50 GLY B N 1
ATOM 2836 C CA . GLY B 1 50 ? 13.461 15.984 26.016 1 97.38 50 GLY B CA 1
ATOM 2837 C C . GLY B 1 50 ? 12.711 17.016 26.844 1 97.38 50 GLY B C 1
ATOM 2838 O O . GLY B 1 50 ? 13.125 18.172 26.938 1 97.38 50 GLY B O 1
ATOM 2839 N N . ILE B 1 51 ? 11.609 16.594 27.5 1 97.88 51 ILE B N 1
ATOM 2840 C CA . ILE B 1 51 ? 10.812 17.484 28.344 1 97.88 51 ILE B CA 1
ATOM 2841 C C . ILE B 1 51 ? 11.633 17.922 29.547 1 97.88 51 ILE B C 1
ATOM 2843 O O . ILE B 1 51 ? 11.68 19.125 29.875 1 97.88 51 ILE B O 1
ATOM 2847 N N . ALA B 1 52 ? 12.305 16.969 30.172 1 97.81 52 ALA B N 1
ATOM 2848 C CA . ALA B 1 52 ? 13.109 17.281 31.344 1 97.81 52 ALA B CA 1
ATOM 2849 C C . ALA B 1 52 ? 14.211 18.297 31.016 1 97.81 52 ALA B C 1
ATOM 2851 O O . ALA B 1 52 ? 14.422 19.25 31.75 1 97.81 52 ALA B O 1
ATOM 2852 N N . GLU B 1 53 ? 14.852 18.031 29.938 1 98.25 53 GLU B N 1
ATOM 2853 C CA . GLU B 1 53 ? 15.938 18.906 29.516 1 98.25 53 GLU B CA 1
ATOM 2854 C C . GLU B 1 53 ? 15.414 20.297 29.156 1 98.25 53 GLU B C 1
ATOM 2856 O O . GLU B 1 53 ? 16.047 21.312 29.484 1 98.25 53 GLU B O 1
ATOM 2861 N N . ALA B 1 54 ? 14.312 20.359 28.469 1 98.19 54 ALA B N 1
ATOM 2862 C CA . ALA B 1 54 ? 13.719 21.641 28.094 1 98.19 54 ALA B CA 1
ATOM 2863 C C . ALA B 1 54 ? 13.336 22.453 29.328 1 98.19 54 ALA B C 1
ATOM 2865 O O . ALA B 1 54 ? 13.547 23.672 29.375 1 98.19 54 ALA B O 1
ATOM 2866 N N . LEU B 1 55 ? 12.758 21.812 30.328 1 97.69 55 LEU B N 1
ATOM 2867 C CA . LEU B 1 55 ? 12.375 22.469 31.562 1 97.69 55 LEU B CA 1
ATOM 2868 C C . LEU B 1 55 ? 13.609 22.969 32.312 1 97.69 55 LEU B C 1
ATOM 2870 O O . LEU B 1 55 ? 13.609 24.094 32.812 1 97.69 55 LEU B O 1
ATOM 2874 N N . GLU B 1 56 ? 14.625 22.109 32.312 1 97.81 56 GLU B N 1
ATOM 2875 C CA . GLU B 1 56 ? 15.875 22.484 32.969 1 97.81 56 GLU B CA 1
ATOM 2876 C C . GLU B 1 56 ? 16.484 23.719 32.312 1 97.81 56 GLU B C 1
ATOM 2878 O O . GLU B 1 56 ? 16.875 24.672 33 1 97.81 56 GLU B O 1
ATOM 2883 N N . GLN B 1 57 ? 16.531 23.734 31.031 1 97.56 57 GLN B N 1
ATOM 2884 C CA . GLN B 1 57 ? 17.094 24.859 30.281 1 97.56 57 GLN B CA 1
ATOM 2885 C C . GLN B 1 57 ? 16.281 26.141 30.5 1 97.56 57 GLN B C 1
ATOM 2887 O O . GLN B 1 57 ? 16.844 27.234 30.531 1 97.56 57 GLN B O 1
ATOM 2892 N N . ALA B 1 58 ? 15.016 25.953 30.641 1 96.88 58 ALA B N 1
ATOM 2893 C CA . ALA B 1 58 ? 14.125 27.094 30.828 1 96.88 58 ALA B CA 1
ATOM 2894 C C . ALA B 1 58 ? 14.125 27.562 32.281 1 96.88 58 ALA B C 1
ATOM 2896 O O . ALA B 1 58 ? 13.641 28.656 32.594 1 96.88 58 ALA B O 1
ATOM 2897 N N . GLY B 1 59 ? 14.617 26.703 33.188 1 96.25 59 GLY B N 1
ATOM 2898 C CA . GLY B 1 59 ? 14.633 27.031 34.594 1 96.25 59 GLY B CA 1
ATOM 2899 C C . GLY B 1 59 ? 13.258 26.969 35.25 1 96.25 59 GLY B C 1
ATOM 2900 O O . GLY B 1 59 ? 12.922 27.797 36.094 1 96.25 59 GLY B O 1
ATOM 2901 N N . ILE B 1 60 ? 12.438 26.094 34.812 1 95.44 60 ILE B N 1
ATOM 2902 C CA . ILE B 1 60 ? 11.07 25.984 35.281 1 95.44 60 ILE B CA 1
ATOM 2903 C C . ILE B 1 60 ? 10.82 24.578 35.844 1 95.44 60 ILE B C 1
ATOM 2905 O O . ILE B 1 60 ? 11.453 23.625 35.406 1 95.44 60 ILE B O 1
ATOM 2909 N N . ARG B 1 61 ? 9.914 24.5 36.781 1 95.56 61 ARG B N 1
ATOM 2910 C CA . ARG B 1 61 ? 9.492 23.219 37.344 1 95.56 61 ARG B CA 1
ATOM 2911 C C . ARG B 1 61 ? 8.25 22.688 36.656 1 95.56 61 ARG B C 1
ATOM 2913 O O . ARG B 1 61 ? 7.434 23.469 36.156 1 95.56 61 ARG B O 1
ATOM 2920 N N . PRO B 1 62 ? 8.078 21.406 36.625 1 96.19 62 PRO B N 1
ATOM 2921 C CA . PRO B 1 62 ? 6.938 20.812 35.906 1 96.19 62 PRO B CA 1
ATOM 2922 C C . PRO B 1 62 ? 5.598 21.359 36.406 1 96.19 62 PRO B C 1
ATOM 2924 O O . PRO B 1 62 ? 4.66 21.5 35.625 1 96.19 62 PRO B O 1
ATOM 2927 N N . GLU B 1 63 ? 5.516 21.766 37.656 1 94.38 63 GLU B N 1
ATOM 2928 C CA . GLU B 1 63 ? 4.27 22.234 38.25 1 94.38 63 GLU B CA 1
ATOM 2929 C C . GLU B 1 63 ? 3.891 23.609 37.719 1 94.38 63 GLU B C 1
ATOM 2931 O O . GLU B 1 63 ? 2.752 24.062 37.906 1 94.38 63 GLU B O 1
ATOM 2936 N N . GLN B 1 64 ? 4.781 24.266 37.094 1 96 64 GLN B N 1
ATOM 2937 C CA . GLN B 1 64 ? 4.551 25.609 36.594 1 96 64 GLN B CA 1
ATOM 2938 C C . GLN B 1 64 ? 4.035 25.578 35.156 1 96 64 GLN B C 1
ATOM 2940 O O . GLN B 1 64 ? 3.705 26.625 34.594 1 96 64 GLN B O 1
ATOM 2945 N N . VAL B 1 65 ? 3.965 24.438 34.562 1 97.56 65 VAL B N 1
ATOM 2946 C CA . VAL B 1 65 ? 3.51 24.297 33.188 1 97.56 65 VAL B CA 1
ATOM 2947 C C . VAL B 1 65 ? 1.983 24.266 33.156 1 97.56 65 VAL B C 1
ATOM 2949 O O . VAL B 1 65 ? 1.354 23.422 33.812 1 97.56 65 VAL B O 1
ATOM 2952 N N . ALA B 1 66 ? 1.441 25.172 32.406 1 97.44 66 ALA B N 1
ATOM 2953 C CA . ALA B 1 66 ? -0.012 25.281 32.281 1 97.44 66 ALA B CA 1
ATOM 2954 C C . ALA B 1 66 ? -0.575 24.203 31.375 1 97.44 66 ALA B C 1
ATOM 2956 O O . ALA B 1 66 ? -1.684 23.703 31.578 1 97.44 66 ALA B O 1
ATOM 2957 N N . ALA B 1 67 ? 0.174 23.938 30.281 1 97.88 67 ALA B N 1
ATOM 2958 C CA . ALA B 1 67 ? -0.288 22.906 29.344 1 97.88 67 ALA B CA 1
ATOM 2959 C C . ALA B 1 67 ? 0.868 22.375 28.516 1 97.88 67 ALA B C 1
ATOM 2961 O O . ALA B 1 67 ? 1.854 23.078 28.281 1 97.88 67 ALA B O 1
ATOM 2962 N N . ILE B 1 68 ? 0.777 21.172 28.109 1 98.25 68 ILE B N 1
ATOM 2963 C CA . ILE B 1 68 ? 1.694 20.531 27.172 1 98.25 68 ILE B CA 1
ATOM 2964 C C . ILE B 1 68 ? 0.907 19.891 26.031 1 98.25 68 ILE B C 1
ATOM 2966 O O . ILE B 1 68 ? -0.077 19.188 26.266 1 98.25 68 ILE B O 1
ATOM 2970 N N . GLN B 1 69 ? 1.262 20.281 24.797 1 98 69 GLN B N 1
ATOM 2971 C CA . GLN B 1 69 ? 0.726 19.641 23.594 1 98 69 GLN B CA 1
ATOM 2972 C C . GLN B 1 69 ? 1.81 18.859 22.859 1 98 69 GLN B C 1
ATOM 2974 O O . GLN B 1 69 ? 2.805 19.438 22.422 1 98 69 GLN B O 1
ATOM 2979 N N . ALA B 1 70 ? 1.582 17.562 22.734 1 97.44 70 ALA B N 1
ATOM 2980 C CA . ALA B 1 70 ? 2.535 16.703 22.031 1 97.44 70 ALA B CA 1
ATOM 2981 C C . ALA B 1 70 ? 1.958 16.219 20.719 1 97.44 70 ALA B C 1
ATOM 2983 O O . ALA B 1 70 ? 0.919 15.547 20.688 1 97.44 70 ALA B O 1
ATOM 2984 N N . GLY B 1 71 ? 2.514 16.688 19.594 1 95.25 71 GLY B N 1
ATOM 2985 C CA . GLY B 1 71 ? 2.289 16.047 18.297 1 95.25 71 GLY B CA 1
ATOM 2986 C C . GLY B 1 71 ? 3.279 14.938 18.016 1 95.25 71 GLY B C 1
ATOM 2987 O O . GLY B 1 71 ? 4.48 15.188 17.891 1 95.25 71 GLY B O 1
ATOM 2988 N N . MET B 1 72 ? 2.828 13.734 17.938 1 92.19 72 MET B N 1
ATOM 2989 C CA . MET B 1 72 ? 3.729 12.594 17.844 1 92.19 72 MET B CA 1
ATOM 2990 C C . MET B 1 72 ? 3.363 11.719 16.656 1 92.19 72 MET B C 1
ATOM 2992 O O . MET B 1 72 ? 2.184 11.445 16.422 1 92.19 72 MET B O 1
ATOM 2996 N N . ALA B 1 73 ? 4.414 11.297 15.93 1 86.19 73 ALA B N 1
ATOM 2997 C CA . ALA B 1 73 ? 4.207 10.336 14.852 1 86.19 73 ALA B CA 1
ATOM 2998 C C . ALA B 1 73 ? 3.723 8.992 15.391 1 86.19 73 ALA B C 1
ATOM 3000 O O . ALA B 1 73 ? 4.164 8.555 16.453 1 86.19 73 ALA B O 1
ATOM 3001 N N . GLY B 1 74 ? 2.828 8.375 14.68 1 81.56 74 GLY B N 1
ATOM 3002 C CA . GLY B 1 74 ? 2.432 7.016 15.008 1 81.56 74 GLY B CA 1
ATOM 3003 C C . GLY B 1 74 ? 1.234 6.953 15.938 1 81.56 74 GLY B C 1
ATOM 3004 O O . GLY B 1 74 ? 0.804 5.867 16.328 1 81.56 74 GLY B O 1
ATOM 3005 N N . LEU B 1 75 ? 0.679 8.102 16.328 1 88 75 LEU B N 1
ATOM 3006 C CA . LEU B 1 75 ? -0.521 8.102 17.156 1 88 75 LEU B CA 1
ATOM 3007 C C . LEU B 1 75 ? -1.776 7.996 16.297 1 88 75 LEU B C 1
ATOM 3009 O O . LEU B 1 75 ? -2.348 9.016 15.906 1 88 75 LEU B O 1
ATOM 3013 N N . ASP B 1 76 ? -2.203 6.758 16.125 1 80.31 76 ASP B N 1
ATOM 3014 C CA . ASP B 1 76 ? -3.322 6.527 15.211 1 80.31 76 ASP B CA 1
ATOM 3015 C C . ASP B 1 76 ? -4.438 5.742 15.898 1 80.31 76 ASP B C 1
ATOM 3017 O O . ASP B 1 76 ? -5.59 5.785 15.469 1 80.31 76 ASP B O 1
ATOM 3021 N N . ARG B 1 77 ? -4.023 4.871 16.922 1 82.88 77 ARG B N 1
ATOM 3022 C CA . ARG B 1 77 ? -4.977 3.975 17.562 1 82.88 77 ARG B CA 1
ATOM 3023 C C . ARG B 1 77 ? -5.004 4.195 19.078 1 82.88 77 ARG B C 1
ATOM 3025 O O . ARG B 1 77 ? -4.105 4.832 19.625 1 82.88 77 ARG B O 1
ATOM 3032 N N . ASP B 1 78 ? -6.004 3.709 19.672 1 86.25 78 ASP B N 1
ATOM 3033 C CA . ASP B 1 78 ? -6.254 3.908 21.094 1 86.25 78 ASP B CA 1
ATOM 3034 C C . ASP B 1 78 ? -5.047 3.488 21.938 1 86.25 78 ASP B C 1
ATOM 3036 O O . ASP B 1 78 ? -4.68 4.168 22.891 1 86.25 78 ASP B O 1
ATOM 3040 N N . GLU B 1 79 ? -4.484 2.439 21.469 1 88.62 79 GLU B N 1
ATOM 3041 C CA . GLU B 1 79 ? -3.346 1.925 22.219 1 88.62 79 GLU B CA 1
ATOM 3042 C C . GLU B 1 79 ? -2.182 2.912 22.203 1 88.62 79 GLU B C 1
ATOM 3044 O O . GLU B 1 79 ? -1.49 3.078 23.219 1 88.62 79 GLU B O 1
ATOM 3049 N N . GLU B 1 80 ? -1.98 3.57 21.094 1 89.56 80 GLU B N 1
ATOM 3050 C CA . GLU B 1 80 ? -0.891 4.535 20.984 1 89.56 80 GLU B CA 1
ATOM 3051 C C . GLU B 1 80 ? -1.19 5.805 21.766 1 89.56 80 GLU B C 1
ATOM 3053 O O . GLU B 1 80 ? -0.29 6.395 22.375 1 89.56 80 GLU B O 1
ATOM 3058 N N . PHE B 1 81 ? -2.453 6.18 21.812 1 91.5 81 PHE B N 1
ATOM 3059 C CA . PHE B 1 81 ? -2.844 7.344 22.594 1 91.5 81 PHE B CA 1
ATOM 3060 C C . PHE B 1 81 ? -2.678 7.07 24.094 1 91.5 81 PHE B C 1
ATOM 3062 O O . PHE B 1 81 ? -2.221 7.938 24.844 1 91.5 81 PHE B O 1
ATOM 3069 N N . ALA B 1 82 ? -3.072 5.883 24.5 1 92.81 82 ALA B N 1
ATOM 3070 C CA . ALA B 1 82 ? -2.9 5.496 25.891 1 92.81 82 ALA B CA 1
ATOM 3071 C C . ALA B 1 82 ? -1.427 5.52 26.297 1 92.81 82 ALA B C 1
ATOM 3073 O O . ALA B 1 82 ? -1.081 5.965 27.391 1 92.81 82 ALA B O 1
ATOM 3074 N N . TRP B 1 83 ? -0.646 5.055 25.375 1 92.06 83 TRP B N 1
ATOM 3075 C CA . TRP B 1 83 ? 0.792 5.086 25.609 1 92.06 83 TRP B CA 1
ATOM 3076 C C . TRP B 1 83 ? 1.283 6.52 25.797 1 92.06 83 TRP B C 1
ATOM 3078 O O . TRP B 1 83 ? 1.996 6.82 26.75 1 92.06 83 TRP B O 1
ATOM 3088 N N . ALA B 1 84 ? 0.888 7.422 24.906 1 94.56 84 ALA B N 1
ATOM 3089 C CA . ALA B 1 84 ? 1.324 8.812 24.969 1 94.56 84 ALA B CA 1
ATOM 3090 C C . ALA B 1 84 ? 0.846 9.492 26.25 1 94.56 84 ALA B C 1
ATOM 3092 O O . ALA B 1 84 ? 1.593 10.25 26.875 1 94.56 84 ALA B O 1
ATOM 3093 N N . LYS B 1 85 ? -0.359 9.211 26.625 1 93.94 85 LYS B N 1
ATOM 3094 C CA . LYS B 1 85 ? -0.91 9.75 27.859 1 93.94 85 LYS B CA 1
ATOM 3095 C C . LYS B 1 85 ? -0.112 9.266 29.062 1 93.94 85 LYS B C 1
ATOM 3097 O O . LYS B 1 85 ? 0.148 10.039 30 1 93.94 85 LYS B O 1
ATOM 3102 N N . GLY B 1 86 ? 0.19 7.988 29.031 1 94.62 86 GLY B N 1
ATOM 3103 C CA . GLY B 1 86 ? 1.016 7.438 30.094 1 94.62 86 GLY B CA 1
ATOM 3104 C C . GLY B 1 86 ? 2.377 8.102 30.203 1 94.62 86 GLY B C 1
ATOM 3105 O O . GLY B 1 86 ? 2.857 8.383 31.297 1 94.62 86 GLY B O 1
ATOM 3106 N N . VAL B 1 87 ? 2.99 8.344 29.078 1 95.25 87 VAL B N 1
ATOM 3107 C CA . VAL B 1 87 ? 4.301 8.977 29.031 1 95.25 87 VAL B CA 1
ATOM 3108 C C . VAL B 1 87 ? 4.207 10.391 29.609 1 95.25 87 VAL B C 1
ATOM 3110 O O . VAL B 1 87 ? 5.031 10.789 30.438 1 95.25 87 VAL B O 1
ATOM 3113 N N . LEU B 1 88 ? 3.178 11.156 29.219 1 96.25 88 LEU B N 1
ATOM 3114 C CA . LEU B 1 88 ? 3.023 12.531 29.672 1 96.25 88 LEU B CA 1
ATOM 3115 C C . LEU B 1 88 ? 2.689 12.586 31.156 1 96.25 88 LEU B C 1
ATOM 3117 O O . LEU B 1 88 ? 3.041 13.547 31.844 1 96.25 88 LEU B O 1
ATOM 3121 N N . ALA B 1 89 ? 2.037 11.539 31.641 1 95.5 89 ALA B N 1
ATOM 3122 C CA . ALA B 1 89 ? 1.674 11.477 33.062 1 95.5 89 ALA B CA 1
ATOM 3123 C C . ALA B 1 89 ? 2.916 11.375 33.938 1 95.5 89 ALA B C 1
ATOM 3125 O O . ALA B 1 89 ? 2.9 11.805 35.094 1 95.5 89 ALA B O 1
ATOM 3126 N N . LYS B 1 90 ? 3.955 10.883 33.406 1 96.31 90 LYS B N 1
ATOM 3127 C CA . LYS B 1 90 ? 5.188 10.648 34.156 1 96.31 90 LYS B CA 1
ATOM 3128 C C . LYS B 1 90 ? 6.02 11.922 34.25 1 96.31 90 LYS B C 1
ATOM 3130 O O . LYS B 1 90 ? 7.027 11.961 34.938 1 96.31 90 LYS B O 1
ATOM 3135 N N . THR B 1 91 ? 5.664 13 33.594 1 95.25 91 THR B N 1
ATOM 3136 C CA . THR B 1 91 ? 6.5 14.188 33.438 1 95.25 91 THR B CA 1
ATOM 3137 C C . THR B 1 91 ? 6.43 15.062 34.688 1 95.25 91 THR B C 1
ATOM 3139 O O . THR B 1 91 ? 7.258 15.953 34.875 1 95.25 91 THR B O 1
ATOM 3142 N N . GLY B 1 92 ? 5.395 14.891 35.594 1 94.06 92 GLY B N 1
ATOM 3143 C CA . GLY B 1 92 ? 5.203 15.727 36.75 1 94.06 92 GLY B CA 1
ATOM 3144 C C . GLY B 1 92 ? 4.445 17.016 36.469 1 94.06 92 GLY B C 1
ATOM 3145 O O . GLY B 1 92 ? 4.164 17.797 37.375 1 94.06 92 GLY B O 1
ATOM 3146 N N . ILE B 1 93 ? 4.133 17.172 35.188 1 95.44 93 ILE B N 1
ATOM 3147 C CA . ILE B 1 93 ? 3.359 18.344 34.812 1 95.44 93 ILE B CA 1
ATOM 3148 C C . ILE B 1 93 ? 1.932 18.219 35.344 1 95.44 93 ILE B C 1
ATOM 3150 O O . ILE B 1 93 ? 1.284 17.188 35.156 1 95.44 93 ILE B O 1
ATOM 3154 N N . THR B 1 94 ? 1.439 19.219 36 1 93.94 94 THR B N 1
ATOM 3155 C CA . THR B 1 94 ? 0.121 19.172 36.625 1 93.94 94 THR B CA 1
ATOM 3156 C C . THR B 1 94 ? -0.908 19.906 35.75 1 93.94 94 THR B C 1
ATOM 3158 O O . THR B 1 94 ? -2.113 19.781 35.969 1 93.94 94 THR B O 1
ATOM 3161 N N . GLY B 1 95 ? -0.455 20.656 34.781 1 95.94 95 GLY B N 1
ATOM 3162 C CA . GLY B 1 95 ? -1.356 21.344 33.875 1 95.94 95 GLY B CA 1
ATOM 3163 C C . GLY B 1 95 ? -2.043 20.422 32.906 1 95.94 95 GLY B C 1
ATOM 3164 O O . GLY B 1 95 ? -2.076 19.203 33.125 1 95.94 95 GLY B O 1
ATOM 3165 N N . ARG B 1 96 ? -2.652 21 31.906 1 96.75 96 ARG B N 1
ATOM 3166 C CA . ARG B 1 96 ? -3.365 20.234 30.891 1 96.75 96 ARG B CA 1
ATOM 3167 C C . ARG B 1 96 ? -2.393 19.484 29.984 1 96.75 96 ARG B C 1
ATOM 3169 O O . ARG B 1 96 ? -1.339 20.016 29.625 1 96.75 96 ARG B O 1
ATOM 3176 N N . LYS B 1 97 ? -2.695 18.234 29.703 1 97.5 97 LYS B N 1
ATOM 3177 C CA . LYS B 1 97 ? -1.854 17.391 28.859 1 97.5 97 LYS B CA 1
ATOM 3178 C C . LYS B 1 97 ? -2.646 16.828 27.688 1 97.5 97 LYS B C 1
ATOM 3180 O O . LYS B 1 97 ? -3.775 16.375 27.844 1 97.5 97 LYS B O 1
ATOM 3185 N N . SER B 1 98 ? -2.059 16.984 26.5 1 96.81 98 SER B N 1
ATOM 3186 C CA . SER B 1 98 ? -2.695 16.453 25.312 1 96.81 98 SER B CA 1
ATOM 3187 C C . SER B 1 98 ? -1.66 15.891 24.328 1 96.81 98 SER B C 1
ATOM 3189 O O . SER B 1 98 ? -0.569 16.453 24.188 1 96.81 98 SER B O 1
ATOM 3191 N N . ALA B 1 99 ? -1.97 14.727 23.797 1 96.69 99 ALA B N 1
ATOM 3192 C CA . ALA B 1 99 ? -1.163 14.117 22.75 1 96.69 99 ALA B CA 1
ATOM 3193 C C . ALA B 1 99 ? -2.006 13.836 21.5 1 96.69 99 ALA B C 1
ATOM 3195 O O . ALA B 1 99 ? -3.111 13.297 21.609 1 96.69 99 ALA B O 1
ATOM 3196 N N . VAL B 1 100 ? -1.479 14.297 20.359 1 93.12 100 VAL B N 1
ATOM 3197 C CA . VAL B 1 100 ? -2.172 14.086 19.094 1 93.12 100 VAL B CA 1
ATOM 3198 C C . VAL B 1 100 ? -1.185 13.578 18.031 1 93.12 100 VAL B C 1
ATOM 3200 O O . VAL B 1 100 ? 0.029 13.594 18.266 1 93.12 100 VAL B O 1
ATOM 3203 N N . ASN B 1 101 ? -1.688 13.094 16.938 1 91.12 101 ASN B N 1
ATOM 3204 C CA . ASN B 1 101 ? -0.833 12.82 15.789 1 91.12 101 ASN B CA 1
ATOM 3205 C C . ASN B 1 101 ? -0.12 14.078 15.305 1 91.12 101 ASN B C 1
ATOM 3207 O O . ASN B 1 101 ? -0.695 15.164 15.32 1 91.12 101 ASN B O 1
ATOM 3211 N N . ASP B 1 102 ? 1.052 13.883 14.859 1 89.62 102 ASP B N 1
ATOM 3212 C CA . ASP B 1 102 ? 1.881 15.016 14.461 1 89.62 102 ASP B CA 1
ATOM 3213 C C . ASP B 1 102 ? 1.223 15.805 13.336 1 89.62 102 ASP B C 1
ATOM 3215 O O . ASP B 1 102 ? 1.516 16.984 13.148 1 89.62 102 ASP B O 1
ATOM 3219 N N . THR B 1 103 ? 0.278 15.227 12.656 1 89.62 103 THR B N 1
ATOM 3220 C CA . THR B 1 103 ? -0.406 15.914 11.57 1 89.62 103 THR B CA 1
ATOM 3221 C C . THR B 1 103 ? -1.271 17.047 12.109 1 89.62 103 THR B C 1
ATOM 3223 O O . THR B 1 103 ? -1.462 18.062 11.438 1 89.62 103 THR B O 1
ATOM 3226 N N . PHE B 1 104 ? -1.683 16.984 13.32 1 93.12 104 PHE B N 1
ATOM 3227 C CA . PHE B 1 104 ? -2.553 18 13.914 1 93.12 104 PHE B CA 1
ATOM 3228 C C . PHE B 1 104 ? -1.774 19.266 14.219 1 93.12 104 PHE B C 1
ATOM 3230 O O . PHE B 1 104 ? -2.244 20.375 13.945 1 93.12 104 PHE B O 1
ATOM 3237 N N . ILE B 1 105 ? -0.624 19.078 14.742 1 93.25 105 ILE B N 1
ATOM 3238 C CA . ILE B 1 105 ? 0.15 20.281 15.07 1 93.25 105 ILE B CA 1
ATOM 3239 C C . ILE B 1 105 ? 0.685 20.906 13.789 1 93.25 105 ILE B C 1
ATOM 3241 O O . ILE B 1 105 ? 0.85 22.125 13.719 1 93.25 105 ILE B O 1
ATOM 3245 N N . ALA B 1 106 ? 0.922 20.078 12.781 1 91.44 106 ALA B N 1
ATOM 3246 C CA . ALA B 1 106 ? 1.276 20.609 11.469 1 91.44 106 ALA B CA 1
ATOM 3247 C C . ALA B 1 106 ? 0.141 21.469 10.898 1 91.44 106 ALA B C 1
ATOM 3249 O O . ALA B 1 106 ? 0.382 22.516 10.305 1 91.44 106 ALA B O 1
ATOM 3250 N N . HIS B 1 107 ? -1.052 20.984 11.086 1 94.31 107 HIS B N 1
ATOM 3251 C CA . HIS B 1 107 ? -2.209 21.75 10.641 1 94.31 107 HIS B CA 1
ATOM 3252 C C . HIS B 1 107 ? -2.301 23.078 11.375 1 94.31 107 HIS B C 1
ATOM 3254 O O . HIS B 1 107 ? -2.48 24.125 10.75 1 94.31 107 HIS B O 1
ATOM 3260 N N . THR B 1 108 ? -2.148 23.047 12.711 1 92.5 108 THR B N 1
ATOM 3261 C CA . THR B 1 108 ? -2.223 24.266 13.5 1 92.5 108 THR B CA 1
ATOM 3262 C C . THR B 1 108 ? -1.138 25.266 13.078 1 92.5 108 THR B C 1
ATOM 3264 O O . THR B 1 108 ? -1.395 26.453 12.961 1 92.5 108 THR B O 1
ATOM 3267 N N . ALA B 1 109 ? 0.019 24.703 12.852 1 91.69 109 ALA B N 1
ATOM 3268 C CA . ALA B 1 109 ? 1.125 25.562 12.438 1 91.69 109 ALA B CA 1
ATOM 3269 C C . ALA B 1 109 ? 0.799 26.297 11.141 1 91.69 109 ALA B C 1
ATOM 3271 O O . ALA B 1 109 ? 1.14 27.469 10.969 1 91.69 109 ALA B O 1
ATOM 3272 N N . ALA B 1 110 ? 0.105 25.609 10.289 1 90.19 110 ALA B N 1
ATOM 3273 C CA . ALA B 1 110 ? -0.152 26.156 8.953 1 90.19 110 ALA B CA 1
ATOM 3274 C C . ALA B 1 110 ? -1.375 27.062 8.953 1 90.19 110 ALA B C 1
ATOM 3276 O O . ALA B 1 110 ? -1.397 28.078 8.258 1 90.19 110 ALA B O 1
ATOM 3277 N N . PHE B 1 111 ? -2.424 26.688 9.758 1 91.75 111 PHE B N 1
ATOM 3278 C CA . PHE B 1 111 ? -3.719 27.328 9.555 1 91.75 111 PHE B CA 1
ATOM 3279 C C . PHE B 1 111 ? -4.188 28 10.836 1 91.75 111 PHE B C 1
ATOM 3281 O O . PHE B 1 111 ? -5.207 28.703 10.844 1 91.75 111 PHE B O 1
ATOM 3288 N N . ASN B 1 112 ? -3.471 27.812 11.906 1 86.12 112 ASN B N 1
ATOM 3289 C CA . ASN B 1 112 ? -3.848 28.375 13.195 1 86.12 112 ASN B CA 1
ATOM 3290 C C . ASN B 1 112 ? -5.289 28.031 13.555 1 86.12 112 ASN B C 1
ATOM 3292 O O . ASN B 1 112 ? -6.07 28.906 13.93 1 86.12 112 ASN B O 1
ATOM 3296 N N . GLY B 1 113 ? -5.66 26.828 13.195 1 82.19 113 GLY B N 1
ATOM 3297 C CA . GLY B 1 113 ? -6.977 26.344 13.578 1 82.19 113 GLY B CA 1
ATOM 3298 C C . GLY B 1 113 ? -8.039 26.594 12.523 1 82.19 113 GLY B C 1
ATOM 3299 O O . GLY B 1 113 ? -9.148 26.078 12.617 1 82.19 113 GLY B O 1
ATOM 3300 N N . GLU B 1 114 ? -7.758 27.406 11.555 1 90.06 114 GLU B N 1
ATOM 3301 C CA . GLU B 1 114 ? -8.703 27.672 10.477 1 90.06 114 GLU B CA 1
ATOM 3302 C C . GLU B 1 114 ? -8.828 26.453 9.547 1 90.06 114 GLU B C 1
ATOM 3304 O O . GLU B 1 114 ? -7.949 25.594 9.516 1 90.06 114 GLU B O 1
ATOM 3309 N N . PRO B 1 115 ? -9.938 26.391 8.836 1 95.94 115 PRO B N 1
ATOM 3310 C CA . PRO B 1 115 ? -10.133 25.266 7.93 1 95.94 115 PRO B CA 1
ATOM 3311 C C . PRO B 1 115 ? -9.023 25.141 6.879 1 95.94 115 PRO B C 1
ATOM 3313 O O . PRO B 1 115 ? -8.555 26.156 6.363 1 95.94 115 PRO B O 1
ATOM 3316 N N . GLY B 1 116 ? -8.625 23.969 6.633 1 97 116 GLY B N 1
ATOM 3317 C CA . GLY B 1 116 ? -7.59 23.719 5.645 1 97 116 GLY B CA 1
ATOM 3318 C C . GLY B 1 116 ? -7.152 22.266 5.605 1 97 116 GLY B C 1
ATOM 3319 O O . GLY B 1 116 ? -7.602 21.453 6.418 1 97 116 GLY B O 1
ATOM 3320 N N . ILE B 1 117 ? -6.375 21.906 4.57 1 97.38 117 ILE B N 1
ATOM 3321 C CA . ILE B 1 117 ? -5.883 20.547 4.367 1 97.38 117 ILE B CA 1
ATOM 3322 C C . ILE B 1 117 ? -4.359 20.531 4.48 1 97.38 117 ILE B C 1
ATOM 3324 O O . ILE B 1 117 ? -3.678 21.375 3.887 1 97.38 117 ILE B O 1
ATOM 3328 N N . VAL B 1 118 ? -3.826 19.641 5.266 1 96 118 VAL B N 1
ATOM 3329 C CA . VAL B 1 118 ? -2.385 19.422 5.332 1 96 118 VAL B CA 1
ATOM 3330 C C . VAL B 1 118 ? -2.039 18.047 4.781 1 96 118 VAL B C 1
ATOM 3332 O O . VAL B 1 118 ? -2.648 17.047 5.164 1 96 118 VAL B O 1
ATOM 3335 N N . ALA B 1 119 ? -1.16 17.984 3.822 1 96 119 ALA B N 1
ATOM 3336 C CA . ALA B 1 119 ? -0.606 16.734 3.334 1 96 119 ALA B CA 1
ATOM 3337 C C . ALA B 1 119 ? 0.835 16.547 3.801 1 96 119 ALA B C 1
ATOM 3339 O O . ALA B 1 119 ? 1.682 17.422 3.578 1 96 119 ALA B O 1
ATOM 3340 N N . ILE B 1 120 ? 1.065 15.438 4.426 1 91.06 120 ILE B N 1
ATOM 3341 C CA . ILE B 1 120 ? 2.4 15.156 4.941 1 91.06 120 ILE B CA 1
ATOM 3342 C C . ILE B 1 120 ? 3.047 14.039 4.125 1 91.06 120 ILE B C 1
ATOM 3344 O O . ILE B 1 120 ? 2.408 13.023 3.836 1 91.06 120 ILE B O 1
ATOM 3348 N N . GLY B 1 121 ? 4.238 14.211 3.697 1 91.06 121 GLY B N 1
ATOM 3349 C CA . GLY B 1 121 ? 5.055 13.211 3.029 1 91.06 121 GLY B CA 1
ATOM 3350 C C . GLY B 1 121 ? 6.527 13.312 3.383 1 91.06 121 GLY B C 1
ATOM 3351 O O . GLY B 1 121 ? 7.234 14.188 2.885 1 91.06 121 GLY B O 1
ATOM 3352 N N . GLY B 1 122 ? 7.039 12.523 4.207 1 88.44 122 GLY B N 1
ATOM 3353 C CA . GLY B 1 122 ? 8.422 12.383 4.648 1 88.44 122 GLY B CA 1
ATOM 3354 C C . GLY B 1 122 ? 8.789 10.953 4.996 1 88.44 122 GLY B C 1
ATOM 3355 O O . GLY B 1 122 ? 8.984 10.125 4.105 1 88.44 122 GLY B O 1
ATOM 3356 N N . THR B 1 123 ? 8.703 10.664 6.34 1 78.25 123 THR B N 1
ATOM 3357 C CA . THR B 1 123 ? 8.867 9.281 6.77 1 78.25 123 THR B CA 1
ATOM 3358 C C . THR B 1 123 ? 7.574 8.492 6.566 1 78.25 123 THR B C 1
ATOM 3360 O O . THR B 1 123 ? 7.605 7.32 6.191 1 78.25 123 THR B O 1
ATOM 3363 N N . GLY B 1 124 ? 6.539 9.125 6.734 1 84.94 124 GLY B N 1
ATOM 3364 C CA . GLY B 1 124 ? 5.203 8.594 6.492 1 84.94 124 GLY B CA 1
ATOM 3365 C C . GLY B 1 124 ? 4.344 9.516 5.648 1 84.94 124 GLY B C 1
ATOM 3366 O O . GLY B 1 124 ? 4.832 10.516 5.117 1 84.94 124 GLY B O 1
ATOM 3367 N N . SER B 1 125 ? 3.117 9.086 5.418 1 91.75 125 SER B N 1
ATOM 3368 C CA . SER B 1 125 ? 2.188 9.883 4.625 1 91.75 125 SER B CA 1
ATOM 3369 C C . SER B 1 125 ? 0.801 9.914 5.258 1 91.75 125 SER B C 1
ATOM 3371 O O . SER B 1 125 ? 0.306 8.883 5.723 1 91.75 125 SER B O 1
ATOM 3373 N N . LEU B 1 126 ? 0.281 11.086 5.375 1 93.56 126 LEU B N 1
ATOM 3374 C CA . LEU B 1 126 ? -1.072 11.305 5.871 1 93.56 126 LEU B CA 1
ATOM 3375 C C . LEU B 1 126 ? -1.616 12.641 5.379 1 93.56 126 LEU B C 1
ATOM 3377 O O . LEU B 1 126 ? -0.872 13.617 5.266 1 93.56 126 LEU B O 1
ATOM 3381 N N . ILE B 1 127 ? -2.848 12.711 5.043 1 96.81 127 ILE B N 1
ATOM 3382 C CA . ILE B 1 127 ? -3.531 13.945 4.672 1 96.81 127 ILE B CA 1
ATOM 3383 C C . ILE B 1 127 ? -4.676 14.211 5.645 1 96.81 127 ILE B C 1
ATOM 3385 O O . ILE B 1 127 ? -5.5 13.328 5.902 1 96.81 127 ILE B O 1
ATOM 3389 N N . LEU B 1 128 ? -4.68 15.367 6.234 1 96.44 128 LEU B N 1
ATOM 3390 C CA . LEU B 1 128 ? -5.621 15.758 7.273 1 96.44 128 LEU B CA 1
ATOM 3391 C C . LEU B 1 128 ? -6.324 17.062 6.906 1 96.44 128 LEU B C 1
ATOM 3393 O O . LEU B 1 128 ? -5.691 18 6.406 1 96.44 128 LEU B O 1
ATOM 3397 N N . ALA B 1 129 ? -7.621 17.078 7.125 1 97.25 129 ALA B N 1
ATOM 3398 C CA . ALA B 1 129 ? -8.414 18.281 6.887 1 97.25 129 ALA B CA 1
ATOM 3399 C C . ALA B 1 129 ? -9.18 18.703 8.141 1 97.25 129 ALA B C 1
ATOM 3401 O O . ALA B 1 129 ? -9.602 17.844 8.922 1 97.25 129 ALA B O 1
ATOM 3402 N N . ARG B 1 130 ? -9.234 19.938 8.344 1 96.38 130 ARG B N 1
ATOM 3403 C CA . ARG B 1 130 ? -10.227 20.531 9.242 1 96.38 130 ARG B CA 1
ATOM 3404 C C . ARG B 1 130 ? -11.219 21.406 8.469 1 96.38 130 ARG B C 1
ATOM 3406 O O . ARG B 1 130 ? -10.82 22.344 7.789 1 96.38 130 ARG B O 1
ATOM 3413 N N . THR B 1 131 ? -12.477 21 8.617 1 95.94 131 THR B N 1
ATOM 3414 C CA . THR B 1 131 ? -13.5 21.688 7.844 1 95.94 131 THR B CA 1
ATOM 3415 C C . THR B 1 131 ? -14.008 22.922 8.594 1 95.94 131 THR B C 1
ATOM 3417 O O . THR B 1 131 ? -13.625 23.156 9.734 1 95.94 131 THR B O 1
ATOM 3420 N N . GLU B 1 132 ? -14.898 23.641 7.914 1 95.25 132 GLU B N 1
ATOM 3421 C CA . GLU B 1 132 ? -15.516 24.828 8.5 1 95.25 132 GLU B CA 1
ATOM 3422 C C . GLU B 1 132 ? -16.375 24.469 9.711 1 95.25 132 GLU B C 1
ATOM 3424 O O . GLU B 1 132 ? -16.578 25.281 10.609 1 95.25 132 GLU B O 1
ATOM 3429 N N . LEU B 1 133 ? -16.828 23.266 9.734 1 92.06 133 LEU B N 1
ATOM 3430 C CA . LEU B 1 133 ? -17.641 22.797 10.844 1 92.06 133 LEU B CA 1
ATOM 3431 C C . LEU B 1 133 ? -16.781 22.203 11.953 1 92.06 133 LEU B C 1
ATOM 3433 O O . LEU B 1 133 ? -17.281 21.5 12.836 1 92.06 133 LEU B O 1
ATOM 3437 N N . GLU B 1 134 ? -15.461 22.375 11.781 1 90.94 134 GLU B N 1
ATOM 3438 C CA . GLU B 1 134 ? -14.469 21.984 12.781 1 90.94 134 GLU B CA 1
ATOM 3439 C C . GLU B 1 134 ? -14.328 20.469 12.867 1 90.94 134 GLU B C 1
ATOM 3441 O O . GLU B 1 134 ? -13.938 19.938 13.906 1 90.94 134 GLU B O 1
ATOM 3446 N N . ALA B 1 135 ? -14.758 19.875 11.797 1 92.25 135 ALA B N 1
ATOM 3447 C CA . ALA B 1 135 ? -14.586 18.422 11.727 1 92.25 135 ALA B CA 1
ATOM 3448 C C . ALA B 1 135 ? -13.203 18.062 11.188 1 92.25 135 ALA B C 1
ATOM 3450 O O . ALA B 1 135 ? -12.711 18.688 10.25 1 92.25 135 ALA B O 1
ATOM 3451 N N . TRP B 1 136 ? -12.602 17.141 11.93 1 93.75 136 TRP B N 1
ATOM 3452 C CA . TRP B 1 136 ? -11.336 16.578 11.453 1 93.75 136 TRP B CA 1
ATOM 3453 C C . TRP B 1 136 ? -11.578 15.344 10.594 1 93.75 136 TRP B C 1
ATOM 3455 O O . TRP B 1 136 ? -12.352 14.461 10.969 1 93.75 136 TRP B O 1
ATOM 3465 N N . ILE B 1 137 ? -10.945 15.305 9.391 1 95.5 137 ILE B N 1
ATOM 3466 C CA . ILE B 1 137 ? -11.102 14.164 8.5 1 95.5 137 ILE B CA 1
ATOM 3467 C C . ILE B 1 137 ? -9.734 13.773 7.926 1 95.5 137 ILE B C 1
ATOM 3469 O O . ILE B 1 137 ? -8.984 14.625 7.457 1 95.5 137 ILE B O 1
ATOM 3473 N N . ARG B 1 138 ? -9.445 12.531 8.008 1 95.19 138 ARG B N 1
ATOM 3474 C CA . ARG B 1 138 ? -8.219 11.992 7.445 1 95.19 138 ARG B CA 1
ATOM 3475 C C . ARG B 1 138 ? -8.5 11.219 6.156 1 95.19 138 ARG B C 1
ATOM 3477 O O . ARG B 1 138 ? -9.562 10.625 6.008 1 95.19 138 ARG B O 1
ATOM 3484 N N . ASN B 1 139 ? -7.496 11.258 5.246 1 96.38 139 ASN B N 1
ATOM 3485 C CA . ASN B 1 139 ? -7.691 10.523 4.004 1 96.38 139 ASN B CA 1
ATOM 3486 C C . ASN B 1 139 ? -7.859 9.023 4.258 1 96.38 139 ASN B C 1
ATOM 3488 O O . ASN B 1 139 ? -8.602 8.352 3.543 1 96.38 139 ASN B O 1
ATOM 3492 N N . ASP B 1 140 ? -7.133 8.453 5.242 1 92.69 140 ASP B N 1
ATOM 3493 C CA . ASP B 1 140 ? -7.176 7.016 5.473 1 92.69 140 ASP B CA 1
ATOM 3494 C C . ASP B 1 140 ? -8.547 6.582 5.992 1 92.69 140 ASP B C 1
ATOM 3496 O O . ASP B 1 140 ? -8.906 5.406 5.902 1 92.69 140 ASP B O 1
ATOM 3500 N N . GLN B 1 141 ? -9.344 7.539 6.562 1 90.75 141 GLN B N 1
ATOM 3501 C CA . GLN B 1 141 ? -10.727 7.238 6.934 1 90.75 141 GLN B CA 1
ATOM 3502 C C . GLN B 1 141 ? -11.555 6.852 5.715 1 90.75 141 GLN B C 1
ATOM 3504 O O . GLN B 1 141 ? -12.516 6.086 5.824 1 90.75 141 GLN B O 1
ATOM 3509 N N . LEU B 1 142 ? -11.141 7.414 4.598 1 94.19 142 LEU B N 1
ATOM 3510 C CA . LEU B 1 142 ? -11.836 7.113 3.352 1 94.19 142 LEU B CA 1
ATOM 3511 C C . LEU B 1 142 ? -11.164 5.957 2.621 1 94.19 142 LEU B C 1
ATOM 3513 O O . LEU B 1 142 ? -11.406 5.738 1.432 1 94.19 142 LEU B O 1
ATOM 3517 N N . GLY B 1 143 ? -10.18 5.285 3.291 1 93.62 143 GLY B N 1
ATOM 3518 C CA . GLY B 1 143 ? -9.508 4.133 2.711 1 93.62 143 GLY B CA 1
ATOM 3519 C C . GLY B 1 143 ? -8.391 4.516 1.756 1 93.62 143 GLY B C 1
ATOM 3520 O O . GLY B 1 143 ? -7.891 3.672 1.009 1 93.62 143 GLY B O 1
ATOM 3521 N N . HIS B 1 144 ? -7.961 5.73 1.76 1 96.69 144 HIS B N 1
ATOM 3522 C CA . HIS B 1 144 ? -6.965 6.23 0.819 1 96.69 144 HIS B CA 1
ATOM 3523 C C . HIS B 1 144 ? -5.582 6.289 1.459 1 96.69 144 HIS B C 1
ATOM 3525 O O . HIS B 1 144 ? -5.453 6.617 2.641 1 96.69 144 HIS B O 1
ATOM 3531 N N . TYR B 1 145 ? -4.625 5.949 0.718 1 95.81 145 TYR B N 1
ATOM 3532 C CA . TYR B 1 145 ? -3.23 6.137 1.108 1 95.81 145 TYR B CA 1
ATOM 3533 C C . TYR B 1 145 ? -2.422 6.742 -0.032 1 95.81 145 TYR B C 1
ATOM 3535 O O . TYR B 1 145 ? -2.482 6.266 -1.168 1 95.81 145 TYR B O 1
ATOM 3543 N N . ALA B 1 146 ? -1.759 7.812 0.247 1 96.31 146 ALA B N 1
ATOM 3544 C CA . ALA B 1 146 ? -0.849 8.438 -0.708 1 96.31 146 ALA B CA 1
ATOM 3545 C C . ALA B 1 146 ? 0.599 8.055 -0.42 1 96.31 146 ALA B C 1
ATOM 3547 O O . ALA B 1 146 ? 1.216 8.578 0.508 1 96.31 146 ALA B O 1
ATOM 3548 N N . PRO B 1 147 ? 1.184 7.188 -1.24 1 95.88 147 PRO B N 1
ATOM 3549 C CA . PRO B 1 147 ? 2.555 6.754 -0.964 1 95.88 147 PRO B CA 1
ATOM 3550 C C . PRO B 1 147 ? 3.592 7.824 -1.304 1 95.88 147 PRO B C 1
ATOM 3552 O O . PRO B 1 147 ? 4.449 7.602 -2.162 1 95.88 147 PRO B O 1
ATOM 3555 N N . THR B 1 148 ? 3.596 8.93 -0.549 1 96.5 148 THR B N 1
ATOM 3556 C CA . THR B 1 148 ? 4.465 10.07 -0.818 1 96.5 148 THR B CA 1
ATOM 3557 C C . THR B 1 148 ? 5.672 10.062 0.117 1 96.5 148 THR B C 1
ATOM 3559 O O . THR B 1 148 ? 6.547 10.922 0.017 1 96.5 148 THR B O 1
ATOM 3562 N N . ALA B 1 149 ? 5.754 9.086 1.035 1 93.38 149 ALA B N 1
ATOM 3563 C CA . ALA B 1 149 ? 6.91 8.969 1.92 1 93.38 149 ALA B CA 1
ATOM 3564 C C . ALA B 1 149 ? 8.172 8.617 1.132 1 93.38 149 ALA B C 1
ATOM 3566 O O . ALA B 1 149 ? 8.094 8.031 0.049 1 93.38 149 ALA B O 1
ATOM 3567 N N . ALA B 1 150 ? 9.266 8.914 1.732 1 94.69 150 ALA B N 1
ATOM 3568 C CA . ALA B 1 150 ? 10.57 8.742 1.09 1 94.69 150 ALA B CA 1
ATOM 3569 C C . ALA B 1 150 ? 10.773 7.297 0.646 1 94.69 150 ALA B C 1
ATOM 3571 O O . ALA B 1 150 ? 11.242 7.043 -0.467 1 94.69 150 ALA B O 1
ATOM 3572 N N . ARG B 1 151 ? 10.445 6.359 1.444 1 95.38 151 ARG B N 1
ATOM 3573 C CA . ARG B 1 151 ? 10.68 4.953 1.143 1 95.38 151 ARG B CA 1
ATOM 3574 C C . ARG B 1 151 ? 9.922 4.531 -0.115 1 95.38 151 ARG B C 1
ATOM 3576 O O . ARG B 1 151 ? 10.43 3.74 -0.913 1 95.38 151 ARG B O 1
ATOM 3583 N N . PHE B 1 152 ? 8.75 5.094 -0.298 1 97.44 152 PHE B N 1
ATOM 3584 C CA . PHE B 1 152 ? 7.926 4.668 -1.425 1 97.44 152 PHE B CA 1
ATOM 3585 C C . PHE B 1 152 ? 8.445 5.262 -2.729 1 97.44 152 PHE B C 1
ATOM 3587 O O . PHE B 1 152 ? 8.352 4.629 -3.783 1 97.44 152 PHE B O 1
ATOM 3594 N N . LEU B 1 153 ? 8.961 6.5 -2.676 1 98.31 153 LEU B N 1
ATOM 3595 C CA . LEU B 1 153 ? 9.625 7.051 -3.855 1 98.31 153 LEU B CA 1
ATOM 3596 C C . LEU B 1 153 ? 10.797 6.172 -4.277 1 98.31 153 LEU B C 1
ATOM 3598 O O . LEU B 1 153 ? 10.969 5.883 -5.465 1 98.31 153 LEU B O 1
ATOM 3602 N N . SER B 1 154 ? 11.531 5.801 -3.303 1 98.56 154 SER B N 1
ATOM 3603 C CA . SER B 1 154 ? 12.703 4.969 -3.549 1 98.56 154 SER B CA 1
ATOM 3604 C C . SER B 1 154 ? 12.312 3.598 -4.09 1 98.56 154 SER B C 1
ATOM 3606 O O . SER B 1 154 ? 12.945 3.082 -5.008 1 98.56 154 SER B O 1
ATOM 3608 N N . TYR B 1 155 ? 11.258 2.99 -3.502 1 98.25 155 TYR B N 1
ATOM 3609 C CA . TYR B 1 155 ? 10.75 1.716 -3.996 1 98.25 155 TYR B CA 1
ATOM 3610 C C . TYR B 1 155 ? 10.398 1.805 -5.477 1 98.25 155 TYR B C 1
ATOM 3612 O O . TYR B 1 155 ? 10.867 0.992 -6.281 1 98.25 155 TYR B O 1
ATOM 3620 N N . ASP B 1 156 ? 9.633 2.801 -5.762 1 98.38 156 ASP B N 1
ATOM 3621 C CA . ASP B 1 156 ? 9.172 2.947 -7.137 1 98.38 156 ASP B CA 1
ATOM 3622 C C . ASP B 1 156 ? 10.344 3.129 -8.094 1 98.38 156 ASP B C 1
ATOM 3624 O O . ASP B 1 156 ? 10.352 2.566 -9.195 1 98.38 156 ASP B O 1
ATOM 3628 N N . ALA B 1 157 ? 11.312 3.91 -7.691 1 98.69 157 ALA B N 1
ATOM 3629 C CA . ALA B 1 157 ? 12.492 4.125 -8.523 1 98.69 157 ALA B CA 1
ATOM 3630 C C . ALA B 1 157 ? 13.266 2.826 -8.734 1 98.69 157 ALA B C 1
ATOM 3632 O O . ALA B 1 157 ? 13.586 2.461 -9.867 1 98.69 157 ALA B O 1
ATOM 3633 N N . VAL B 1 158 ? 13.547 2.113 -7.672 1 98.69 158 VAL B N 1
ATOM 3634 C CA . VAL B 1 158 ? 14.344 0.889 -7.73 1 98.69 158 VAL B CA 1
ATOM 3635 C C . VAL B 1 158 ? 13.578 -0.187 -8.492 1 98.69 158 VAL B C 1
ATOM 3637 O O . VAL B 1 158 ? 14.148 -0.882 -9.336 1 98.69 158 VAL B O 1
ATOM 3640 N N . HIS B 1 159 ? 12.273 -0.33 -8.25 1 98.31 159 HIS B N 1
ATOM 3641 C CA . HIS B 1 159 ? 11.461 -1.304 -8.969 1 98.31 159 HIS B CA 1
ATOM 3642 C C . HIS B 1 159 ? 11.461 -1.016 -10.469 1 98.31 159 HIS B C 1
ATOM 3644 O O . HIS B 1 159 ? 11.484 -1.941 -11.281 1 98.31 159 HIS B O 1
ATOM 3650 N N . SER B 1 160 ? 11.406 0.265 -10.82 1 97.12 160 SER B N 1
ATOM 3651 C CA . SER B 1 160 ? 11.453 0.65 -12.234 1 97.12 160 SER B CA 1
ATOM 3652 C C . SER B 1 160 ? 12.781 0.245 -12.867 1 97.12 160 SER B C 1
ATOM 3654 O O . SER B 1 160 ? 12.805 -0.243 -14 1 97.12 160 SER B O 1
ATOM 3656 N N . VAL B 1 161 ? 13.852 0.418 -12.148 1 96.94 161 VAL B N 1
ATOM 3657 C CA . VAL B 1 161 ? 15.172 0.036 -12.641 1 96.94 161 VAL B CA 1
ATOM 3658 C C . VAL B 1 161 ? 15.242 -1.479 -12.805 1 96.94 161 VAL B C 1
ATOM 3660 O O . VAL B 1 161 ? 15.664 -1.974 -13.859 1 96.94 161 VAL B O 1
ATOM 3663 N N . LEU B 1 162 ? 14.766 -2.207 -11.828 1 96.38 162 LEU B N 1
ATOM 3664 C CA . LEU B 1 162 ? 14.789 -3.666 -11.859 1 96.38 162 LEU B CA 1
ATOM 3665 C C . LEU B 1 162 ? 13.93 -4.195 -13 1 96.38 162 LEU B C 1
ATOM 3667 O O . LEU B 1 162 ? 14.234 -5.238 -13.586 1 96.38 162 LEU B O 1
ATOM 3671 N N . ALA B 1 163 ? 12.906 -3.443 -13.336 1 95.38 163 ALA B N 1
ATOM 3672 C CA . ALA B 1 163 ? 11.969 -3.84 -14.391 1 95.38 163 ALA B CA 1
ATOM 3673 C C . ALA B 1 163 ? 12.461 -3.385 -15.758 1 95.38 163 ALA B C 1
ATOM 3675 O O . ALA B 1 163 ? 11.812 -3.635 -16.781 1 95.38 163 ALA B O 1
ATOM 3676 N N . GLY B 1 164 ? 13.516 -2.654 -15.789 1 93.25 164 GLY B N 1
ATOM 3677 C CA . GLY B 1 164 ? 14.047 -2.158 -17.047 1 93.25 164 GLY B CA 1
ATOM 3678 C C . GLY B 1 164 ? 13.242 -1.005 -17.625 1 93.25 164 GLY B C 1
ATOM 3679 O O . GLY B 1 164 ? 13.281 -0.755 -18.828 1 93.25 164 GLY B O 1
ATOM 3680 N N . ARG B 1 165 ? 12.539 -0.35 -16.766 1 93.5 165 ARG B N 1
ATOM 3681 C CA . ARG B 1 165 ? 11.688 0.754 -17.203 1 93.5 165 ARG B CA 1
ATOM 3682 C C . ARG B 1 165 ? 12.406 2.09 -17.062 1 93.5 165 ARG B C 1
ATOM 3684 O O . ARG B 1 165 ? 11.984 2.943 -16.281 1 93.5 165 ARG B O 1
ATOM 3691 N N . TYR B 1 166 ? 13.414 2.244 -17.797 1 94.5 166 TYR B N 1
ATOM 3692 C CA . TYR B 1 166 ? 14.195 3.475 -17.844 1 94.5 166 TYR B CA 1
ATOM 3693 C C . TYR B 1 166 ? 14.758 3.713 -19.25 1 94.5 166 TYR B C 1
ATOM 3695 O O . TYR B 1 166 ? 14.727 2.818 -20.094 1 94.5 166 TYR B O 1
ATOM 3703 N N . VAL B 1 167 ? 15.148 4.941 -19.469 1 94.62 167 VAL B N 1
ATOM 3704 C CA . VAL B 1 167 ? 15.711 5.352 -20.75 1 94.62 167 VAL B CA 1
ATOM 3705 C C . VAL B 1 167 ? 17.156 5.785 -20.578 1 94.62 167 VAL B C 1
ATOM 3707 O O . VAL B 1 167 ? 17.672 5.816 -19.453 1 94.62 167 VAL B O 1
ATOM 3710 N N . GLN B 1 168 ? 17.797 6.066 -21.656 1 94.88 168 GLN B N 1
ATOM 3711 C CA . GLN B 1 168 ? 19.219 6.402 -21.656 1 94.88 168 GLN B CA 1
ATOM 3712 C C . GLN B 1 168 ? 19.5 7.609 -20.75 1 94.88 168 GLN B C 1
ATOM 3714 O O . GLN B 1 168 ? 20.5 7.648 -20.047 1 94.88 168 GLN B O 1
ATOM 3719 N N . GLN B 1 169 ? 18.594 8.539 -20.734 1 97.12 169 GLN B N 1
ATOM 3720 C CA . GLN B 1 169 ? 18.75 9.766 -19.969 1 97.12 169 GLN B CA 1
ATOM 3721 C C . GLN B 1 169 ? 18.75 9.484 -18.469 1 97.12 169 GLN B C 1
ATOM 3723 O O . GLN B 1 169 ? 19.156 10.344 -17.672 1 97.12 169 GLN B O 1
ATOM 3728 N N . ASP B 1 170 ? 18.344 8.281 -18.047 1 97.81 170 ASP B N 1
ATOM 3729 C CA . ASP B 1 170 ? 18.266 7.914 -16.625 1 97.81 170 ASP B CA 1
ATOM 3730 C C . ASP B 1 170 ? 19.594 7.363 -16.125 1 97.81 170 ASP B C 1
ATOM 3732 O O . ASP B 1 170 ? 19.766 7.168 -14.922 1 97.81 170 ASP B O 1
ATOM 3736 N N . GLN B 1 171 ? 20.578 7.164 -17.016 1 97.5 171 GLN B N 1
ATOM 3737 C CA . GLN B 1 171 ? 21.766 6.379 -16.703 1 97.5 171 GLN B CA 1
ATOM 3738 C C . GLN B 1 171 ? 22.531 6.98 -15.531 1 97.5 171 GLN B C 1
ATOM 3740 O O . GLN B 1 171 ? 22.938 6.262 -14.625 1 97.5 171 GLN B O 1
ATOM 3745 N N . PRO B 1 172 ? 22.719 8.328 -15.531 1 98 172 PRO B N 1
ATOM 3746 C CA . PRO B 1 172 ? 23.422 8.898 -14.375 1 98 172 PRO B CA 1
ATOM 3747 C C . PRO B 1 172 ? 22.688 8.633 -13.055 1 98 172 PRO B C 1
ATOM 3749 O O . PRO B 1 172 ? 23.328 8.367 -12.031 1 98 172 PRO B O 1
ATOM 3752 N N . PHE B 1 173 ? 21.406 8.719 -13.086 1 98.5 173 PHE B N 1
ATOM 3753 C CA . PHE B 1 173 ? 20.594 8.453 -11.906 1 98.5 173 PHE B CA 1
ATOM 3754 C C . PHE B 1 173 ? 20.688 6.984 -11.508 1 98.5 173 PHE B C 1
ATOM 3756 O O . PHE B 1 173 ? 20.812 6.66 -10.32 1 98.5 173 PHE B O 1
ATOM 3763 N N . ILE B 1 174 ? 20.672 6.078 -12.453 1 98.38 174 ILE B N 1
ATOM 3764 C CA . ILE B 1 174 ? 20.797 4.648 -12.203 1 98.38 174 ILE B CA 1
ATOM 3765 C C . ILE B 1 174 ? 22.141 4.352 -11.562 1 98.38 174 ILE B C 1
ATOM 3767 O O . ILE B 1 174 ? 22.234 3.576 -10.609 1 98.38 174 ILE B O 1
ATOM 3771 N N . GLU B 1 175 ? 23.172 5.02 -12.062 1 98.5 175 GLU B N 1
ATOM 3772 C CA . GLU B 1 175 ? 24.5 4.84 -11.492 1 98.5 175 GLU B CA 1
ATOM 3773 C C . GLU B 1 175 ? 24.547 5.277 -10.031 1 98.5 175 GLU B C 1
ATOM 3775 O O . GLU B 1 175 ? 25.219 4.652 -9.211 1 98.5 175 GLU B O 1
ATOM 3780 N N . GLN B 1 176 ? 23.875 6.336 -9.703 1 98.62 176 GLN B N 1
ATOM 3781 C CA . GLN B 1 176 ? 23.781 6.793 -8.32 1 98.62 176 GLN B CA 1
ATOM 3782 C C . GLN B 1 176 ? 23.062 5.77 -7.445 1 98.62 176 GLN B C 1
ATOM 3784 O O . GLN B 1 176 ? 23.453 5.547 -6.297 1 98.62 176 GLN B O 1
ATOM 3789 N N . ILE B 1 177 ? 22 5.168 -7.996 1 98.75 177 ILE B N 1
ATOM 3790 C CA . ILE B 1 177 ? 21.25 4.141 -7.27 1 98.75 177 ILE B CA 1
ATOM 3791 C C . ILE B 1 177 ? 22.156 2.934 -7.02 1 98.75 177 ILE B C 1
ATOM 3793 O O . ILE B 1 177 ? 22.203 2.406 -5.906 1 98.75 177 ILE B O 1
ATOM 3797 N N . LEU B 1 178 ? 22.891 2.523 -8.07 1 98.75 178 LEU B N 1
ATOM 3798 C CA . LEU B 1 178 ? 23.797 1.392 -7.93 1 98.75 178 LEU B CA 1
ATOM 3799 C C . LEU B 1 178 ? 24.875 1.678 -6.883 1 98.75 178 LEU B C 1
ATOM 3801 O O . LEU B 1 178 ? 25.172 0.823 -6.043 1 98.75 178 LEU B O 1
ATOM 3805 N N . ALA B 1 179 ? 25.391 2.893 -6.922 1 98.69 179 ALA B N 1
ATOM 3806 C CA . ALA B 1 179 ? 26.391 3.297 -5.949 1 98.69 179 ALA B CA 1
ATOM 3807 C C . ALA B 1 179 ? 25.828 3.297 -4.535 1 98.69 179 ALA B C 1
ATOM 3809 O O . ALA B 1 179 ? 26.484 2.861 -3.59 1 98.69 179 ALA B O 1
ATOM 3810 N N . TYR B 1 180 ? 24.609 3.764 -4.367 1 98.5 180 TYR B N 1
ATOM 3811 C CA . TYR B 1 180 ? 23.953 3.801 -3.064 1 98.5 180 TYR B CA 1
ATOM 3812 C C . TYR B 1 180 ? 23.844 2.404 -2.465 1 98.5 180 TYR B C 1
ATOM 3814 O O . TYR B 1 180 ? 24.047 2.225 -1.259 1 98.5 180 TYR B O 1
ATOM 3822 N N . TRP B 1 181 ? 23.562 1.407 -3.34 1 98.38 181 TRP B N 1
ATOM 3823 C CA . TRP B 1 181 ? 23.344 0.038 -2.885 1 98.38 181 TRP B CA 1
ATOM 3824 C C . TRP B 1 181 ? 24.641 -0.771 -2.951 1 98.38 181 TRP B C 1
ATOM 3826 O O . TRP B 1 181 ? 24.641 -1.977 -2.688 1 98.38 181 TRP B O 1
ATOM 3836 N N . ASN B 1 182 ? 25.719 -0.173 -3.332 1 98.19 182 ASN B N 1
ATOM 3837 C CA . ASN B 1 182 ? 27.047 -0.762 -3.402 1 98.19 182 ASN B CA 1
ATOM 3838 C C . ASN B 1 182 ? 27.078 -1.971 -4.336 1 98.19 182 ASN B C 1
ATOM 3840 O O . ASN B 1 182 ? 27.562 -3.037 -3.959 1 98.19 182 ASN B O 1
ATOM 3844 N N . VAL B 1 183 ? 26.453 -1.826 -5.477 1 98.19 183 VAL B N 1
ATOM 3845 C CA . VAL B 1 183 ? 26.5 -2.824 -6.543 1 98.19 183 VAL B CA 1
ATOM 3846 C C . VAL B 1 183 ? 26.969 -2.172 -7.844 1 98.19 183 VAL B C 1
ATOM 3848 O O . VAL B 1 183 ? 27.047 -0.944 -7.934 1 98.19 183 VAL B O 1
ATOM 3851 N N . HIS B 1 184 ? 27.25 -3.002 -8.906 1 97.44 184 HIS B N 1
ATOM 3852 C CA . HIS B 1 184 ? 27.938 -2.469 -10.078 1 97.44 184 HIS B CA 1
ATOM 3853 C C . HIS B 1 184 ? 27.078 -2.627 -11.328 1 97.44 184 HIS B C 1
ATOM 3855 O O . HIS B 1 184 ? 27.438 -2.152 -12.406 1 97.44 184 HIS B O 1
ATOM 3861 N N . SER B 1 185 ? 25.969 -3.324 -11.203 1 97.06 185 SER B N 1
ATOM 3862 C CA . SER B 1 185 ? 25.094 -3.531 -12.352 1 97.06 185 SER B CA 1
ATOM 3863 C C . SER B 1 185 ? 23.641 -3.752 -11.906 1 97.06 185 SER B C 1
ATOM 3865 O O . SER B 1 185 ? 23.391 -4.043 -10.742 1 97.06 185 SER B O 1
ATOM 3867 N N . VAL B 1 186 ? 22.734 -3.555 -12.812 1 95.75 186 VAL B N 1
ATOM 3868 C CA . VAL B 1 186 ? 21.328 -3.799 -12.539 1 95.75 186 VAL B CA 1
ATOM 3869 C C . VAL B 1 186 ? 21.109 -5.27 -12.18 1 95.75 186 VAL B C 1
ATOM 3871 O O . VAL B 1 186 ? 20.281 -5.594 -11.336 1 95.75 186 VAL B O 1
ATOM 3874 N N . GLN B 1 187 ? 21.922 -6.129 -12.758 1 94.62 187 GLN B N 1
ATOM 3875 C CA . GLN B 1 187 ? 21.859 -7.551 -12.445 1 94.62 187 GLN B CA 1
ATOM 3876 C C . GLN B 1 187 ? 22.234 -7.809 -10.984 1 94.62 187 GLN B C 1
ATOM 3878 O O . GLN B 1 187 ? 21.578 -8.617 -10.312 1 94.62 187 GLN B O 1
ATOM 3883 N N . GLU B 1 188 ? 23.266 -7.145 -10.555 1 97.25 188 GLU B N 1
ATOM 3884 C CA . GLU B 1 188 ? 23.656 -7.285 -9.156 1 97.25 188 GLU B CA 1
ATOM 3885 C C . GLU B 1 188 ? 22.594 -6.699 -8.219 1 97.25 188 GLU B C 1
ATOM 3887 O O . GLU B 1 188 ? 22.375 -7.215 -7.125 1 97.25 188 GLU B O 1
ATOM 3892 N N . LEU B 1 189 ? 21.969 -5.598 -8.695 1 97.81 189 LEU B N 1
ATOM 3893 C CA . LEU B 1 189 ? 20.875 -5.02 -7.906 1 97.81 189 LEU B CA 1
ATOM 3894 C C . LEU B 1 189 ? 19.703 -5.988 -7.809 1 97.81 189 LEU B C 1
ATOM 3896 O O . LEU B 1 189 ? 19.078 -6.109 -6.75 1 97.81 189 LEU B O 1
ATOM 3900 N N . THR B 1 190 ? 19.406 -6.672 -8.898 1 96 190 THR B N 1
ATOM 3901 C CA . THR B 1 190 ? 18.344 -7.676 -8.922 1 96 190 THR B CA 1
ATOM 3902 C C . THR B 1 190 ? 18.641 -8.797 -7.93 1 96 190 THR B C 1
ATOM 3904 O O . THR B 1 190 ? 17.75 -9.219 -7.188 1 96 190 THR B O 1
ATOM 3907 N N . ALA B 1 191 ? 19.875 -9.227 -7.91 1 95.12 191 ALA B N 1
ATOM 3908 C CA . ALA B 1 191 ? 20.281 -10.273 -6.977 1 95.12 191 ALA B CA 1
ATOM 3909 C C . ALA B 1 191 ? 20.141 -9.797 -5.531 1 95.12 191 ALA B C 1
ATOM 3911 O O . ALA B 1 191 ? 19.703 -10.555 -4.664 1 95.12 191 ALA B O 1
ATOM 3912 N N . LEU B 1 192 ? 20.547 -8.586 -5.332 1 96.69 192 LEU B N 1
ATOM 3913 C CA . LEU B 1 192 ? 20.406 -7.996 -4.008 1 96.69 192 LEU B CA 1
ATOM 3914 C C . LEU B 1 192 ? 18.953 -7.938 -3.59 1 96.69 192 LEU B C 1
ATOM 3916 O O . LEU B 1 192 ? 18.609 -8.242 -2.443 1 96.69 192 LEU B O 1
ATOM 3920 N N . GLY B 1 193 ? 18.078 -7.461 -4.5 1 95.88 193 GLY B N 1
ATOM 3921 C CA . GLY B 1 193 ? 16.656 -7.422 -4.242 1 95.88 193 GLY B CA 1
ATOM 3922 C C . GLY B 1 193 ? 16.062 -8.789 -3.949 1 95.88 193 GLY B C 1
ATOM 3923 O O . GLY B 1 193 ? 15.258 -8.938 -3.027 1 95.88 193 GLY B O 1
ATOM 3924 N N . ALA B 1 194 ? 16.453 -9.766 -4.727 1 92.88 194 ALA B N 1
ATOM 3925 C CA . ALA B 1 194 ? 15.969 -11.133 -4.543 1 92.88 194 ALA B CA 1
ATOM 3926 C C . ALA B 1 194 ? 16.391 -11.68 -3.182 1 92.88 194 ALA B C 1
ATOM 3928 O O . ALA B 1 194 ? 15.695 -12.539 -2.619 1 92.88 194 ALA B O 1
ATOM 3929 N N . ALA B 1 195 ? 17.438 -11.141 -2.68 1 92.88 195 ALA B N 1
ATOM 3930 C CA . ALA B 1 195 ? 17.922 -11.547 -1.365 1 92.88 195 ALA B CA 1
ATOM 3931 C C . ALA B 1 195 ? 17.266 -10.719 -0.259 1 92.88 195 ALA B C 1
ATOM 3933 O O . ALA B 1 195 ? 17.562 -10.914 0.922 1 92.88 195 ALA B O 1
ATOM 3934 N N . GLY B 1 196 ? 16.453 -9.711 -0.631 1 92.88 196 GLY B N 1
ATOM 3935 C CA . GLY B 1 196 ? 15.688 -8.961 0.352 1 92.88 196 GLY B CA 1
ATOM 3936 C C . GLY B 1 196 ? 16.234 -7.566 0.604 1 92.88 196 GLY B C 1
ATOM 3937 O O . GLY B 1 196 ? 15.695 -6.824 1.425 1 92.88 196 GLY B O 1
ATOM 3938 N N . PHE B 1 197 ? 17.359 -7.133 -0.106 1 95 197 PHE B N 1
ATOM 3939 C CA . PHE B 1 197 ? 18.016 -5.836 -0.044 1 95 197 PHE B CA 1
ATOM 3940 C C . PHE B 1 197 ? 18.734 -5.656 1.288 1 95 197 PHE B C 1
ATOM 3942 O O . PHE B 1 197 ? 19.781 -5.004 1.354 1 95 197 PHE B O 1
ATOM 3949 N N . ALA B 1 198 ? 18.141 -6.141 2.359 1 94.12 198 ALA B N 1
ATOM 3950 C CA . ALA B 1 198 ? 18.688 -5.996 3.703 1 94.12 198 ALA B CA 1
ATOM 3951 C C . ALA B 1 198 ? 18.328 -7.199 4.574 1 94.12 198 ALA B C 1
ATOM 3953 O O . ALA B 1 198 ? 17.656 -8.125 4.117 1 94.12 198 ALA B O 1
ATOM 3954 N N . GLU B 1 199 ? 18.797 -7.199 5.812 1 90.19 199 GLU B N 1
ATOM 3955 C CA . GLU B 1 199 ? 18.672 -8.336 6.715 1 90.19 199 GLU B CA 1
ATOM 3956 C C . GLU B 1 199 ? 17.219 -8.602 7.09 1 90.19 199 GLU B C 1
ATOM 3958 O O . GLU B 1 199 ? 16.828 -9.742 7.336 1 90.19 199 GLU B O 1
ATOM 3963 N N . ASN B 1 200 ? 16.5 -7.523 7.203 1 88.38 200 ASN B N 1
ATOM 3964 C CA . ASN B 1 200 ? 15.078 -7.629 7.52 1 88.38 200 ASN B CA 1
ATOM 3965 C C . ASN B 1 200 ? 14.289 -6.453 6.945 1 88.38 200 ASN B C 1
ATOM 3967 O O . ASN B 1 200 ? 14.875 -5.52 6.395 1 88.38 200 ASN B O 1
ATOM 3971 N N . LYS B 1 201 ? 13.016 -6.566 7.07 1 87.44 201 LYS B N 1
ATOM 3972 C CA . LYS B 1 201 ? 12.117 -5.59 6.457 1 87.44 201 LYS B CA 1
ATOM 3973 C C . LYS B 1 201 ? 12.336 -4.199 7.047 1 87.44 201 LYS B C 1
ATOM 3975 O O . LYS B 1 201 ? 12.266 -3.199 6.332 1 87.44 201 LYS B O 1
ATOM 3980 N N . GLN B 1 202 ? 12.586 -4.086 8.305 1 84.38 202 GLN B N 1
ATOM 3981 C CA . GLN B 1 202 ? 12.797 -2.807 8.969 1 84.38 202 GLN B CA 1
ATOM 3982 C C . GLN B 1 202 ? 14.039 -2.1 8.422 1 84.38 202 GLN B C 1
ATOM 3984 O O . GLN B 1 202 ? 14 -0.901 8.141 1 84.38 202 GLN B O 1
ATOM 3989 N N . GLU B 1 203 ? 15.086 -2.906 8.297 1 90.12 203 GLU B N 1
ATOM 3990 C CA . GLU B 1 203 ? 16.328 -2.348 7.758 1 90.12 203 GLU B CA 1
ATOM 3991 C C . GLU B 1 203 ? 16.172 -1.973 6.289 1 90.12 203 GLU B C 1
ATOM 3993 O O . GLU B 1 203 ? 16.719 -0.961 5.84 1 90.12 203 GLU B O 1
ATOM 3998 N N . MET B 1 204 ? 15.484 -2.773 5.574 1 93.25 204 MET B N 1
ATOM 3999 C CA . MET B 1 204 ? 15.195 -2.455 4.18 1 93.25 204 MET B CA 1
ATOM 4000 C C . MET B 1 204 ? 14.453 -1.126 4.066 1 93.25 204 MET B C 1
ATOM 4002 O O . MET B 1 204 ? 14.852 -0.253 3.293 1 93.25 204 MET B O 1
ATOM 4006 N N . ASN B 1 205 ? 13.43 -0.966 4.887 1 91.19 205 ASN B N 1
ATOM 4007 C CA . ASN B 1 205 ? 12.641 0.258 4.871 1 91.19 205 ASN B CA 1
ATOM 4008 C C . ASN B 1 205 ? 13.477 1.476 5.242 1 91.19 205 ASN B C 1
ATOM 4010 O O . ASN B 1 205 ? 13.32 2.551 4.664 1 91.19 205 ASN B O 1
ATOM 4014 N N . ARG B 1 206 ? 14.297 1.299 6.211 1 88.69 206 ARG B N 1
ATOM 4015 C CA . ARG B 1 206 ? 15.18 2.387 6.621 1 88.69 206 ARG B CA 1
ATOM 4016 C C . ARG B 1 206 ? 16.094 2.809 5.473 1 88.69 206 ARG B C 1
ATOM 4018 O O . ARG B 1 206 ? 16.219 4 5.184 1 88.69 206 ARG B O 1
ATOM 4025 N N . LYS B 1 207 ? 16.703 1.847 4.82 1 94.94 207 LYS B N 1
ATOM 4026 C CA . LYS B 1 207 ? 17.625 2.135 3.725 1 94.94 207 LYS B CA 1
ATOM 4027 C C . LYS B 1 207 ? 16.891 2.793 2.555 1 94.94 207 LYS B C 1
ATOM 4029 O O . LYS B 1 207 ? 17.406 3.736 1.95 1 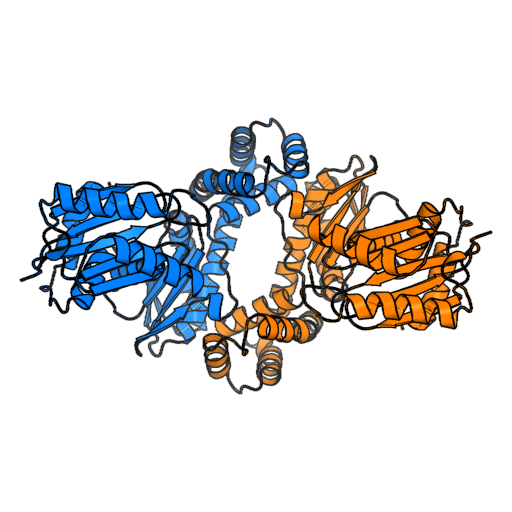94.94 207 LYS B O 1
ATOM 4034 N N . PHE B 1 208 ? 15.727 2.283 2.26 1 96.94 208 PHE B N 1
ATOM 4035 C CA . PHE B 1 208 ? 14.945 2.891 1.187 1 96.94 208 PHE B CA 1
ATOM 4036 C C . PHE B 1 208 ? 14.516 4.305 1.562 1 96.94 208 PHE B C 1
ATOM 4038 O O . PHE B 1 208 ? 14.445 5.188 0.704 1 96.94 208 PHE B O 1
ATOM 4045 N N . SER B 1 209 ? 14.195 4.555 2.834 1 93.19 209 SER B N 1
ATOM 4046 C CA . SER B 1 209 ? 13.836 5.895 3.295 1 93.19 209 SER B CA 1
ATOM 4047 C C . SER B 1 209 ? 15 6.863 3.131 1 93.19 209 SER B C 1
ATOM 4049 O O . SER B 1 209 ? 14.812 8 2.691 1 93.19 209 SER B O 1
ATOM 4051 N N . GLN B 1 210 ? 16.156 6.41 3.424 1 93.44 210 GLN B N 1
ATOM 4052 C CA . GLN B 1 210 ? 17.359 7.238 3.352 1 93.44 210 GLN B CA 1
ATOM 4053 C C . GLN B 1 210 ? 17.703 7.578 1.906 1 93.44 210 GLN B C 1
ATOM 4055 O O . GLN B 1 210 ? 18.375 8.578 1.643 1 93.44 210 GLN B O 1
ATOM 4060 N N . MET B 1 211 ? 17.219 6.816 0.984 1 97.19 211 MET B N 1
ATOM 4061 C CA . MET B 1 211 ? 17.516 7.023 -0.432 1 97.19 211 MET B CA 1
ATOM 4062 C C . MET B 1 211 ? 16.594 8.094 -1.022 1 97.19 211 MET B C 1
ATOM 4064 O O . MET B 1 211 ? 16.812 8.547 -2.146 1 97.19 211 MET B O 1
ATOM 4068 N N . GLY B 1 212 ? 15.594 8.508 -0.338 1 96.62 212 GLY B N 1
ATOM 4069 C CA . GLY B 1 212 ? 14.539 9.398 -0.793 1 96.62 212 GLY B CA 1
ATOM 4070 C C . GLY B 1 212 ? 15.07 10.656 -1.457 1 96.62 212 GLY B C 1
ATOM 4071 O O . GLY B 1 212 ? 14.688 10.977 -2.584 1 96.62 212 GLY B O 1
ATOM 4072 N N . PRO B 1 213 ? 16.031 11.32 -0.812 1 96.25 213 PRO B N 1
ATOM 4073 C CA . PRO B 1 213 ? 16.562 12.562 -1.368 1 96.25 213 PRO B CA 1
ATOM 4074 C C . PRO B 1 213 ? 17.203 12.367 -2.74 1 96.25 213 PRO B C 1
ATOM 4076 O O . PRO B 1 213 ? 17.156 13.266 -3.584 1 96.25 213 PRO B O 1
ATOM 4079 N N . LEU B 1 214 ? 17.734 11.195 -2.961 1 97.94 214 LEU B N 1
ATOM 4080 C CA . LEU B 1 214 ? 18.328 10.883 -4.262 1 97.94 214 LEU B CA 1
ATOM 4081 C C . LEU B 1 214 ? 17.281 10.984 -5.367 1 97.94 214 LEU B C 1
ATOM 4083 O O . LEU B 1 214 ? 17.562 11.477 -6.461 1 97.94 214 LEU B O 1
ATOM 4087 N N . VAL B 1 215 ? 16.047 10.594 -5.094 1 98.56 215 VAL B N 1
ATOM 4088 C CA . VAL B 1 215 ? 14.977 10.57 -6.078 1 98.56 215 VAL B CA 1
ATOM 4089 C C . VAL B 1 215 ? 14.461 11.984 -6.316 1 98.56 215 VAL B C 1
ATOM 4091 O O . VAL B 1 215 ? 14.32 12.422 -7.465 1 98.56 215 VAL B O 1
ATOM 4094 N N . THR B 1 216 ? 14.234 12.75 -5.227 1 98.19 216 THR B N 1
ATOM 4095 C CA . THR B 1 216 ? 13.68 14.086 -5.379 1 98.19 216 THR B CA 1
ATOM 4096 C C . THR B 1 216 ? 14.695 15.016 -6.039 1 98.19 216 THR B C 1
ATOM 4098 O O . THR B 1 216 ? 14.32 15.875 -6.844 1 98.19 216 THR B O 1
ATOM 4101 N N . LYS B 1 217 ? 15.969 14.828 -5.75 1 97.81 217 LYS B N 1
ATOM 4102 C CA . LYS B 1 217 ? 17.016 15.633 -6.383 1 97.81 217 LYS B CA 1
ATOM 4103 C C . LYS B 1 217 ? 17.109 15.328 -7.875 1 97.81 217 LYS B C 1
ATOM 4105 O O . LYS B 1 217 ? 17.297 16.234 -8.688 1 97.81 217 LYS B O 1
ATOM 4110 N N . ALA B 1 218 ? 17 14.078 -8.203 1 98.56 218 ALA B N 1
ATOM 4111 C CA . ALA B 1 218 ? 17.031 13.688 -9.609 1 98.56 218 ALA B CA 1
ATOM 4112 C C . ALA B 1 218 ? 15.844 14.266 -10.367 1 98.56 218 ALA B C 1
ATOM 4114 O O . ALA B 1 218 ? 15.969 14.625 -11.539 1 98.56 218 ALA B O 1
ATOM 4115 N N . ALA B 1 219 ? 14.695 14.32 -9.719 1 98.5 219 ALA B N 1
ATOM 4116 C CA . ALA B 1 219 ? 13.516 14.906 -10.352 1 98.5 219 ALA B CA 1
ATOM 4117 C C . ALA B 1 219 ? 13.719 16.391 -10.633 1 98.5 219 ALA B C 1
ATOM 4119 O O . ALA B 1 219 ? 13.328 16.891 -11.688 1 98.5 219 ALA B O 1
ATOM 4120 N N . ILE B 1 220 ? 14.367 17.047 -9.703 1 97.69 220 ILE B N 1
ATOM 4121 C CA . ILE B 1 220 ? 14.664 18.469 -9.875 1 97.69 220 ILE B CA 1
ATOM 4122 C C . ILE B 1 220 ? 15.562 18.656 -11.094 1 97.69 220 ILE B C 1
ATOM 4124 O O . ILE B 1 220 ? 15.414 19.641 -11.836 1 97.69 220 ILE B O 1
ATOM 4128 N N . ARG B 1 221 ? 16.406 17.688 -11.297 1 97.5 221 ARG B N 1
ATOM 4129 C CA . ARG B 1 221 ? 17.328 17.75 -12.43 1 97.5 221 ARG B CA 1
ATOM 4130 C C . ARG B 1 221 ? 16.672 17.234 -13.703 1 97.5 221 ARG B C 1
ATOM 4132 O O . ARG B 1 221 ? 17.344 17.016 -14.711 1 97.5 221 ARG B O 1
ATOM 4139 N N . GLN B 1 222 ? 15.438 16.891 -13.602 1 97.44 222 GLN B N 1
ATOM 4140 C CA . GLN B 1 222 ? 14.594 16.547 -14.734 1 97.44 222 GLN B CA 1
ATOM 4141 C C . GLN B 1 222 ? 14.977 15.172 -15.297 1 97.44 222 GLN B C 1
ATOM 4143 O O . GLN B 1 222 ? 14.977 14.969 -16.516 1 97.44 222 GLN B O 1
ATOM 4148 N N . THR B 1 223 ? 15.438 14.312 -14.445 1 98.25 223 THR B N 1
ATOM 4149 C CA . THR B 1 223 ? 15.641 12.914 -14.812 1 98.25 223 THR B CA 1
ATOM 4150 C C . THR B 1 223 ? 14.305 12.227 -15.055 1 98.25 223 THR B C 1
ATOM 4152 O O . THR B 1 223 ? 13.469 12.141 -14.156 1 98.25 223 THR B O 1
ATOM 4155 N N . PRO B 1 224 ? 14.086 11.633 -16.203 1 98.5 224 PRO B N 1
ATOM 4156 C CA . PRO B 1 224 ? 12.766 11.125 -16.594 1 98.5 224 PRO B CA 1
ATOM 4157 C C . PRO B 1 224 ? 12.211 10.117 -15.586 1 98.5 224 PRO B C 1
ATOM 4159 O O . PRO B 1 224 ? 11.055 10.234 -15.164 1 98.5 224 PRO B O 1
ATOM 4162 N N . LEU B 1 225 ? 12.992 9.164 -15.188 1 98.31 225 LEU B N 1
ATOM 4163 C CA . LEU B 1 225 ? 12.531 8.141 -14.25 1 98.31 225 LEU B CA 1
ATOM 4164 C C . LEU B 1 225 ? 12.125 8.766 -12.922 1 98.31 225 LEU B C 1
ATOM 4166 O O . LEU B 1 225 ? 11.07 8.453 -12.375 1 98.31 225 LEU B O 1
ATOM 4170 N N . ALA B 1 226 ? 12.93 9.656 -12.422 1 98.75 226 ALA B N 1
ATOM 4171 C CA . ALA B 1 226 ? 12.648 10.312 -11.148 1 98.75 226 ALA B CA 1
ATOM 4172 C C . ALA B 1 226 ? 11.406 11.188 -11.242 1 98.75 226 ALA B C 1
ATOM 4174 O O . ALA B 1 226 ? 10.609 11.25 -10.305 1 98.75 226 ALA B O 1
ATOM 4175 N N . MET B 1 227 ? 11.258 11.859 -12.398 1 98.69 227 MET B N 1
ATOM 4176 C CA . MET B 1 227 ? 10.062 12.664 -12.617 1 98.69 227 MET B CA 1
ATOM 4177 C C . MET B 1 227 ? 8.805 11.805 -12.602 1 98.69 227 MET B C 1
ATOM 4179 O O . MET B 1 227 ? 7.812 12.156 -11.961 1 98.69 227 MET B O 1
ATOM 4183 N N . ARG B 1 228 ? 8.875 10.672 -13.25 1 98.25 228 ARG B N 1
ATOM 4184 C CA . ARG B 1 228 ? 7.727 9.773 -13.289 1 98.25 228 ARG B CA 1
ATOM 4185 C C . ARG B 1 228 ? 7.363 9.289 -11.891 1 98.25 228 ARG B C 1
ATOM 4187 O O . ARG B 1 228 ? 6.184 9.227 -11.539 1 98.25 228 ARG B O 1
ATOM 4194 N N . VAL B 1 229 ? 8.367 8.922 -11.117 1 98.5 229 VAL B N 1
ATOM 4195 C CA . VAL B 1 229 ? 8.172 8.445 -9.75 1 98.5 229 VAL B CA 1
ATOM 4196 C C . VAL B 1 229 ? 7.508 9.539 -8.914 1 98.5 229 VAL B C 1
ATOM 4198 O O . VAL B 1 229 ? 6.496 9.297 -8.258 1 98.5 229 VAL B O 1
ATOM 4201 N N . CYS B 1 230 ? 8.016 10.742 -8.977 1 98.56 230 CYS B N 1
ATOM 4202 C CA . CYS B 1 230 ? 7.496 11.859 -8.195 1 98.56 230 CYS B CA 1
ATOM 4203 C C . CYS B 1 230 ? 6.102 12.258 -8.672 1 98.56 230 CYS B C 1
ATOM 4205 O O . CYS B 1 230 ? 5.234 12.578 -7.863 1 98.56 230 CYS B O 1
ATOM 4207 N N . ASP B 1 231 ? 5.918 12.25 -9.977 1 98.31 231 ASP B N 1
ATOM 4208 C CA . ASP B 1 231 ? 4.613 12.586 -10.539 1 98.31 231 ASP B CA 1
ATOM 4209 C C . ASP B 1 231 ? 3.541 11.609 -10.062 1 98.31 231 ASP B C 1
ATOM 4211 O O . ASP B 1 231 ? 2.424 12.016 -9.734 1 98.31 231 ASP B O 1
ATOM 4215 N N . SER B 1 232 ? 3.895 10.344 -10.07 1 97.69 232 SER B N 1
ATOM 4216 C CA . SER B 1 232 ? 2.951 9.336 -9.609 1 97.69 232 SER B CA 1
ATOM 4217 C C . SER B 1 232 ? 2.584 9.555 -8.141 1 97.69 232 SER B C 1
ATOM 4219 O O . SER B 1 232 ? 1.409 9.492 -7.773 1 97.69 232 SER B O 1
ATOM 4221 N N . ALA B 1 233 ? 3.559 9.781 -7.328 1 98.06 233 ALA B N 1
ATOM 4222 C CA . ALA B 1 233 ? 3.324 10.039 -5.91 1 98.06 233 ALA B CA 1
ATOM 4223 C C . ALA B 1 233 ? 2.494 11.305 -5.715 1 98.06 233 ALA B C 1
ATOM 4225 O O . ALA B 1 233 ? 1.532 11.312 -4.941 1 98.06 233 ALA B O 1
ATOM 4226 N N . ALA B 1 234 ? 2.84 12.375 -6.434 1 98.06 234 ALA B N 1
ATOM 4227 C CA . ALA B 1 234 ? 2.111 13.633 -6.348 1 98.06 234 ALA B CA 1
ATOM 4228 C C . ALA B 1 234 ? 0.645 13.453 -6.73 1 98.06 234 ALA B C 1
ATOM 4230 O O . ALA B 1 234 ? -0.244 14.039 -6.105 1 98.06 234 ALA B O 1
ATOM 4231 N N . ASP B 1 235 ? 0.44 12.672 -7.691 1 97.44 235 ASP B N 1
ATOM 4232 C CA . ASP B 1 235 ? -0.922 12.43 -8.156 1 97.44 235 ASP B CA 1
ATOM 4233 C C . ASP B 1 235 ? -1.776 11.797 -7.059 1 97.44 235 ASP B C 1
ATOM 4235 O O . ASP B 1 235 ? -2.947 12.156 -6.898 1 97.44 235 ASP B O 1
ATOM 4239 N N . THR B 1 236 ? -1.219 10.867 -6.344 1 97.75 236 THR B N 1
ATOM 4240 C CA . THR B 1 236 ? -1.958 10.219 -5.266 1 97.75 236 THR B CA 1
ATOM 4241 C C . THR B 1 236 ? -2.262 11.211 -4.148 1 97.75 236 THR B C 1
ATOM 4243 O O . THR B 1 236 ? -3.334 11.164 -3.541 1 97.75 236 THR B O 1
ATOM 4246 N N . ALA B 1 237 ? -1.323 12.094 -3.863 1 98.06 237 ALA B N 1
ATOM 4247 C CA . ALA B 1 237 ? -1.568 13.148 -2.881 1 98.06 237 ALA B CA 1
ATOM 4248 C C . ALA B 1 237 ? -2.711 14.062 -3.324 1 98.06 237 ALA B C 1
ATOM 4250 O O . ALA B 1 237 ? -3.562 14.438 -2.516 1 98.06 237 ALA B O 1
ATOM 4251 N N . VAL B 1 238 ? -2.703 14.383 -4.598 1 97.44 238 VAL B N 1
ATOM 4252 C CA . VAL B 1 238 ? -3.725 15.258 -5.164 1 97.44 238 VAL B CA 1
ATOM 4253 C C . VAL B 1 238 ? -5.098 14.609 -5.023 1 97.44 238 VAL B C 1
ATOM 4255 O O . VAL B 1 238 ? -6.07 15.266 -4.652 1 97.44 238 VAL B O 1
ATOM 4258 N N . VAL B 1 239 ? -5.16 13.328 -5.242 1 97.25 239 VAL B N 1
ATOM 4259 C CA . VAL B 1 239 ? -6.418 12.609 -5.074 1 97.25 239 VAL B CA 1
ATOM 4260 C C . VAL B 1 239 ? -6.906 12.75 -3.635 1 97.25 239 VAL B C 1
ATOM 4262 O O . VAL B 1 239 ? -8.086 13.023 -3.396 1 97.25 239 VAL B O 1
ATOM 4265 N N . GLY B 1 240 ? -5.992 12.57 -2.727 1 97.94 240 GLY B N 1
ATOM 4266 C CA . GLY B 1 240 ? -6.348 12.711 -1.324 1 97.94 240 GLY B CA 1
ATOM 4267 C C . GLY B 1 240 ? -6.848 14.094 -0.97 1 97.94 240 GLY B C 1
ATOM 4268 O O . GLY B 1 240 ? -7.863 14.234 -0.281 1 97.94 240 GLY B O 1
ATOM 4269 N N . ILE B 1 241 ? -6.176 15.094 -1.487 1 97.56 241 ILE B N 1
ATOM 4270 C CA . ILE B 1 241 ? -6.547 16.484 -1.212 1 97.56 241 ILE B CA 1
ATOM 4271 C C . ILE B 1 241 ? -7.914 16.781 -1.821 1 97.56 241 ILE B C 1
ATOM 4273 O O . ILE B 1 241 ? -8.781 17.359 -1.165 1 97.56 241 ILE B O 1
ATOM 4277 N N . LEU B 1 242 ? -8.109 16.344 -3.025 1 96.25 242 LEU B N 1
ATOM 4278 C CA . LEU B 1 242 ? -9.383 16.578 -3.709 1 96.25 242 LEU B CA 1
ATOM 4279 C C . LEU B 1 242 ? -10.516 15.859 -2.988 1 96.25 242 LEU B C 1
ATOM 4281 O O . LEU B 1 242 ? -11.594 16.438 -2.805 1 96.25 242 LEU B O 1
ATOM 4285 N N . MET B 1 243 ? -10.258 14.648 -2.596 1 96 243 MET B N 1
ATOM 4286 C CA . MET B 1 243 ? -11.266 13.875 -1.878 1 96 243 MET B CA 1
ATOM 4287 C C . MET B 1 243 ? -11.703 14.594 -0.607 1 96 243 MET B C 1
ATOM 4289 O O . MET B 1 243 ? -12.898 14.766 -0.364 1 96 243 MET B O 1
ATOM 4293 N N . LEU B 1 244 ? -10.766 15.062 0.159 1 96.75 244 LEU B N 1
ATOM 4294 C CA . LEU B 1 244 ? -11.078 15.734 1.418 1 96.75 244 LEU B CA 1
ATOM 4295 C C . LEU B 1 244 ? -11.719 17.094 1.168 1 96.75 244 LEU B C 1
ATOM 4297 O O . LEU B 1 244 ? -12.555 17.547 1.957 1 96.75 244 LEU B O 1
ATOM 4301 N N . SER B 1 245 ? -11.312 17.75 0.058 1 95.62 245 SER B N 1
ATOM 4302 C CA . SER B 1 245 ? -11.914 19.047 -0.272 1 95.62 245 SER B CA 1
ATOM 4303 C C . SER B 1 245 ? -13.422 18.922 -0.471 1 95.62 245 SER B C 1
ATOM 4305 O O . SER B 1 245 ? -14.156 19.891 -0.263 1 95.62 245 SER B O 1
ATOM 4307 N N . GLY B 1 246 ? -13.883 17.734 -0.813 1 92.94 246 GLY B N 1
ATOM 4308 C CA . GLY B 1 246 ? -15.305 17.469 -0.979 1 92.94 246 GLY B CA 1
ATOM 4309 C C . GLY B 1 246 ? -16.094 17.578 0.316 1 92.94 246 GLY B C 1
ATOM 4310 O O . GLY B 1 246 ? -17.312 17.672 0.3 1 92.94 246 GLY B O 1
ATOM 4311 N N . CYS B 1 247 ? -15.406 17.625 1.397 1 94.25 247 CYS B N 1
ATOM 4312 C CA . CYS B 1 247 ? -16.047 17.703 2.705 1 94.25 247 CYS B CA 1
ATOM 4313 C C . CYS B 1 247 ? -16.203 19.156 3.145 1 94.25 247 CYS B C 1
ATOM 4315 O O . CYS B 1 247 ? -16.781 19.438 4.195 1 94.25 247 CYS B O 1
ATOM 4317 N N . PHE B 1 248 ? -15.695 20.062 2.342 1 94.88 248 PHE B N 1
ATOM 4318 C CA . PHE B 1 248 ? -15.773 21.484 2.633 1 94.88 248 PHE B CA 1
ATOM 4319 C C . PHE B 1 248 ? -17.016 22.094 1.983 1 94.88 248 PHE B C 1
ATOM 4321 O O . PHE B 1 248 ? -17.469 21.625 0.944 1 94.88 248 PHE B O 1
ATOM 4328 N N . ARG B 1 249 ? -17.531 23.125 2.59 1 91.94 249 ARG B N 1
ATOM 4329 C CA . ARG B 1 249 ? -18.609 23.906 2.006 1 91.94 249 ARG B CA 1
ATOM 4330 C C . ARG B 1 249 ? -18.078 24.969 1.046 1 91.94 249 ARG B C 1
ATOM 4332 O O . ARG B 1 249 ? -18.672 25.219 -0.007 1 91.94 249 ARG B O 1
ATOM 4339 N N . SER B 1 250 ? -16.984 25.484 1.417 1 90.75 250 SER B N 1
ATOM 4340 C CA . SER B 1 250 ? -16.359 26.547 0.626 1 90.75 250 SER B CA 1
ATOM 4341 C C . SER B 1 250 ? -15.766 26 -0.664 1 90.75 250 SER B C 1
ATOM 4343 O O . SER B 1 250 ? -15.289 24.859 -0.699 1 90.75 250 SER B O 1
ATOM 4345 N N . GLY B 1 251 ? -15.781 26.781 -1.662 1 90.75 251 GLY B N 1
ATOM 4346 C CA . GLY B 1 251 ? -15.117 26.438 -2.908 1 90.75 251 GLY B CA 1
ATOM 4347 C C . GLY B 1 251 ? -13.633 26.766 -2.9 1 90.75 251 GLY B C 1
ATOM 4348 O O . GLY B 1 251 ? -12.883 26.312 -3.764 1 90.75 251 GLY B O 1
ATOM 4349 N N . GLN B 1 252 ? -13.281 27.547 -1.929 1 93.12 252 GLN B N 1
ATOM 4350 C CA . GLN B 1 252 ? -11.875 27.906 -1.769 1 93.12 252 GLN B CA 1
ATOM 4351 C C . GLN B 1 252 ? -11.219 27.062 -0.675 1 93.12 252 GLN B C 1
ATOM 4353 O O . GLN B 1 252 ? -11.609 27.141 0.492 1 93.12 252 GLN B O 1
ATOM 4358 N N . ILE B 1 253 ? -10.281 26.312 -1.096 1 95.31 253 ILE B N 1
ATOM 4359 C CA . ILE B 1 253 ? -9.656 25.359 -0.179 1 95.31 253 ILE B CA 1
ATOM 4360 C C . ILE B 1 253 ? -8.195 25.75 0.04 1 95.31 253 ILE B C 1
ATOM 4362 O O . ILE B 1 253 ? -7.426 25.859 -0.917 1 95.31 253 ILE B O 1
ATOM 4366 N N . SER B 1 254 ? -7.828 26.031 1.288 1 95.94 254 SER B N 1
ATOM 4367 C CA . SER B 1 254 ? -6.422 26.219 1.628 1 95.94 254 SER B CA 1
ATOM 4368 C C . SER B 1 254 ? -5.746 24.875 1.938 1 95.94 254 SER B C 1
ATOM 4370 O O . SER B 1 254 ? -6.344 24.016 2.576 1 95.94 254 SER B O 1
ATOM 4372 N N . TYR B 1 255 ? -4.535 24.672 1.389 1 96.38 255 TYR B N 1
ATOM 4373 C CA . TYR B 1 255 ? -3.805 23.453 1.695 1 96.38 255 TYR B CA 1
ATOM 4374 C C . TYR B 1 255 ? -2.318 23.734 1.881 1 96.38 255 TYR B C 1
ATOM 4376 O O . TYR B 1 255 ? -1.816 24.766 1.433 1 96.38 255 TYR B O 1
ATOM 4384 N N . THR B 1 256 ? -1.659 22.891 2.631 1 94.94 256 THR B N 1
ATOM 4385 C CA . THR B 1 256 ? -0.214 22.984 2.809 1 94.94 256 THR B CA 1
ATOM 4386 C C . THR B 1 256 ? 0.432 21.609 2.703 1 94.94 256 THR B C 1
ATOM 4388 O O . THR B 1 256 ? -0.252 20.578 2.803 1 94.94 256 THR B O 1
ATOM 4391 N N . LEU B 1 257 ? 1.673 21.641 2.301 1 94.25 257 LEU B N 1
ATOM 4392 C CA . LEU B 1 257 ? 2.492 20.438 2.219 1 94.25 257 LEU B CA 1
ATOM 4393 C C . LEU B 1 257 ? 3.594 20.453 3.273 1 94.25 257 LEU B C 1
ATOM 4395 O O . LEU B 1 257 ? 4.184 21.5 3.543 1 94.25 257 LEU B O 1
ATOM 4399 N N . THR B 1 258 ? 3.74 19.281 3.91 1 87.88 258 THR B N 1
ATOM 4400 C CA . THR B 1 258 ? 4.816 19.141 4.887 1 87.88 258 THR B CA 1
ATOM 4401 C C . THR B 1 258 ? 5.535 17.812 4.723 1 87.88 258 THR B C 1
ATOM 4403 O O . THR B 1 258 ? 5.059 16.922 4.012 1 87.88 258 THR B O 1
ATOM 4406 N N . GLY B 1 259 ? 6.742 17.734 5.312 1 86.12 259 GLY B N 1
ATOM 4407 C CA . GLY B 1 259 ? 7.59 16.562 5.152 1 86.12 259 GLY B CA 1
ATOM 4408 C C . GLY B 1 259 ? 8.648 16.719 4.082 1 86.12 259 GLY B C 1
ATOM 4409 O O . GLY B 1 259 ? 8.414 17.391 3.07 1 86.12 259 GLY B O 1
ATOM 4410 N N . SER B 1 260 ? 9.664 16.031 4.23 1 85.44 260 SER B N 1
ATOM 4411 C CA . SER B 1 260 ? 10.852 16.266 3.408 1 85.44 260 SER B CA 1
ATOM 4412 C C . SER B 1 260 ? 10.578 15.922 1.946 1 85.44 260 SER B C 1
ATOM 4414 O O . SER B 1 260 ? 11.172 16.516 1.046 1 85.44 260 SER B O 1
ATOM 4416 N N . CYS B 1 261 ? 9.703 15.055 1.644 1 93.38 261 CYS B N 1
ATOM 4417 C CA . CYS B 1 261 ? 9.445 14.641 0.27 1 93.38 261 CYS B CA 1
ATOM 4418 C C . CYS B 1 261 ? 8.469 15.586 -0.413 1 93.38 261 CYS B C 1
ATOM 4420 O O . CYS B 1 261 ? 8.766 16.125 -1.479 1 93.38 261 CYS B O 1
ATOM 4422 N N . LEU B 1 262 ? 7.359 15.875 0.257 1 94.38 262 LEU B N 1
ATOM 4423 C CA . LEU B 1 262 ? 6.293 16.656 -0.368 1 94.38 262 LEU B CA 1
ATOM 4424 C C . LEU B 1 262 ? 6.688 18.125 -0.475 1 94.38 262 LEU B C 1
ATOM 4426 O O . LEU B 1 262 ? 6.105 18.875 -1.268 1 94.38 262 LEU B O 1
ATOM 4430 N N . THR B 1 263 ? 7.688 18.516 0.353 1 91.88 263 THR B N 1
ATOM 4431 C CA . THR B 1 263 ? 8.086 19.922 0.303 1 91.88 263 THR B CA 1
ATOM 4432 C C . THR B 1 263 ? 9.25 20.125 -0.662 1 91.88 263 THR B C 1
ATOM 4434 O O . THR B 1 263 ? 9.75 21.234 -0.819 1 91.88 263 THR B O 1
ATOM 4437 N N . SER B 1 264 ? 9.75 19.016 -1.287 1 95 264 SER B N 1
ATOM 4438 C CA . SER B 1 264 ? 10.742 19.219 -2.338 1 95 264 SER B CA 1
ATOM 4439 C C . SER B 1 264 ? 10.188 20.094 -3.455 1 95 264 SER B C 1
ATOM 4441 O O . SER B 1 264 ? 9 20.016 -3.783 1 95 264 SER B O 1
ATOM 4443 N N . PRO B 1 265 ? 11.055 20.906 -4.012 1 96.19 265 PRO B N 1
ATOM 4444 C CA . PRO B 1 265 ? 10.57 21.844 -5.027 1 96.19 265 PRO B CA 1
ATOM 4445 C C . PRO B 1 265 ? 9.805 21.156 -6.152 1 96.19 265 PRO B C 1
ATOM 4447 O O . PRO B 1 265 ? 8.75 21.641 -6.578 1 96.19 265 PRO B O 1
ATOM 4450 N N . TYR B 1 266 ? 10.25 20.047 -6.594 1 97.94 266 TYR B N 1
ATOM 4451 C CA . TYR B 1 266 ? 9.578 19.344 -7.676 1 97.94 266 TYR B CA 1
ATOM 4452 C C . TYR B 1 266 ? 8.188 18.891 -7.246 1 97.94 266 TYR B C 1
ATOM 4454 O O . TYR B 1 266 ? 7.219 19.047 -7.988 1 97.94 266 TYR B O 1
ATOM 4462 N N . MET B 1 267 ? 8.094 18.344 -6.074 1 97.75 267 MET B N 1
ATOM 4463 C CA . MET B 1 267 ? 6.832 17.797 -5.59 1 97.75 267 MET B CA 1
ATOM 4464 C C . MET B 1 267 ? 5.812 18.906 -5.371 1 97.75 267 MET B C 1
ATOM 4466 O O . MET B 1 267 ? 4.633 18.75 -5.691 1 97.75 267 MET B O 1
ATOM 4470 N N . VAL B 1 268 ? 6.281 20 -4.82 1 96.94 268 VAL B N 1
ATOM 4471 C CA . VAL B 1 268 ? 5.398 21.156 -4.617 1 96.94 268 VAL B CA 1
ATOM 4472 C C . VAL B 1 268 ? 4.812 21.594 -5.953 1 96.94 268 VAL B C 1
ATOM 4474 O O . VAL B 1 268 ? 3.596 21.766 -6.078 1 96.94 268 VAL B O 1
ATOM 4477 N N . ALA B 1 269 ? 5.648 21.734 -6.914 1 97.56 269 ALA B N 1
ATOM 4478 C CA . ALA B 1 269 ? 5.211 22.156 -8.234 1 97.56 269 ALA B CA 1
ATOM 4479 C C . ALA B 1 269 ? 4.25 21.156 -8.859 1 97.56 269 ALA B C 1
ATOM 4481 O O . ALA B 1 269 ? 3.258 21.531 -9.484 1 97.56 269 ALA B O 1
ATOM 4482 N N . ALA B 1 270 ? 4.586 19.906 -8.68 1 97.75 270 ALA B N 1
ATOM 4483 C CA . ALA B 1 270 ? 3.77 18.828 -9.258 1 97.75 270 ALA B CA 1
ATOM 4484 C C . ALA B 1 270 ? 2.369 18.828 -8.648 1 97.75 270 ALA B C 1
ATOM 4486 O O . ALA B 1 270 ? 1.375 18.703 -9.367 1 97.75 270 ALA B O 1
ATOM 4487 N N . VAL B 1 271 ? 2.273 18.984 -7.355 1 97.62 271 VAL B N 1
ATOM 4488 C CA . VAL B 1 271 ? 0.986 18.984 -6.668 1 97.62 271 VAL B CA 1
ATOM 4489 C C . VAL B 1 271 ? 0.195 20.234 -7.062 1 97.62 271 VAL B C 1
ATOM 4491 O O . VAL B 1 271 ? -0.987 20.141 -7.402 1 97.62 271 VAL B O 1
ATOM 4494 N N . GLN B 1 272 ? 0.859 21.359 -7.074 1 96.31 272 GLN B N 1
ATOM 4495 C CA . GLN B 1 272 ? 0.201 22.625 -7.414 1 96.31 272 GLN B CA 1
ATOM 4496 C C . GLN B 1 272 ? -0.361 22.578 -8.828 1 96.31 272 GLN B C 1
ATOM 4498 O O . GLN B 1 272 ? -1.497 23 -9.062 1 96.31 272 GLN B O 1
ATOM 4503 N N . LYS B 1 273 ? 0.431 22.125 -9.727 1 95.69 273 LYS B N 1
ATOM 4504 C CA . LYS B 1 273 ? 0.023 22.047 -11.125 1 95.69 273 LYS B CA 1
ATOM 4505 C C . LYS B 1 273 ? -1.216 21.172 -11.289 1 95.69 273 LYS B C 1
ATOM 4507 O O . LYS B 1 273 ? -2.15 21.531 -12.008 1 95.69 273 LYS B O 1
ATOM 4512 N N . ARG B 1 274 ? -1.239 20.109 -10.625 1 94.81 274 ARG B N 1
ATOM 4513 C CA . ARG B 1 274 ? -2.332 19.141 -10.773 1 94.81 274 ARG B CA 1
ATOM 4514 C C . ARG B 1 274 ? -3.598 19.656 -10.086 1 94.81 274 ARG B C 1
ATOM 4516 O O . ARG B 1 274 ? -4.707 19.438 -10.586 1 94.81 274 ARG B O 1
ATOM 4523 N N . LEU B 1 275 ? -3.457 20.281 -8.953 1 95.38 275 LEU B N 1
ATOM 4524 C CA . LEU B 1 275 ? -4.621 20.844 -8.281 1 95.38 275 LEU B CA 1
ATOM 4525 C C . LEU B 1 275 ? -5.207 22 -9.094 1 95.38 275 LEU B C 1
ATOM 4527 O O . LEU B 1 275 ? -6.426 22.172 -9.148 1 95.38 275 LEU B O 1
ATOM 4531 N N . ALA B 1 276 ? -4.34 22.766 -9.727 1 91 276 ALA B N 1
ATOM 4532 C CA . ALA B 1 276 ? -4.801 23.875 -10.578 1 91 276 ALA B CA 1
ATOM 4533 C C . ALA B 1 276 ? -5.594 23.344 -11.773 1 91 276 ALA B C 1
ATOM 4535 O O . ALA B 1 276 ? -6.578 23.953 -12.188 1 91 276 ALA B O 1
ATOM 4536 N N . LYS B 1 277 ? -5.203 22.25 -12.312 1 85.88 277 LYS B N 1
ATOM 4537 C CA . LYS B 1 277 ? -5.891 21.641 -13.445 1 85.88 277 LYS B CA 1
ATOM 4538 C C . LYS B 1 277 ? -7.266 21.125 -13.039 1 85.88 277 LYS B C 1
ATOM 4540 O O . LYS B 1 277 ? -8.203 21.141 -13.836 1 85.88 277 LYS B O 1
ATOM 4545 N N . ASN B 1 278 ? -7.367 20.688 -11.883 1 77 278 ASN B N 1
ATOM 4546 C CA . ASN B 1 278 ? -8.609 20.078 -11.414 1 77 278 ASN B CA 1
ATOM 4547 C C . ASN B 1 278 ? -9.617 21.141 -10.977 1 77 278 ASN B C 1
ATOM 4549 O O . ASN B 1 278 ? -10.805 20.844 -10.805 1 77 278 ASN B O 1
ATOM 4553 N N . ASN B 1 279 ? -9.172 22.344 -10.797 1 70.06 279 ASN B N 1
ATOM 4554 C CA . ASN B 1 279 ? -10.07 23.453 -10.484 1 70.06 279 ASN B CA 1
ATOM 4555 C C . ASN B 1 279 ? -11.188 23.578 -11.516 1 70.06 279 ASN B C 1
ATOM 4557 O O . ASN B 1 279 ? -12.344 23.797 -11.164 1 70.06 279 ASN B O 1
ATOM 4561 N N . GLN B 1 280 ? -10.883 23.297 -12.656 1 64 280 GLN B N 1
ATOM 4562 C CA . GLN B 1 280 ? -11.844 23.469 -13.742 1 64 280 GLN B CA 1
ATOM 4563 C C . GLN B 1 280 ? -12.922 22.391 -13.688 1 64 280 GLN B C 1
ATOM 4565 O O . GLN B 1 280 ? -14.086 22.656 -14 1 64 280 GLN B O 1
ATOM 4570 N N . THR B 1 281 ? -12.562 21.328 -13.164 1 67.5 281 THR B N 1
ATOM 4571 C CA . THR B 1 281 ? -13.5 20.203 -13.195 1 67.5 281 THR B CA 1
ATOM 4572 C C . THR B 1 281 ? -14.336 20.172 -11.922 1 67.5 281 THR B C 1
ATOM 4574 O O . THR B 1 281 ? -15.516 19.797 -11.961 1 67.5 281 THR B O 1
ATOM 4577 N N . THR B 1 282 ? -13.805 20.625 -10.836 1 72.56 282 THR B N 1
ATOM 4578 C CA . THR B 1 282 ? -14.492 20.5 -9.555 1 72.56 282 THR B CA 1
ATOM 4579 C C . THR B 1 282 ? -15.203 21.797 -9.195 1 72.56 282 THR B C 1
ATOM 4581 O O . THR B 1 282 ? -16.094 21.812 -8.344 1 72.56 282 THR B O 1
ATOM 4584 N N . GLY B 1 283 ? -14.766 22.875 -9.828 1 79.62 283 GLY B N 1
ATOM 4585 C CA . GLY B 1 283 ? -15.273 24.188 -9.461 1 79.62 283 GLY B CA 1
ATOM 4586 C C . GLY B 1 283 ? -14.68 24.719 -8.172 1 79.62 283 GLY B C 1
ATOM 4587 O O . GLY B 1 283 ? -15.219 25.641 -7.566 1 79.62 283 GLY B O 1
ATOM 4588 N N . ARG B 1 284 ? -13.602 24.047 -7.746 1 89 284 ARG B N 1
ATOM 4589 C CA . ARG B 1 284 ? -12.953 24.469 -6.512 1 89 284 ARG B CA 1
ATOM 4590 C C . ARG B 1 284 ? -11.578 25.078 -6.793 1 89 284 ARG B C 1
ATOM 4592 O O . ARG B 1 284 ? -10.93 24.719 -7.781 1 89 284 ARG B O 1
ATOM 4599 N N . THR B 1 285 ? -11.227 26.016 -5.957 1 93.25 285 THR B N 1
ATOM 4600 C CA . THR B 1 285 ? -9.914 26.641 -6.062 1 93.25 285 THR B CA 1
ATOM 4601 C C . THR B 1 285 ? -9.039 26.25 -4.871 1 93.25 285 THR B C 1
ATOM 4603 O O . THR B 1 285 ? -9.523 26.156 -3.744 1 93.25 285 THR B O 1
ATOM 4606 N N . PHE B 1 286 ? -7.789 26.047 -5.172 1 95.38 286 PHE B N 1
ATOM 4607 C CA . PHE B 1 286 ? 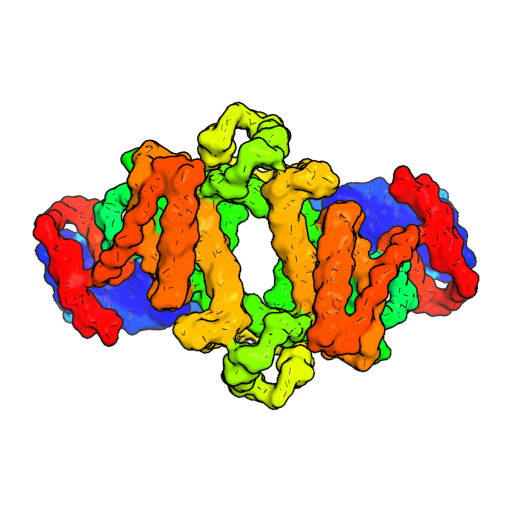-6.855 25.594 -4.148 1 95.38 286 PHE B CA 1
ATOM 4608 C C . PHE B 1 286 ? -5.754 26.625 -3.926 1 95.38 286 PHE B C 1
ATOM 4610 O O . PHE B 1 286 ? -5.078 27.031 -4.871 1 95.38 286 PHE B O 1
ATOM 4617 N N . GLN B 1 287 ? -5.633 27.047 -2.684 1 94 287 GLN B N 1
ATOM 4618 C CA . GLN B 1 287 ? -4.598 28 -2.307 1 94 287 GLN B CA 1
ATOM 4619 C C . GLN B 1 287 ? -3.51 27.328 -1.471 1 94 287 GLN B C 1
ATOM 4621 O O . GLN B 1 287 ? -3.783 26.812 -0.39 1 94 287 GLN B O 1
ATOM 4626 N N . TYR B 1 288 ? -2.316 27.359 -1.995 1 95.06 288 TYR B N 1
ATOM 4627 C CA . TYR B 1 288 ? -1.173 26.812 -1.275 1 95.06 288 TYR B CA 1
ATOM 4628 C C . TYR B 1 288 ? -0.7 27.766 -0.188 1 95.06 288 TYR B C 1
ATOM 4630 O O . TYR B 1 288 ? -0.388 28.938 -0.466 1 95.06 288 TYR B O 1
ATOM 4638 N N . ILE B 1 289 ? -0.684 27.234 1.02 1 91.5 289 ILE B N 1
ATOM 4639 C CA . ILE B 1 289 ? -0.224 28.016 2.162 1 91.5 289 ILE B CA 1
ATOM 4640 C C . ILE B 1 289 ? 1.162 27.547 2.59 1 91.5 289 ILE B C 1
ATOM 4642 O O . ILE B 1 289 ? 1.367 26.359 2.838 1 91.5 289 ILE B O 1
ATOM 4646 N N . THR B 1 290 ? 2.123 28.375 2.531 1 82.19 290 THR B N 1
ATOM 4647 C CA . THR B 1 290 ? 3.453 28.062 3.043 1 82.19 290 THR B CA 1
ATOM 4648 C C . THR B 1 290 ? 3.617 28.562 4.473 1 82.19 290 THR B C 1
ATOM 4650 O O . THR B 1 290 ? 3.35 29.734 4.758 1 82.19 290 THR B O 1
ATOM 4653 N N . SER B 1 291 ? 3.42 27.688 5.418 1 70.75 291 SER B N 1
ATOM 4654 C CA . SER B 1 291 ? 3.645 28.172 6.777 1 70.75 291 SER B CA 1
ATOM 4655 C C . SER B 1 291 ? 5.129 28.172 7.125 1 70.75 291 SER B C 1
ATOM 4657 O O . SER B 1 291 ? 5.84 27.203 6.836 1 70.75 291 SER B O 1
ATOM 4659 N N . ASP B 1 292 ? 5.477 29.344 7.598 1 76.75 292 ASP B N 1
ATOM 4660 C CA . ASP B 1 292 ? 6.852 29.453 8.078 1 76.75 292 ASP B CA 1
ATOM 4661 C C . ASP B 1 292 ? 6.969 28.984 9.523 1 76.75 292 ASP B C 1
ATOM 4663 O O . ASP B 1 292 ? 8.078 28.828 10.047 1 76.75 292 ASP B O 1
ATOM 4667 N N . LEU B 1 293 ? 5.789 28.719 10.117 1 86.25 293 LEU B N 1
ATOM 4668 C CA . LEU B 1 293 ? 5.832 28.203 11.484 1 86.25 293 LEU B CA 1
ATOM 4669 C C . LEU B 1 293 ? 6.082 26.703 11.492 1 86.25 293 LEU B C 1
ATOM 4671 O O . LEU B 1 293 ? 5.305 25.938 10.914 1 86.25 293 LEU B O 1
ATOM 4675 N N . PRO B 1 294 ? 7.164 26.328 12.156 1 89.19 294 PRO B N 1
ATOM 4676 C CA . PRO B 1 294 ? 7.395 24.875 12.266 1 89.19 294 PRO B CA 1
ATOM 4677 C C . PRO B 1 294 ? 6.312 24.172 13.078 1 89.19 294 PRO B C 1
ATOM 4679 O O . PRO B 1 294 ? 5.617 24.812 13.875 1 89.19 294 PRO B O 1
ATOM 4682 N N . ALA B 1 295 ? 6.195 22.891 12.867 1 90.19 295 ALA B N 1
ATOM 4683 C CA . ALA B 1 295 ? 5.16 22.109 13.523 1 90.19 295 ALA B CA 1
ATOM 4684 C C . ALA B 1 295 ? 5.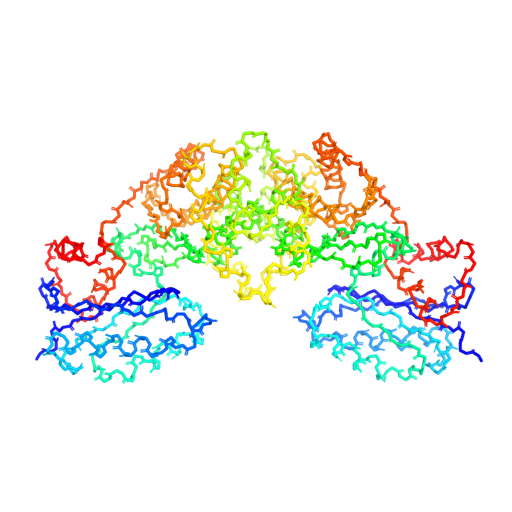223 22.266 15.039 1 90.19 295 ALA B C 1
ATOM 4686 O O . ALA B 1 295 ? 4.191 22.312 15.711 1 90.19 295 ALA B O 1
ATOM 4687 N N . VAL B 1 296 ? 6.398 22.422 15.562 1 94.12 296 VAL B N 1
ATOM 4688 C CA . VAL B 1 296 ? 6.547 22.578 17 1 94.12 296 VAL B CA 1
ATOM 4689 C C . VAL B 1 296 ? 5.914 23.891 17.453 1 94.12 296 VAL B C 1
ATOM 4691 O O . VAL B 1 296 ? 5.391 23.984 18.578 1 94.12 296 VAL B O 1
ATOM 4694 N N . GLY B 1 297 ? 5.98 24.875 16.594 1 94 297 GLY B N 1
ATOM 4695 C CA . GLY B 1 297 ? 5.258 26.094 16.875 1 94 297 GLY B CA 1
ATOM 4696 C C . GLY B 1 297 ? 3.752 25.906 16.922 1 94 297 GLY B C 1
ATOM 4697 O O . GLY B 1 297 ? 3.064 26.547 17.719 1 94 297 GLY B O 1
ATOM 4698 N N . GLY B 1 298 ? 3.244 25.047 16.031 1 94.31 298 GLY B N 1
ATOM 4699 C CA . GLY B 1 298 ? 1.84 24.672 16.094 1 94.31 298 GLY B CA 1
ATOM 4700 C C . GLY B 1 298 ? 1.458 24.016 17.406 1 94.31 298 GLY B C 1
ATOM 4701 O O . GLY B 1 298 ? 0.387 24.281 17.953 1 94.31 298 GLY B O 1
ATOM 4702 N N . ALA B 1 299 ? 2.348 23.203 17.859 1 96.5 299 ALA B N 1
ATOM 4703 C CA . ALA B 1 299 ? 2.133 22.562 19.141 1 96.5 299 ALA B CA 1
ATOM 4704 C C . ALA B 1 299 ? 2.031 23.578 20.266 1 96.5 299 ALA B C 1
ATOM 4706 O O . ALA B 1 299 ? 1.201 23.453 21.172 1 96.5 299 ALA B O 1
ATOM 4707 N N . LEU B 1 300 ? 2.869 24.594 20.203 1 96.44 300 LEU B N 1
ATOM 4708 C CA . LEU B 1 300 ? 2.812 25.656 21.203 1 96.44 300 LEU B CA 1
ATOM 4709 C C . LEU B 1 300 ? 1.472 26.391 21.141 1 96.44 300 LEU B C 1
ATOM 4711 O O . LEU B 1 300 ? 0.857 26.641 22.188 1 96.44 300 LEU B O 1
ATOM 4715 N N . LEU B 1 301 ? 1.082 26.672 19.969 1 94.44 301 LEU B N 1
ATOM 4716 C CA . LEU B 1 301 ? -0.204 27.344 19.812 1 94.44 301 LEU B CA 1
ATOM 4717 C C . LEU B 1 301 ? -1.331 26.5 20.406 1 94.44 301 LEU B C 1
ATOM 4719 O O . LEU B 1 301 ? -2.207 27.016 21.094 1 94.44 301 LEU B O 1
ATOM 4723 N N . ASP B 1 302 ? -1.298 25.266 20.141 1 95 302 ASP B N 1
ATOM 4724 C CA . ASP B 1 302 ? -2.291 24.344 20.703 1 95 302 ASP B CA 1
ATOM 4725 C C . ASP B 1 302 ? -2.219 24.312 22.219 1 95 302 ASP B C 1
ATOM 4727 O O . ASP B 1 302 ? -3.248 24.219 22.891 1 95 302 ASP B O 1
ATOM 4731 N N . ALA B 1 303 ? -1.021 24.359 22.688 1 96.5 303 ALA B N 1
ATOM 4732 C CA . ALA B 1 303 ? -0.834 24.344 24.141 1 96.5 303 ALA B CA 1
ATOM 4733 C C . ALA B 1 303 ? -1.442 25.594 24.781 1 96.5 303 ALA B C 1
ATOM 4735 O O . ALA B 1 303 ? -2.051 25.516 25.844 1 96.5 303 ALA B O 1
ATOM 4736 N N . TYR B 1 304 ? -1.271 26.734 24.141 1 95.19 304 TYR B N 1
ATOM 4737 C CA . TYR B 1 304 ? -1.912 27.953 24.625 1 95.19 304 TYR B CA 1
ATOM 4738 C C . TYR B 1 304 ? -3.426 27.781 24.672 1 95.19 304 TYR B C 1
ATOM 4740 O O . TYR B 1 304 ? -4.059 28.141 25.672 1 95.19 304 TYR B O 1
ATOM 4748 N N . HIS B 1 305 ? -3.941 27.25 23.656 1 92.62 305 HIS B N 1
ATOM 4749 C CA . HIS B 1 305 ? -5.379 27.016 23.609 1 92.62 305 HIS B CA 1
ATOM 4750 C C . HIS B 1 305 ? -5.828 26.062 24.703 1 92.62 305 HIS B C 1
ATOM 4752 O O . HIS B 1 305 ? -6.844 26.297 25.359 1 92.62 305 HIS B O 1
ATOM 4758 N N . LEU B 1 306 ? -5.074 25.031 24.859 1 94.06 306 LEU B N 1
ATOM 4759 C CA . LEU B 1 306 ? -5.359 24.016 25.875 1 94.06 306 LEU B CA 1
ATOM 4760 C C . LEU B 1 306 ? -5.371 24.641 27.266 1 94.06 306 LEU B C 1
ATOM 4762 O O . LEU B 1 306 ? -6.172 24.25 28.125 1 94.06 306 LEU B O 1
ATOM 4766 N N . ALA B 1 307 ? -4.504 25.562 27.484 1 94.94 307 ALA B N 1
ATOM 4767 C CA . ALA B 1 307 ? -4.352 26.219 28.797 1 94.94 307 ALA B CA 1
ATOM 4768 C C . ALA B 1 307 ? -5.355 27.359 28.953 1 94.94 307 ALA B C 1
ATOM 4770 O O . ALA B 1 307 ? -5.496 27.906 30.047 1 94.94 307 ALA B O 1
ATOM 4771 N N . GLY B 1 308 ? -6.059 27.75 27.828 1 92.06 308 GLY B N 1
ATOM 4772 C CA . GLY B 1 308 ? -6.969 28.891 27.875 1 92.06 308 GLY B CA 1
ATOM 4773 C C . GLY B 1 308 ? -6.25 30.219 27.875 1 92.06 308 GLY B C 1
ATOM 4774 O O . GLY B 1 308 ? -6.77 31.219 28.391 1 92.06 308 GLY B O 1
ATOM 4775 N N . ILE B 1 309 ? -5.039 30.156 27.406 1 90.38 309 ILE B N 1
ATOM 4776 C CA . ILE B 1 309 ? -4.258 31.391 27.312 1 90.38 309 ILE B CA 1
ATOM 4777 C C . ILE B 1 309 ? -4.527 32.062 25.984 1 90.38 309 ILE B C 1
ATOM 4779 O O . ILE B 1 309 ? -4.316 31.484 24.922 1 90.38 309 ILE B O 1
ATOM 4783 N N . HIS B 1 310 ? -5.047 33.25 26.016 1 84.75 310 HIS B N 1
ATOM 4784 C CA . HIS B 1 310 ? -5.27 34.031 24.812 1 84.75 310 HIS B CA 1
ATOM 4785 C C . HIS B 1 310 ? -3.994 34.75 24.375 1 84.75 310 HIS B C 1
ATOM 4787 O O . HIS B 1 310 ? -3.5 35.625 25.094 1 84.75 310 HIS B O 1
ATOM 4793 N N . VAL B 1 311 ? -3.457 34.281 23.344 1 79.25 311 VAL B N 1
ATOM 4794 C CA . VAL B 1 311 ? -2.213 34.875 22.875 1 79.25 311 VAL B CA 1
ATOM 4795 C C . VAL B 1 311 ? -2.523 36.031 21.938 1 79.25 311 VAL B C 1
ATOM 4797 O O . VAL B 1 311 ? -3.566 36.062 21.281 1 79.25 311 VAL B O 1
ATOM 4800 N N . LYS B 1 312 ? -1.667 37.125 22.062 1 82.88 312 LYS B N 1
ATOM 4801 C CA . LYS B 1 312 ? -1.84 38.312 21.25 1 82.88 312 LYS B CA 1
ATOM 4802 C C . LYS B 1 312 ? -1.775 37.969 19.766 1 82.88 312 LYS B C 1
ATOM 4804 O O . LYS B 1 312 ? -1.208 36.938 19.375 1 82.88 312 LYS B O 1
ATOM 4809 N N . GLU B 1 313 ? -2.377 38.938 19.078 1 78.44 313 GLU B N 1
ATOM 4810 C CA . GLU B 1 313 ? -2.262 38.844 17.625 1 78.44 313 GLU B CA 1
ATOM 4811 C C . GLU B 1 313 ? -0.802 38.875 17.188 1 78.44 313 GLU B C 1
ATOM 4813 O O . GLU B 1 313 ? -0.002 39.656 17.719 1 78.44 313 GLU B O 1
ATOM 4818 N N . GLY B 1 314 ? -0.255 38 16.531 1 83.38 314 GLY B N 1
ATOM 4819 C CA . GLY B 1 314 ? 1.119 38 16.047 1 83.38 314 GLY B CA 1
ATOM 4820 C C . GLY B 1 314 ? 1.993 36.969 16.734 1 83.38 314 GLY B C 1
ATOM 4821 O O . GLY B 1 314 ? 3.162 36.781 16.375 1 83.38 314 GLY B O 1
ATOM 4822 N N . THR B 1 315 ? 1.421 36.375 17.781 1 87.44 315 THR B N 1
ATOM 4823 C CA . THR B 1 315 ? 2.199 35.406 18.531 1 87.44 315 THR B CA 1
ATOM 4824 C C . THR B 1 315 ? 2.77 34.344 17.594 1 87.44 315 THR B C 1
ATOM 4826 O O . THR B 1 315 ? 3.91 33.906 17.766 1 87.44 315 THR B O 1
ATOM 4829 N N . ALA B 1 316 ? 2.006 33.938 16.625 1 86.62 316 ALA B N 1
ATOM 4830 C CA . ALA B 1 316 ? 2.486 32.969 15.656 1 86.62 316 ALA B CA 1
ATOM 4831 C C . ALA B 1 316 ? 3.717 33.469 14.914 1 86.62 316 ALA B C 1
ATOM 4833 O O . ALA B 1 316 ? 4.668 32.719 14.68 1 86.62 316 ALA B O 1
ATOM 4834 N N . ILE B 1 317 ? 3.713 34.688 14.617 1 86.56 317 ILE B N 1
ATOM 4835 C CA . ILE B 1 317 ? 4.824 35.312 13.898 1 86.56 317 ILE B CA 1
ATOM 4836 C C . ILE B 1 317 ? 6.047 35.406 14.82 1 86.56 317 ILE B C 1
ATOM 4838 O O . ILE B 1 317 ? 7.172 35.156 14.383 1 86.56 317 ILE B O 1
ATOM 4842 N N . LEU B 1 318 ? 5.777 35.75 16.062 1 88.88 318 LEU B N 1
ATOM 4843 C CA . LEU B 1 318 ? 6.852 35.844 17.031 1 88.88 318 LEU B CA 1
ATOM 4844 C C . LEU B 1 318 ? 7.504 34.469 17.234 1 88.88 318 LEU B C 1
ATOM 4846 O O . LEU B 1 318 ? 8.734 34.375 17.281 1 88.88 318 LEU B O 1
ATOM 4850 N N . LEU B 1 319 ? 6.703 33.469 17.359 1 91.88 319 LEU B N 1
ATOM 4851 C CA . LEU B 1 319 ? 7.211 32.125 17.516 1 91.88 319 LEU B CA 1
ATOM 4852 C C . LEU B 1 319 ? 8.023 31.688 16.297 1 91.88 319 LEU B C 1
ATOM 4854 O O . LEU B 1 319 ? 9.07 31.062 16.422 1 91.88 319 LEU B O 1
ATOM 4858 N N . GLN B 1 320 ? 7.516 32.031 15.148 1 89.88 320 GLN B N 1
ATOM 4859 C CA . GLN B 1 320 ? 8.195 31.703 13.898 1 89.88 320 GLN B CA 1
ATOM 4860 C C . GLN B 1 320 ? 9.602 32.281 13.867 1 89.88 320 GLN B C 1
ATOM 4862 O O . GLN B 1 320 ? 10.562 31.609 13.516 1 89.88 320 GLN B O 1
ATOM 4867 N N . GLU B 1 321 ? 9.719 33.531 14.234 1 89.31 321 GLU B N 1
ATOM 4868 C CA . GLU B 1 321 ? 11 34.219 14.219 1 89.31 321 GLU B CA 1
ATOM 4869 C C . GLU B 1 321 ? 11.977 33.594 15.211 1 89.31 321 GLU B C 1
ATOM 4871 O O . GLU B 1 321 ? 13.172 33.469 14.914 1 89.31 321 GLU B O 1
ATOM 4876 N N . GLN B 1 322 ? 11.469 33.188 16.328 1 92.94 322 GLN B N 1
ATOM 4877 C CA . GLN B 1 322 ? 12.328 32.625 17.359 1 92.94 322 GLN B CA 1
ATOM 4878 C C . GLN B 1 322 ? 12.766 31.219 17 1 92.94 322 GLN B C 1
ATOM 4880 O O . GLN B 1 322 ? 13.898 30.828 17.281 1 92.94 322 GLN B O 1
ATOM 4885 N N . LEU B 1 323 ? 11.859 30.516 16.359 1 93.12 323 LEU B N 1
ATOM 4886 C CA . LEU B 1 323 ? 12.133 29.109 16.062 1 93.12 323 LEU B CA 1
ATOM 4887 C C . LEU B 1 323 ? 13.055 28.969 14.859 1 93.12 323 LEU B C 1
ATOM 4889 O O . LEU B 1 323 ? 13.688 27.938 14.664 1 93.12 323 LEU B O 1
ATOM 4893 N N . LYS B 1 324 ? 13.039 29.969 13.992 1 85.75 324 LYS B N 1
ATOM 4894 C CA . LYS B 1 324 ? 13.93 29.984 12.836 1 85.75 324 LYS B CA 1
ATOM 4895 C C . LYS B 1 324 ? 15.391 29.828 13.266 1 85.75 324 LYS B C 1
ATOM 4897 O O . LYS B 1 324 ? 16.203 29.297 12.508 1 85.75 324 LYS B O 1
ATOM 4902 N N . ARG B 1 325 ? 15.688 30.219 14.477 1 83.31 325 ARG B N 1
ATOM 4903 C CA . ARG B 1 325 ? 17.047 30.156 15 1 83.31 325 ARG B CA 1
ATOM 4904 C C . ARG B 1 325 ? 17.469 28.719 15.25 1 83.31 325 ARG B C 1
ATOM 4906 O O . ARG B 1 325 ? 18.672 28.422 15.328 1 83.31 325 ARG B O 1
ATOM 4913 N N . TYR B 1 326 ? 16.5 27.844 15.336 1 80.38 326 TYR B N 1
ATOM 4914 C CA . TYR B 1 326 ? 16.812 26.469 15.703 1 80.38 326 TYR B CA 1
ATOM 4915 C C . TYR B 1 326 ? 16.625 25.547 14.508 1 80.38 326 TYR B C 1
ATOM 4917 O O . TYR B 1 326 ? 17.062 24.391 14.539 1 80.38 326 TYR B O 1
ATOM 4925 N N . THR B 1 327 ? 15.703 25.891 13.586 1 63.06 327 THR B N 1
ATOM 4926 C CA . THR B 1 327 ? 15.352 24.984 12.5 1 63.06 327 THR B CA 1
ATOM 4927 C C . THR B 1 327 ? 16.25 25.219 11.289 1 63.06 327 THR B C 1
ATOM 4929 O O . THR B 1 327 ? 16.219 24.438 10.328 1 63.06 327 THR B O 1
ATOM 4932 N N . THR B 1 328 ? 17.109 26.266 11.18 1 45.03 328 THR B N 1
ATOM 4933 C CA . THR B 1 328 ? 18.031 26.469 10.062 1 45.03 328 THR B CA 1
ATOM 4934 C C . THR B 1 328 ? 19.188 25.469 10.133 1 45.03 328 THR B C 1
ATOM 4936 O O . THR B 1 328 ? 19.672 25.156 11.219 1 45.03 328 THR B O 1
#

Secondary structure (DSSP, 8-state):
---EEEEEEE-SSEEEEEEE-TTS-EEEEEEEE---TTT-TTHHHHHHHHHHHHHHHHT--GGGEEEEEEEETT--SHHHHHHHHHHHHTT---SEEEEEEHHHHHHHHHHTTSSEEEEEESSSEEEEEE-TT--EEEGGGGT-----SHHHHHHHHHHHHHTT---GGGHHHHHHHHHHTT-SSHHHHHHHHHTTSSSSHHHHHHHHHHTHHHHHHHHHTT-HHHHHHHHHHHHHHHHHHHHHHTT-SSSEEEEEEESTTTTSHHHHHHHHHHHHHHHHHHS-EEEE----S-HHHHHHHHHHHHHT--PPTTHHHHHHHHHHHHH-/---EEEEEEE-SSEEEEEEE-TTS-EEEEEEEE---TTT-TTHHHHHHHHHHHHHHHHT--GGGEEEEEEEETT--SHHHHHHHHHHHHTT---SEEEEEEHHHHHHHHHHTTSSEEEEEESSSEEEEEE-TT--EEEGGGGT-----SHHHHHHHHHHHHHTT---GGGHHHHHHHHHHTT-SSHHHHHHHHHTTSSSSHHHHHHHHHHTHHHHHHHHHTT-HHHHHHHHHHHHHHHHHHHHHHTT-SSSEEEEEEESTTTTSHHHHHHHHHHHHHHHHHHS-EEEE----S-HHHHHHHHHHHHHT--PPTTHHHHHHHHHHHHH-

Foldseek 3Di:
DLFKEKFWQAEQAKIWIWMDGLALHTQFIDIFGHQQVVQDVCNLVRVLVNLVVNCVSSVHDLQSHQEYEHAHAPPDDPVSQVVVVVSVVVNSRPHYYYYDHLVQLVCCLQAVQDWAWEWEEEQATWIWTQAPVRDIDILCVVVAGQNQYLLQLLVQLLVCLLVVNFDPLCVVLVCVVCVLLVHDDSVVSNVCVVVVSDPDDSVSSVSSSVCSVSLLVCVVVVGPSSVVSLLSSLVSSLVSRVVVCVVYPDLEHEYEYYYDRCPRPSNVVSNQVVNCVCCVVPVHHYDYTDRLQDSSLSRRSVRCVSSVRDHDDCSSVSNSVVCVVPPD/DLFKEKFWQAEQAKIWIWMDGLALHTQFIDIFGHQQVVQDVCNLVRVLVNLVVNCVSSVHDLQSHQEYEHAHAPPDDPVSQVVVVVSVVVNPRPHYYYYDHLVQLVCCLQAVQDWAWEWEEEQATWIWTQAPVRDIDILCVVVAGQNQYLLQLLVQLLVCLLVVNFDPLCVVLVCVVCVLLVHDDSVVSNVCVVVVSDPDDSVSSVSSSVCSVSLLVCVVVVGPSSVVSLLSSLVSSLVSRVVVCVVYPDLEHEYEYYHDRCPRPSNVVSNQVVNCVCCVVPVHHYHYTDRLQDSSLSRRSVRCVSSVRDHDDCSSVSNSVVCVVPPD

pLDDT: mean 92.58, std 7.41, range [44.97, 98.81]